Protein AF-A0A7W7AYS6-F1 (afdb_monomer)

Secondary structure (DSSP, 8-state):
--HHHHHHHHHHHHHHHHHHT--SHHHHHHHHHHHHHHHHHHHHHHHTT-GGGHHHHHHHHHHHHHHHHTTS-GGGHHHHHHHHHHHHHHHHHHHHHS----PPPP-SSSEEEEEEEEEEEEEEES-TT--TT-EEEEEEEEEEEE-TT---PBPPSS-HHHHHHHHHHHHHHHTS-THHHHGGGG----PEETPPBPPS--EEEEEEE--TT--TTTTHHHHHHHHHTT-EEEEEP-TTTSS-EE-TTS-EE--TTSSSTT----HHHHHHHHHHHHHHHS-SSHHHHHHHHHHHHHHHHHSHHHHHHHHHHHHHHHHHHHHHHS--GGGHHHHHTEEEEEEEEEEETHHHHHHHHHHHH-TTEEEEEEES-----GGGBT---SS-EEEEEESS-SSTTS-S-TT--GGGGBSS-GGGTT--TTEEEEEETTB-GGGGSGGGGS--HHHHHHHTBSS-HHHHHHHHHHHHHHHHHHHTT---THHHHHHHHH-TTEEE---HHHHHHHHTSSSPPPPPP-TTS--

pLDDT: mean 90.35, std 9.71, range [31.53, 98.94]

Structure (mmCIF, N/CA/C/O backbone):
data_AF-A0A7W7AYS6-F1
#
_entry.id   AF-A0A7W7AYS6-F1
#
loop_
_atom_site.group_PDB
_atom_site.id
_atom_site.type_symbol
_atom_site.label_atom_id
_atom_site.label_alt_id
_atom_site.label_comp_id
_atom_site.label_asym_id
_atom_site.label_entity_id
_atom_site.label_seq_id
_atom_site.pdbx_PDB_ins_code
_atom_site.Cartn_x
_atom_site.Cartn_y
_atom_site.Cartn_z
_atom_site.occupancy
_atom_site.B_iso_or_equiv
_atom_site.auth_seq_id
_atom_site.auth_comp_id
_atom_site.auth_asym_id
_atom_site.auth_atom_id
_atom_site.pdbx_PDB_model_num
ATOM 1 N N . MET A 1 1 ? -17.156 17.570 6.223 1.00 79.50 1 MET A N 1
ATOM 2 C CA . MET A 1 1 ? -16.490 18.488 7.178 1.00 79.50 1 MET A CA 1
ATOM 3 C C . MET A 1 1 ? -16.936 18.099 8.584 1.00 79.50 1 MET A C 1
ATOM 5 O O . MET A 1 1 ? -18.131 17.883 8.749 1.00 79.50 1 MET A O 1
ATOM 9 N N . PRO A 1 2 ? -16.029 17.981 9.568 1.00 82.62 2 PRO A N 1
ATOM 10 C CA . PRO A 1 2 ? -16.382 17.649 10.952 1.00 82.62 2 PRO A CA 1
ATOM 11 C C . PRO A 1 2 ? -17.319 18.676 11.610 1.00 82.62 2 PRO A C 1
ATOM 13 O O . PRO A 1 2 ? -17.242 19.866 11.311 1.00 82.62 2 PRO A O 1
ATOM 16 N N . LEU A 1 3 ? -18.159 18.235 12.556 1.00 83.88 3 LEU A N 1
ATOM 17 C CA . LEU A 1 3 ? -19.163 19.087 13.218 1.00 83.88 3 LEU A CA 1
ATOM 18 C C . LEU A 1 3 ? -18.566 20.323 13.903 1.00 83.88 3 LEU A C 1
ATOM 20 O O . LEU A 1 3 ? -19.070 21.426 13.717 1.00 83.88 3 LEU A O 1
ATOM 24 N N . LEU A 1 4 ? -17.475 20.151 14.656 1.00 80.88 4 LEU A N 1
ATOM 25 C CA . LEU A 1 4 ? -16.790 21.267 15.320 1.00 80.88 4 LEU A CA 1
ATOM 26 C C . LEU A 1 4 ? -16.319 22.329 14.319 1.00 80.88 4 LEU A C 1
ATOM 28 O O . LEU A 1 4 ? -16.434 23.517 14.596 1.00 80.88 4 LEU A O 1
ATOM 32 N N . ASP A 1 5 ? -15.857 21.911 13.141 1.00 85.31 5 ASP A N 1
ATOM 33 C CA . ASP A 1 5 ? -15.391 22.829 12.102 1.00 85.31 5 ASP A CA 1
ATOM 34 C C . ASP A 1 5 ? -16.578 23.575 11.474 1.00 85.31 5 ASP A C 1
ATOM 36 O O . ASP A 1 5 ? -16.515 24.790 11.293 1.00 85.31 5 ASP A O 1
ATOM 40 N N . MET A 1 6 ? -17.702 22.885 11.233 1.00 86.12 6 MET A N 1
ATOM 41 C CA . MET A 1 6 ? -18.943 23.515 10.755 1.00 86.12 6 MET A CA 1
ATOM 42 C C . MET A 1 6 ? -19.453 24.591 11.724 1.00 86.12 6 MET A C 1
ATOM 44 O O . MET A 1 6 ? -19.894 25.653 11.284 1.00 86.12 6 MET A O 1
ATOM 48 N N . ILE A 1 7 ? -19.345 24.351 13.036 1.00 86.62 7 ILE A N 1
ATOM 49 C CA . ILE A 1 7 ? -19.711 25.331 14.068 1.00 86.62 7 ILE A CA 1
ATOM 50 C C . ILE A 1 7 ? -18.835 26.588 13.966 1.00 86.62 7 ILE A C 1
ATOM 52 O O . ILE A 1 7 ? -19.369 27.692 14.052 1.00 86.62 7 ILE A O 1
ATOM 56 N N . VAL A 1 8 ? -17.523 26.459 13.725 1.00 83.31 8 VAL A N 1
ATOM 57 C CA . VAL A 1 8 ? -16.629 27.621 13.534 1.00 83.31 8 VAL A CA 1
ATOM 58 C C . VAL A 1 8 ? -17.103 28.488 12.371 1.00 83.31 8 VAL A C 1
ATOM 60 O O . VAL A 1 8 ? -17.254 29.699 12.531 1.00 83.31 8 VAL A O 1
ATOM 63 N N . PHE A 1 9 ? -17.382 27.888 11.212 1.00 85.75 9 PHE A N 1
ATOM 64 C CA . PHE A 1 9 ? -17.842 28.638 10.039 1.00 85.75 9 PHE A CA 1
ATOM 65 C C . PHE A 1 9 ? -19.216 29.279 10.256 1.00 85.75 9 PHE A C 1
ATOM 67 O O . PHE A 1 9 ? -19.417 30.430 9.865 1.00 85.75 9 PHE A O 1
ATOM 74 N N . ALA A 1 10 ? -20.141 28.583 10.924 1.00 88.06 10 ALA A N 1
ATOM 75 C CA . ALA A 1 10 ? -21.447 29.137 11.275 1.00 88.06 10 ALA A CA 1
ATOM 76 C C . ALA A 1 10 ? -21.319 30.347 12.216 1.00 88.06 10 ALA A C 1
ATOM 78 O O . ALA A 1 10 ? -21.963 31.372 11.990 1.00 88.06 10 ALA A O 1
ATOM 79 N N . LEU A 1 11 ? -20.449 30.261 13.228 1.00 87.00 11 LEU A N 1
ATOM 80 C CA . LEU A 1 11 ? -20.168 31.370 14.142 1.00 87.00 11 LEU A CA 1
ATOM 81 C C . LEU A 1 11 ? -19.501 32.546 13.420 1.00 87.00 11 LEU A C 1
ATOM 83 O O . LEU A 1 11 ? -19.895 33.685 13.646 1.00 87.00 11 LEU A O 1
ATOM 87 N N . LEU A 1 12 ? -18.548 32.295 12.518 1.00 84.00 12 LEU A N 1
ATOM 88 C CA . LEU A 1 12 ? -17.917 33.341 11.704 1.00 84.00 12 LEU A CA 1
ATOM 89 C C . LEU A 1 12 ? -18.920 34.059 10.797 1.00 84.00 12 LEU A C 1
ATOM 91 O O . LEU A 1 12 ? -18.917 35.290 10.720 1.00 84.00 12 LEU A O 1
ATOM 95 N N . PHE A 1 13 ? -19.805 33.305 10.144 1.00 85.75 13 PHE A N 1
ATOM 96 C CA . PHE A 1 13 ? -20.849 33.872 9.298 1.00 85.75 13 PHE A CA 1
ATOM 97 C C . PHE A 1 13 ? -21.850 34.694 10.117 1.00 85.75 13 PHE A C 1
ATOM 99 O O . PHE A 1 13 ? -22.138 35.840 9.770 1.00 85.75 13 PHE A O 1
ATOM 106 N N . LEU A 1 14 ? -22.322 34.156 11.247 1.00 86.62 14 LEU A N 1
ATOM 107 C CA . LEU A 1 14 ? -23.216 34.872 12.158 1.00 86.62 14 LEU A CA 1
ATOM 108 C C . LEU A 1 14 ? -22.562 36.155 12.686 1.00 86.62 14 LEU A C 1
ATOM 110 O O . LEU A 1 14 ? -23.199 37.207 12.704 1.00 86.62 14 LEU A O 1
ATOM 114 N N . SER A 1 15 ? -21.282 36.095 13.052 1.00 81.69 15 SER A N 1
ATOM 115 C CA . SER A 1 15 ? -20.493 37.260 13.446 1.00 81.69 15 SER A CA 1
ATOM 116 C C . SER A 1 15 ? -20.450 38.311 12.332 1.00 81.69 15 SER A C 1
ATOM 118 O O . SER A 1 15 ? -20.744 39.476 12.593 1.00 81.69 15 SER A O 1
ATOM 120 N N . ALA A 1 16 ? -20.186 37.933 11.078 1.00 82.19 16 ALA A N 1
ATOM 121 C CA . ALA A 1 16 ? -20.210 38.872 9.951 1.00 82.19 16 ALA A CA 1
ATOM 122 C C . ALA A 1 16 ? -21.589 39.541 9.761 1.00 82.19 16 ALA A C 1
ATOM 124 O O . ALA A 1 16 ? -21.667 40.749 9.523 1.00 82.19 16 ALA A O 1
ATOM 125 N N . VAL A 1 17 ? -22.681 38.785 9.927 1.00 83.75 17 VAL A N 1
ATOM 126 C CA . VAL A 1 17 ? -24.056 39.309 9.854 1.00 83.75 17 VAL A CA 1
ATOM 127 C C . VAL A 1 17 ? -24.335 40.286 10.997 1.00 83.75 17 VAL A C 1
ATOM 129 O O . VAL A 1 17 ? -24.772 41.410 10.745 1.00 83.75 17 VAL A O 1
ATOM 132 N N . LEU A 1 18 ? -24.023 39.924 12.244 1.00 80.94 18 LEU A N 1
ATOM 133 C CA . LEU A 1 18 ? -24.205 40.802 13.408 1.00 80.94 18 LEU A CA 1
ATOM 134 C C . LEU A 1 18 ? -23.403 42.107 13.273 1.00 80.94 18 LEU A C 1
ATOM 136 O O . LEU A 1 18 ? -23.882 43.171 13.673 1.00 80.94 18 LEU A O 1
ATOM 140 N N . LEU A 1 19 ? -22.230 42.040 12.636 1.00 75.75 19 LEU A N 1
ATOM 141 C CA . LEU A 1 19 ? -21.400 43.197 12.302 1.00 75.75 19 LEU A CA 1
ATOM 142 C C . LEU A 1 19 ? -22.055 44.142 11.289 1.00 75.75 19 LEU A C 1
ATOM 144 O O . LEU A 1 19 ? -21.867 45.358 11.343 1.00 75.75 19 LEU A O 1
ATOM 148 N N . SER A 1 20 ? -22.835 43.604 10.354 1.00 75.75 20 SER A N 1
ATOM 149 C CA . SER A 1 20 ? -23.583 44.415 9.390 1.00 75.75 20 SER A CA 1
ATOM 150 C C . SER A 1 20 ? -24.768 45.149 10.043 1.00 75.75 20 SER A C 1
ATOM 152 O O . SER A 1 20 ? -25.121 46.250 9.616 1.00 75.75 20 SER A O 1
ATOM 154 N N . CYS A 1 21 ? -25.300 44.605 11.146 1.00 74.94 21 CYS A N 1
ATOM 155 C CA . CYS A 1 21 ? -26.422 45.129 11.939 1.00 74.94 21 CYS A CA 1
ATOM 156 C C . CYS A 1 21 ? -25.983 45.978 13.157 1.00 74.94 21 CYS A C 1
ATOM 158 O O . CYS A 1 21 ? -26.681 46.060 14.171 1.00 74.94 21 CYS A O 1
ATOM 160 N N . TRP A 1 22 ? -24.807 46.605 13.088 1.00 71.12 22 TRP A N 1
ATOM 161 C CA . TRP A 1 22 ? -24.128 47.335 14.172 1.00 71.12 22 TRP A CA 1
ATOM 162 C C . TRP A 1 22 ? -24.827 48.647 14.580 1.00 71.12 22 TRP A C 1
ATOM 164 O O . TRP A 1 22 ? -24.289 49.733 14.356 1.00 71.12 22 TRP A O 1
ATOM 174 N N . HIS A 1 23 ? -26.030 48.584 15.153 1.00 69.38 23 HIS A N 1
ATOM 175 C CA . HIS A 1 23 ? -26.796 49.764 15.583 1.00 69.38 23 HIS A CA 1
ATOM 176 C C . HIS A 1 23 ? -27.005 49.882 17.107 1.00 69.38 23 HIS A C 1
ATOM 178 O O . HIS A 1 23 ? -27.249 50.990 17.572 1.00 69.38 23 HIS A O 1
ATOM 184 N N . ASP A 1 24 ? -26.821 48.814 17.898 1.00 70.88 24 ASP A N 1
ATOM 185 C CA . ASP A 1 24 ? -27.053 48.794 19.360 1.00 70.88 24 ASP A CA 1
ATOM 186 C C . ASP A 1 24 ? -25.838 48.183 20.112 1.00 70.88 24 ASP A C 1
ATOM 188 O O . ASP A 1 24 ? -25.267 47.193 19.649 1.00 70.88 24 ASP A O 1
ATOM 192 N N . PRO A 1 25 ? -25.412 48.720 21.277 1.00 70.19 25 PRO A N 1
ATOM 193 C CA . PRO A 1 25 ? -24.487 48.067 22.218 1.00 70.19 25 PRO A CA 1
ATOM 194 C C . PRO A 1 25 ? -24.654 46.547 22.410 1.00 70.19 25 PRO A C 1
ATOM 196 O O . PRO A 1 25 ? -23.657 45.844 22.607 1.00 70.19 25 PRO A O 1
ATOM 199 N N . ARG A 1 26 ? -25.881 46.019 22.343 1.00 75.25 26 ARG A N 1
ATOM 200 C CA . ARG A 1 26 ? -26.157 44.574 22.423 1.00 75.25 26 ARG A CA 1
ATOM 201 C C . ARG A 1 26 ? -25.558 43.794 21.253 1.00 75.25 26 ARG A C 1
ATOM 203 O O . ARG A 1 26 ? -24.951 42.750 21.486 1.00 75.25 26 ARG A O 1
ATOM 210 N N . SER A 1 27 ? -25.649 44.308 20.023 1.00 71.06 27 SER A N 1
ATOM 211 C CA . SER A 1 27 ? -25.066 43.638 18.853 1.00 71.06 27 SER A CA 1
ATOM 212 C C . SER A 1 27 ? -23.535 43.667 18.878 1.00 71.06 27 SER A C 1
ATOM 214 O O . SER A 1 27 ? -22.904 42.704 18.449 1.00 71.06 27 SER A O 1
ATOM 216 N N . LYS A 1 28 ? -22.930 44.695 19.499 1.00 71.25 28 LYS A N 1
ATOM 217 C CA . LYS A 1 28 ? -21.473 44.762 19.737 1.00 71.25 28 LYS A CA 1
ATOM 218 C C . LYS A 1 28 ? -20.984 43.633 20.645 1.00 71.25 28 LYS A C 1
ATOM 220 O O . LYS A 1 28 ? -20.021 42.944 20.316 1.00 71.25 28 LYS A O 1
ATOM 225 N N . ARG A 1 29 ? -21.653 43.436 21.789 1.00 77.38 29 ARG A N 1
ATOM 226 C CA . ARG A 1 29 ? -21.315 42.355 22.730 1.00 77.38 29 ARG A CA 1
ATOM 227 C C . ARG A 1 29 ? -21.534 40.989 22.086 1.00 77.38 29 ARG A C 1
ATOM 229 O O . ARG A 1 29 ? -20.656 40.143 22.176 1.00 77.38 29 ARG A O 1
ATOM 236 N N . ALA A 1 30 ? -22.651 40.812 21.379 1.00 78.62 30 ALA A N 1
ATOM 237 C CA . ALA A 1 30 ? -22.952 39.571 20.672 1.00 78.62 30 ALA A CA 1
ATOM 238 C C . ALA A 1 30 ? -21.898 39.230 19.604 1.00 78.62 30 ALA A C 1
ATOM 240 O O . ALA A 1 30 ? -21.473 38.081 19.528 1.00 78.62 30 ALA A O 1
ATOM 241 N N . PHE A 1 31 ? -21.419 40.213 18.832 1.00 79.12 31 PHE A N 1
ATOM 242 C CA . PHE A 1 31 ? -20.353 40.004 17.850 1.00 79.12 31 PHE A CA 1
ATOM 243 C C . PHE A 1 31 ? -19.018 39.596 18.488 1.00 79.12 31 PHE A C 1
ATOM 245 O O . PHE A 1 31 ? -18.390 38.635 18.039 1.00 79.12 31 PHE A O 1
ATOM 252 N N . LEU A 1 32 ? -18.572 40.325 19.519 1.00 78.81 32 LEU A N 1
ATOM 253 C CA . LEU A 1 32 ? -17.313 40.022 20.207 1.00 78.81 32 LEU A CA 1
ATOM 254 C C . LEU A 1 32 ? -17.371 38.640 20.860 1.00 78.81 32 LEU A C 1
ATOM 256 O O . LEU A 1 32 ? -16.428 37.867 20.713 1.00 78.81 32 LEU A O 1
ATOM 260 N N . CYS A 1 33 ? -18.492 38.301 21.504 1.00 82.88 33 CYS A N 1
ATOM 261 C CA . CYS A 1 33 ? -18.722 36.962 22.036 1.00 82.88 33 CYS A CA 1
ATOM 262 C C . CYS A 1 33 ? -18.706 35.911 20.921 1.00 82.88 33 CYS A C 1
ATOM 264 O O . CYS A 1 33 ? -17.961 34.950 21.034 1.00 82.88 33 CYS A O 1
ATOM 266 N N . GLY A 1 34 ? -19.447 36.107 19.825 1.00 80.00 34 GLY A N 1
ATOM 267 C CA . GLY A 1 34 ? -19.509 35.152 18.714 1.00 80.00 34 GLY A CA 1
ATOM 268 C C . GLY A 1 34 ? -18.154 34.903 18.047 1.00 80.00 34 GLY A C 1
ATOM 269 O O . GLY A 1 34 ? -17.781 33.755 17.817 1.00 80.00 34 GLY A O 1
ATOM 270 N N . SER A 1 35 ? -17.378 35.960 17.792 1.00 77.00 35 SER A N 1
ATOM 271 C CA . SER A 1 35 ? -16.041 35.857 17.185 1.00 77.00 35 SER A CA 1
ATOM 272 C C . SER A 1 35 ? -15.016 35.242 18.139 1.00 77.00 35 SER A C 1
ATOM 274 O O . SER A 1 35 ? -14.212 34.412 17.720 1.00 77.00 35 SER A O 1
ATOM 276 N N . PHE A 1 36 ? -15.081 35.577 19.431 1.00 83.31 36 PHE A N 1
ATOM 277 C CA . PHE A 1 36 ? -14.241 34.947 20.447 1.00 83.31 36 PHE A CA 1
ATOM 278 C C . PHE A 1 36 ? -14.593 33.465 20.634 1.00 83.31 36 PHE A C 1
ATOM 280 O O . PHE A 1 36 ? -13.700 32.625 20.702 1.00 83.31 36 PHE A O 1
ATOM 287 N N . THR A 1 37 ? -15.880 33.109 20.643 1.00 84.38 37 THR A N 1
ATOM 288 C CA . THR A 1 37 ? -16.312 31.707 20.656 1.00 84.38 37 THR A CA 1
ATOM 289 C C . THR A 1 37 ? -15.821 30.982 19.405 1.00 84.38 37 THR A C 1
ATOM 291 O O . THR A 1 37 ? -15.277 29.890 19.534 1.00 84.38 37 THR A O 1
ATOM 294 N N . ALA A 1 38 ? -15.918 31.590 18.216 1.00 81.25 38 ALA A N 1
ATOM 295 C CA . ALA A 1 38 ? -15.361 31.018 16.989 1.00 81.25 38 ALA A CA 1
ATOM 296 C C . ALA A 1 38 ? -13.848 30.774 17.110 1.00 81.25 38 ALA A C 1
ATOM 298 O O . ALA A 1 38 ? -13.382 29.693 16.763 1.00 81.25 38 ALA A O 1
ATOM 299 N N . LEU A 1 39 ? -13.097 31.729 17.671 1.00 85.31 39 LEU A N 1
ATOM 300 C CA . LEU A 1 39 ? -11.660 31.602 17.928 1.00 85.31 39 LEU A CA 1
ATOM 301 C C . LEU A 1 39 ? -11.344 30.435 18.876 1.00 85.31 39 LEU A C 1
ATOM 303 O O . LEU A 1 39 ? -10.461 29.633 18.580 1.00 85.31 39 LEU A O 1
ATOM 307 N N . VAL A 1 40 ? -12.075 30.308 19.987 1.00 85.62 40 VAL A N 1
ATOM 308 C CA . VAL A 1 40 ? -11.893 29.212 20.955 1.00 85.62 40 VAL A CA 1
ATOM 309 C C . VAL A 1 40 ? -12.213 27.859 20.318 1.00 85.62 40 VAL A C 1
ATOM 311 O O . VAL A 1 40 ? -11.415 26.929 20.426 1.00 85.62 40 VAL A O 1
ATOM 314 N N . VAL A 1 41 ? -13.339 27.740 19.606 1.00 83.25 41 VAL A N 1
ATOM 315 C CA . VAL A 1 41 ? -13.721 26.490 18.927 1.00 83.25 41 VAL A CA 1
ATOM 316 C C . VAL A 1 41 ? -12.717 26.147 17.822 1.00 83.25 41 VAL A C 1
ATOM 318 O O . VAL A 1 41 ? -12.323 24.989 17.704 1.00 83.25 41 VAL A O 1
ATOM 321 N N . ALA A 1 42 ? -12.229 27.134 17.067 1.00 80.12 42 ALA A N 1
ATOM 322 C CA . ALA A 1 42 ? -11.195 26.936 16.056 1.00 80.12 42 ALA A CA 1
ATOM 323 C C . ALA A 1 42 ? -9.860 26.491 16.671 1.00 80.12 42 ALA A C 1
ATOM 325 O O . ALA A 1 42 ? -9.168 25.665 16.081 1.00 80.12 42 ALA A O 1
ATOM 326 N N . ALA A 1 43 ? -9.501 26.980 17.862 1.00 83.38 43 ALA A N 1
ATOM 327 C CA . ALA A 1 43 ? -8.298 26.545 18.570 1.00 83.38 43 ALA A CA 1
ATOM 328 C C . ALA A 1 43 ? -8.420 25.087 19.050 1.00 83.38 43 ALA A C 1
ATOM 330 O O . ALA A 1 43 ? -7.492 24.297 18.870 1.00 83.38 43 ALA A O 1
ATOM 331 N N . ILE A 1 44 ? -9.590 24.702 19.576 1.00 81.62 44 ILE A N 1
ATOM 332 C CA . ILE A 1 44 ? -9.904 23.308 19.938 1.00 81.62 44 ILE A CA 1
ATOM 333 C C . ILE A 1 44 ? -9.870 22.408 18.694 1.00 81.62 44 ILE A C 1
ATOM 335 O O . ILE A 1 44 ? -9.306 21.314 18.718 1.00 81.62 44 ILE A O 1
ATOM 339 N N . ALA A 1 45 ? -10.431 22.871 17.579 1.00 79.06 45 ALA A N 1
ATOM 340 C CA . ALA A 1 45 ? -10.383 22.153 16.315 1.00 79.06 45 ALA A CA 1
ATOM 341 C C . ALA A 1 45 ? -8.948 22.030 15.776 1.00 79.06 45 ALA A C 1
ATOM 343 O O . ALA A 1 45 ? -8.564 20.957 15.318 1.00 79.06 45 ALA A O 1
ATOM 344 N N . ALA A 1 46 ? -8.109 23.060 15.887 1.00 77.12 46 ALA A N 1
ATOM 345 C CA . ALA A 1 46 ? -6.701 22.984 15.489 1.00 77.12 46 ALA A CA 1
ATOM 346 C C . ALA A 1 46 ? -5.917 21.954 16.327 1.00 77.12 46 ALA A C 1
ATOM 348 O O . ALA A 1 46 ? -5.040 21.262 15.811 1.00 77.12 46 ALA A O 1
ATOM 349 N N . TRP A 1 47 ? -6.290 21.768 17.597 1.00 81.44 47 TRP A N 1
ATOM 350 C CA . TRP A 1 47 ? -5.752 20.712 18.467 1.00 81.44 47 TRP A CA 1
ATOM 351 C C . TRP A 1 47 ? -6.056 19.285 17.994 1.00 81.44 47 TRP A C 1
ATOM 353 O O . TRP A 1 47 ? -5.334 18.341 18.343 1.00 81.44 47 TRP A O 1
ATOM 363 N N . SER A 1 48 ? -7.075 19.127 17.148 1.00 78.44 48 SER A N 1
ATOM 364 C CA . SER A 1 48 ? -7.378 17.874 16.459 1.00 78.44 48 SER A CA 1
ATOM 365 C C . SER A 1 48 ? -6.518 17.650 15.211 1.00 78.44 48 SER A C 1
ATOM 367 O O . SER A 1 48 ? -6.886 16.853 14.366 1.00 78.44 48 SER A O 1
ATOM 369 N N . LEU A 1 49 ? -5.377 18.334 15.061 1.00 84.56 49 LEU A N 1
ATOM 370 C CA . LEU A 1 49 ? -4.398 18.109 13.985 1.00 84.56 49 LEU A CA 1
ATOM 371 C C . LEU A 1 49 ? -4.953 18.263 12.548 1.00 84.56 49 LEU A C 1
ATOM 373 O O . LEU A 1 49 ? -4.328 17.835 11.578 1.00 84.56 49 LEU A O 1
ATOM 377 N N . ARG A 1 50 ? -6.122 18.897 12.395 1.00 88.56 50 ARG A N 1
ATOM 378 C CA . ARG A 1 50 ? -6.746 19.212 11.105 1.00 88.56 50 ARG A CA 1
ATOM 379 C C . ARG A 1 50 ? -6.221 20.544 10.605 1.00 88.56 50 ARG A C 1
ATOM 381 O O . ARG A 1 50 ? -6.658 21.599 11.054 1.00 88.56 50 ARG A O 1
ATOM 388 N N . TRP A 1 51 ? -5.296 20.523 9.661 1.00 89.12 51 TRP A N 1
ATOM 389 C CA . TRP A 1 51 ? -4.720 21.758 9.130 1.00 89.12 51 TRP A CA 1
ATOM 390 C C . TRP A 1 51 ? -5.743 22.613 8.359 1.00 89.12 51 TRP A C 1
ATOM 392 O O . TRP A 1 51 ? -5.589 23.831 8.278 1.00 89.12 51 TRP A O 1
ATOM 402 N N . GLN A 1 52 ? -6.810 22.001 7.831 1.00 91.19 52 GLN A N 1
ATOM 403 C CA . GLN A 1 52 ? -7.847 22.683 7.056 1.00 91.19 52 GLN A CA 1
ATOM 404 C C . GLN A 1 52 ? -8.562 23.787 7.860 1.00 91.19 52 GLN A C 1
ATOM 406 O O . GLN A 1 52 ? -9.052 24.742 7.260 1.00 91.19 52 GLN A O 1
ATOM 411 N N . ILE A 1 53 ? -8.584 23.706 9.200 1.00 91.06 53 ILE A N 1
ATOM 412 C CA . ILE A 1 53 ? -9.213 24.718 10.068 1.00 91.06 53 ILE A CA 1
ATOM 413 C C . ILE A 1 53 ? -8.320 25.942 10.322 1.00 91.06 53 ILE A C 1
ATOM 415 O O . ILE A 1 53 ? -8.803 26.974 10.789 1.00 91.06 53 ILE A O 1
ATOM 419 N N . VAL A 1 54 ? -7.021 25.867 10.010 1.00 90.75 54 VAL A N 1
ATOM 420 C CA . VAL A 1 54 ? -6.051 26.927 10.334 1.00 90.75 54 VAL A CA 1
ATOM 421 C C . VAL A 1 54 ? -6.426 28.274 9.697 1.00 90.75 54 VAL A C 1
ATOM 423 O O . VAL A 1 54 ? -6.402 29.277 10.412 1.00 90.75 54 VAL A O 1
ATOM 426 N N . PRO A 1 55 ? -6.858 28.361 8.422 1.00 91.38 55 PRO A N 1
ATOM 427 C CA . PRO A 1 55 ? -7.330 29.630 7.868 1.00 91.38 55 PRO A CA 1
ATOM 428 C C . PRO A 1 55 ? -8.539 30.203 8.615 1.00 91.38 55 PRO A C 1
ATOM 430 O O . PRO A 1 55 ? -8.580 31.405 8.863 1.00 91.38 55 PRO A O 1
ATOM 433 N N . ALA A 1 56 ? -9.488 29.367 9.049 1.00 89.62 56 ALA A N 1
ATOM 434 C CA . ALA A 1 56 ? -10.640 29.820 9.832 1.00 89.62 56 ALA A CA 1
ATOM 435 C C . ALA A 1 56 ? -10.227 30.331 11.224 1.00 89.62 56 ALA A C 1
ATOM 437 O O . ALA A 1 56 ? -10.782 31.320 11.705 1.00 89.62 56 ALA A O 1
ATOM 438 N N . LEU A 1 57 ? -9.214 29.717 11.846 1.00 89.19 57 LEU A N 1
ATOM 439 C CA . LEU A 1 57 ? -8.612 30.206 13.090 1.00 89.19 57 LEU A CA 1
ATOM 440 C C . LEU A 1 57 ? -8.017 31.611 12.904 1.00 89.19 57 LEU A C 1
ATOM 442 O O . LEU A 1 57 ? -8.293 32.507 13.703 1.00 89.19 57 LEU A O 1
ATOM 446 N N . VAL A 1 58 ? -7.260 31.828 11.823 1.00 90.62 58 VAL A N 1
ATOM 447 C CA . VAL A 1 58 ? -6.677 33.140 11.489 1.00 90.62 58 VAL A CA 1
ATOM 448 C C . VAL A 1 58 ? -7.773 34.177 11.239 1.00 90.62 58 VAL A C 1
ATOM 450 O O . VAL A 1 58 ? -7.724 35.268 11.808 1.00 90.62 58 VAL A O 1
ATOM 453 N N . VAL A 1 59 ? -8.799 33.836 10.454 1.00 89.31 59 VAL A N 1
ATOM 454 C CA . VAL A 1 59 ? -9.941 34.729 10.193 1.00 89.31 59 VAL A CA 1
ATOM 455 C C . VAL A 1 59 ? -10.685 35.069 11.486 1.00 89.31 59 VAL A C 1
ATOM 457 O O . VAL A 1 59 ? -11.048 36.231 11.681 1.00 89.31 59 VAL A O 1
ATOM 460 N N . SER A 1 60 ? -10.854 34.106 12.396 1.00 86.88 60 SER A N 1
ATOM 461 C CA . SER A 1 60 ? -11.471 34.324 13.713 1.00 86.88 60 SER A CA 1
ATOM 462 C C . SER A 1 60 ? -10.651 35.284 14.576 1.00 86.88 60 SER A C 1
ATOM 464 O O . SER A 1 60 ? -11.210 36.216 15.157 1.00 86.88 60 SER A O 1
ATOM 466 N N . ALA A 1 61 ? -9.325 35.115 14.618 1.00 88.62 61 ALA A N 1
ATOM 467 C CA . ALA A 1 61 ? -8.42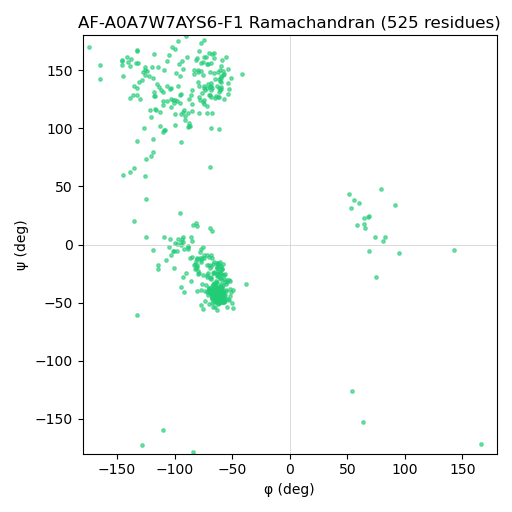5 35.979 15.381 1.00 88.62 61 ALA A CA 1
ATOM 468 C C . ALA A 1 61 ? -8.433 37.419 14.843 1.00 88.62 61 ALA A C 1
ATOM 470 O O . ALA A 1 61 ? -8.635 38.369 15.603 1.00 88.62 61 ALA A O 1
ATOM 471 N N . VAL A 1 62 ? -8.296 37.580 13.522 1.00 87.88 62 VAL A N 1
ATOM 472 C CA . VAL A 1 62 ? -8.311 38.892 12.856 1.00 87.88 62 VAL A CA 1
ATOM 473 C C . VAL A 1 62 ? -9.665 39.578 13.034 1.00 87.88 62 VAL A C 1
ATOM 475 O O . VAL A 1 62 ? -9.711 40.749 13.404 1.00 87.88 62 VAL A O 1
ATOM 478 N N . SER A 1 63 ? -10.772 38.856 12.838 1.00 83.06 63 SER A N 1
ATOM 479 C CA . SER A 1 63 ? -12.122 39.417 12.991 1.00 83.06 63 SER A CA 1
ATOM 480 C C . SER A 1 63 ? -12.410 39.841 14.432 1.00 83.06 63 SER A C 1
ATOM 482 O O . SER A 1 63 ? -13.021 40.885 14.649 1.00 83.06 63 SER A O 1
ATOM 484 N N . THR A 1 64 ? -11.912 39.092 15.422 1.00 82.38 64 THR A N 1
ATOM 485 C CA . THR A 1 64 ? -12.019 39.462 16.844 1.00 82.38 64 THR A CA 1
ATOM 486 C C . THR A 1 64 ? -11.235 40.744 17.146 1.00 82.38 64 THR A C 1
ATOM 488 O O . THR A 1 64 ? -11.777 41.665 17.761 1.00 82.38 64 THR A O 1
ATOM 491 N N . GLY A 1 65 ? -9.992 40.848 16.660 1.00 84.56 65 GLY A N 1
ATOM 492 C CA . GLY A 1 65 ? -9.151 42.038 16.839 1.00 84.56 65 GLY A CA 1
ATOM 493 C C . GLY A 1 65 ? -9.714 43.285 16.149 1.00 84.56 65 GLY A C 1
ATOM 494 O O . GLY A 1 65 ? -9.823 44.343 16.770 1.00 84.56 65 GLY A O 1
ATOM 495 N N . LEU A 1 66 ? -10.155 43.155 14.892 1.00 82.19 66 LEU A N 1
ATOM 496 C CA . LEU A 1 66 ? -10.838 44.232 14.165 1.00 82.19 66 LEU A CA 1
ATOM 497 C C . LEU A 1 66 ? -12.142 44.633 14.862 1.00 82.19 66 LEU A C 1
ATOM 499 O O . LEU A 1 66 ? -12.454 45.817 14.944 1.00 82.19 66 LEU A O 1
ATOM 503 N N . GLY A 1 67 ? -12.874 43.660 15.405 1.00 77.25 67 GLY A N 1
ATOM 504 C CA . GLY A 1 67 ? -14.028 43.850 16.278 1.00 77.25 67 GLY A CA 1
ATOM 505 C C . GLY A 1 67 ? -13.796 44.818 17.418 1.00 77.25 67 GLY A C 1
ATOM 506 O O . GLY A 1 67 ? -14.539 45.785 17.588 1.00 77.25 67 GLY A O 1
ATOM 507 N N . ALA A 1 68 ? -12.749 44.538 18.190 1.00 78.69 68 ALA A N 1
ATOM 508 C CA . ALA A 1 68 ? -12.338 45.369 19.308 1.00 78.69 68 ALA A CA 1
ATOM 509 C C . ALA A 1 68 ? -11.919 46.766 18.829 1.00 78.69 68 ALA A C 1
ATOM 511 O O . ALA A 1 68 ? -12.359 47.759 19.398 1.00 78.69 68 ALA A O 1
ATOM 512 N N . TRP A 1 69 ? -11.154 46.866 17.738 1.00 81.56 69 TRP A N 1
ATOM 513 C CA . TRP A 1 69 ? -10.731 48.150 17.164 1.00 81.56 69 TRP A CA 1
ATOM 514 C C . TRP A 1 69 ? -11.905 49.018 16.666 1.00 81.56 69 TRP A C 1
ATOM 516 O O . TRP A 1 69 ? -11.939 50.232 16.891 1.00 81.56 69 TRP A O 1
ATOM 526 N N . MET A 1 70 ? -12.910 48.401 16.042 1.00 75.69 70 MET A N 1
ATOM 527 C CA . MET A 1 70 ? -14.112 49.074 15.534 1.00 75.69 70 MET A CA 1
ATOM 528 C C . MET A 1 70 ? -15.034 49.610 16.638 1.00 75.69 70 MET A C 1
ATOM 530 O O . MET A 1 70 ? -15.937 50.393 16.337 1.00 75.69 70 MET A O 1
ATOM 534 N N . VAL A 1 71 ? -14.800 49.275 17.916 1.00 69.94 71 VAL A N 1
ATOM 535 C CA . VAL A 1 71 ? -15.437 49.978 19.047 1.00 69.94 71 VAL A CA 1
ATOM 536 C C . VAL A 1 71 ? -15.187 51.487 18.961 1.00 69.94 71 VAL A C 1
ATOM 538 O O . VAL A 1 71 ? -16.076 52.260 19.323 1.00 69.94 71 VAL A O 1
ATOM 541 N N . TRP A 1 72 ? -14.035 51.890 18.417 1.00 68.69 72 TRP A N 1
ATOM 542 C CA . TRP A 1 72 ? -13.623 53.285 18.262 1.00 68.69 72 TRP A CA 1
ATOM 543 C C . TRP A 1 72 ? -13.769 53.841 16.829 1.00 68.69 72 TRP A C 1
ATOM 545 O O . TRP A 1 72 ? -13.646 55.047 16.655 1.00 68.69 72 TRP A O 1
ATOM 555 N N . HIS A 1 73 ? -14.063 53.002 15.823 1.00 76.12 73 HIS A N 1
ATOM 556 C CA . HIS A 1 73 ? -14.056 53.361 14.387 1.00 76.12 73 HIS A CA 1
ATOM 557 C C . HIS A 1 73 ? -15.251 52.744 13.631 1.00 76.12 73 HIS A C 1
ATOM 559 O O . HIS A 1 73 ? -15.112 51.876 12.761 1.00 76.12 73 HIS A O 1
ATOM 565 N N . ALA A 1 74 ? -16.467 53.133 14.019 1.00 73.62 74 ALA A N 1
ATOM 566 C CA . ALA A 1 74 ? -17.708 52.491 13.573 1.00 73.62 74 ALA A CA 1
ATOM 567 C C . ALA A 1 74 ? -18.054 52.730 12.086 1.00 73.62 74 ALA A C 1
ATOM 569 O O . ALA A 1 74 ? -18.861 51.996 11.505 1.00 73.62 74 ALA A O 1
ATOM 570 N N . GLU A 1 75 ? -17.455 53.731 11.447 1.00 80.12 75 GLU A N 1
ATOM 571 C CA . GLU A 1 75 ? -17.725 54.130 10.064 1.00 80.12 75 GLU A CA 1
ATOM 572 C C . GLU A 1 75 ? -17.303 53.073 9.030 1.00 80.12 75 GLU A C 1
ATOM 574 O O . GLU A 1 75 ? -17.897 52.989 7.954 1.00 80.12 75 GLU A O 1
ATOM 579 N N . ARG A 1 76 ? -16.347 52.194 9.366 1.00 80.25 76 ARG A N 1
ATOM 580 C CA . ARG A 1 76 ? -15.823 51.156 8.453 1.00 80.25 76 ARG A CA 1
ATOM 581 C C . ARG A 1 76 ? -16.518 49.793 8.558 1.00 80.25 76 ARG A C 1
ATOM 583 O O . ARG A 1 76 ? -16.136 48.854 7.859 1.00 80.25 76 ARG A O 1
ATOM 590 N N . ARG A 1 77 ? -17.571 49.668 9.373 1.00 77.94 77 ARG A N 1
ATOM 591 C CA . ARG A 1 77 ? -18.244 48.390 9.699 1.00 77.94 77 ARG A CA 1
ATOM 592 C C . ARG A 1 77 ? -18.655 47.532 8.498 1.00 77.94 77 ARG A C 1
ATOM 594 O O . ARG A 1 77 ? -18.487 46.320 8.531 1.00 77.94 77 ARG A O 1
ATOM 601 N N . ARG A 1 78 ? -19.180 48.141 7.425 1.00 82.38 78 ARG A N 1
ATOM 602 C CA . ARG A 1 78 ? -19.663 47.402 6.242 1.00 82.38 78 ARG A CA 1
ATOM 603 C C . ARG A 1 78 ? -18.510 46.775 5.469 1.00 82.38 78 ARG A C 1
ATOM 605 O O . ARG A 1 78 ? -18.631 45.642 5.023 1.00 82.38 78 ARG A O 1
ATOM 612 N N . LEU A 1 79 ? -17.396 47.501 5.359 1.00 83.00 79 LEU A N 1
ATOM 613 C CA . LEU A 1 79 ? -16.181 46.997 4.731 1.00 83.00 79 LEU A CA 1
ATOM 614 C C . LEU A 1 79 ? -15.617 45.825 5.535 1.00 83.00 79 LEU A C 1
ATOM 616 O O . LEU A 1 79 ? -15.315 44.792 4.957 1.00 83.00 79 LEU A O 1
ATOM 620 N N . VAL A 1 80 ? -15.532 45.950 6.862 1.00 81.12 80 VAL A N 1
ATOM 621 C CA . VAL A 1 80 ? -15.020 44.860 7.704 1.00 81.12 80 VAL A CA 1
ATOM 622 C C . VAL A 1 80 ? -15.952 43.647 7.689 1.00 81.12 80 VAL A C 1
ATOM 624 O O . VAL A 1 80 ? -15.465 42.530 7.571 1.00 81.12 80 VAL A O 1
ATOM 627 N N . ALA A 1 81 ? -17.274 43.841 7.707 1.00 83.06 81 ALA A N 1
ATOM 628 C CA . ALA A 1 81 ? -18.243 42.749 7.575 1.00 83.06 81 ALA A CA 1
ATOM 629 C C . ALA A 1 81 ? -18.103 42.013 6.239 1.00 83.06 81 ALA A C 1
ATOM 631 O O . ALA A 1 81 ? -18.045 40.784 6.220 1.00 83.06 81 ALA A O 1
ATOM 632 N N . ALA A 1 82 ? -17.984 42.758 5.136 1.00 86.19 82 ALA A N 1
ATOM 633 C CA . ALA A 1 82 ? -17.751 42.184 3.816 1.00 86.19 82 ALA A CA 1
ATOM 634 C C . ALA A 1 82 ? -16.408 41.438 3.749 1.00 86.19 82 ALA A C 1
ATOM 636 O O . ALA A 1 82 ? -16.360 40.324 3.232 1.00 86.19 82 ALA A O 1
ATOM 637 N N . SER A 1 83 ? -15.341 41.999 4.328 1.00 85.75 83 SER A N 1
ATOM 638 C CA . SER A 1 83 ? -14.025 41.355 4.394 1.00 85.75 83 SER A CA 1
ATOM 639 C C . SER A 1 83 ? -14.049 40.080 5.237 1.00 85.75 83 SER A C 1
ATOM 641 O O . SER A 1 83 ? -13.539 39.060 4.789 1.00 85.75 83 SER A O 1
ATOM 643 N N . THR A 1 84 ? -14.669 40.085 6.420 1.00 85.38 84 THR A N 1
ATOM 644 C CA . THR A 1 84 ? -14.808 38.885 7.262 1.00 85.38 84 THR A CA 1
ATOM 645 C C . THR A 1 84 ? -15.631 37.810 6.558 1.00 85.38 84 THR A C 1
ATOM 647 O O . THR A 1 84 ? -15.225 36.650 6.556 1.00 85.38 84 THR A O 1
ATOM 650 N N . ALA A 1 85 ? -16.744 38.168 5.910 1.00 87.56 85 ALA A N 1
ATOM 651 C CA . ALA A 1 85 ? -17.537 37.222 5.125 1.00 87.56 85 ALA A CA 1
ATOM 652 C C . ALA A 1 85 ? -16.729 36.644 3.948 1.00 87.56 85 ALA A C 1
ATOM 654 O O . ALA A 1 85 ? -16.663 35.426 3.789 1.00 87.56 85 ALA A O 1
ATOM 655 N N . GLY A 1 86 ? -16.048 37.496 3.174 1.00 89.00 86 GLY A N 1
ATOM 656 C CA . GLY A 1 86 ? -15.205 37.076 2.053 1.00 89.00 86 GLY A CA 1
ATOM 657 C C . GLY A 1 86 ? -14.047 36.173 2.485 1.00 89.00 86 GLY A C 1
ATOM 658 O O . GLY A 1 86 ? -13.832 35.117 1.896 1.00 89.00 86 GLY A O 1
ATOM 659 N N . LEU A 1 87 ? -13.344 36.530 3.561 1.00 90.06 87 LEU A N 1
ATOM 660 C CA . LEU A 1 87 ? -12.264 35.719 4.125 1.00 90.06 87 LEU A CA 1
ATOM 661 C C . LEU A 1 87 ? -12.775 34.396 4.707 1.00 90.06 87 LEU A C 1
ATOM 663 O O . LEU A 1 87 ? -12.085 33.387 4.600 1.00 90.06 87 LEU A O 1
ATOM 667 N N . THR A 1 88 ? -13.984 34.372 5.274 1.00 89.06 88 THR A N 1
ATOM 668 C CA . THR A 1 88 ? -14.624 33.135 5.753 1.00 89.06 88 THR A CA 1
ATOM 669 C C . THR A 1 88 ? -14.914 32.193 4.587 1.00 89.06 88 THR A C 1
ATOM 671 O O . THR A 1 88 ? -14.621 31.005 4.684 1.00 89.06 88 THR A O 1
ATOM 674 N N . LEU A 1 89 ? -15.406 32.714 3.457 1.00 90.75 89 LEU A N 1
ATOM 675 C CA . LEU A 1 89 ? -15.599 31.923 2.235 1.00 90.75 89 LEU A CA 1
ATOM 676 C C . LEU A 1 89 ? -14.267 31.374 1.704 1.00 90.75 89 LEU A C 1
ATOM 678 O O . LEU A 1 89 ? -14.181 30.196 1.362 1.00 90.75 89 LEU A O 1
ATOM 682 N N . VAL A 1 90 ? -13.207 32.188 1.698 1.00 91.62 90 VAL A N 1
ATOM 683 C CA . VAL A 1 90 ? -11.856 31.733 1.319 1.00 91.62 90 VAL A CA 1
ATOM 684 C C . VAL A 1 90 ? -11.331 30.668 2.290 1.00 91.62 90 VAL A C 1
ATOM 686 O O . VAL A 1 90 ? -10.713 29.698 1.859 1.00 91.62 90 VAL A O 1
ATOM 689 N N . ALA A 1 91 ? -11.619 30.780 3.587 1.00 92.56 91 ALA A N 1
ATOM 690 C CA . ALA A 1 91 ? -11.193 29.811 4.596 1.00 92.56 91 ALA A CA 1
ATOM 691 C C . ALA A 1 91 ? -11.839 28.418 4.436 1.00 92.56 91 ALA A C 1
ATOM 693 O O . ALA A 1 91 ? -11.329 27.455 5.005 1.00 92.56 91 ALA A O 1
ATOM 694 N N . VAL A 1 92 ? -12.908 28.279 3.641 1.00 92.00 92 VAL A N 1
ATOM 695 C CA . VAL A 1 92 ? -13.521 26.978 3.299 1.00 92.00 92 VAL A CA 1
ATOM 696 C C . VAL A 1 92 ? -12.737 26.242 2.199 1.00 92.00 92 VAL A C 1
ATOM 698 O O . VAL A 1 92 ? -12.797 25.014 2.117 1.00 92.00 92 VAL A O 1
ATOM 701 N N . VAL A 1 93 ? -11.953 26.955 1.381 1.00 92.88 93 VAL A N 1
ATOM 702 C CA . VAL A 1 93 ? -11.228 26.408 0.216 1.00 92.88 93 VAL A CA 1
ATOM 703 C C . VAL A 1 93 ? -10.378 25.164 0.544 1.00 92.88 93 VAL A C 1
ATOM 705 O O . VAL A 1 93 ? -10.482 24.189 -0.206 1.00 92.88 93 VAL A O 1
ATOM 708 N N . PRO A 1 94 ? -9.604 25.095 1.650 1.00 92.31 94 PRO A N 1
ATOM 709 C CA . PRO A 1 94 ? -8.875 23.879 2.016 1.00 92.31 94 PRO A CA 1
ATOM 710 C C . PRO A 1 94 ? -9.761 22.638 2.150 1.00 92.31 94 PRO A C 1
ATOM 712 O O . PRO A 1 94 ? -9.365 21.578 1.684 1.00 92.31 94 PRO A O 1
ATOM 715 N N . TYR A 1 95 ? -10.969 22.749 2.711 1.00 90.94 95 TYR A N 1
ATOM 716 C CA . TYR A 1 95 ? -11.897 21.615 2.832 1.00 90.94 95 TYR A CA 1
ATOM 717 C C . TYR A 1 95 ? -12.509 21.200 1.493 1.00 90.94 95 TYR A C 1
ATOM 719 O O . TYR A 1 95 ? -12.874 20.038 1.323 1.00 90.94 95 TYR A O 1
ATOM 727 N N . VAL A 1 96 ? -12.633 22.135 0.548 1.00 91.19 96 VAL A N 1
ATOM 728 C CA . VAL A 1 96 ? -13.138 21.841 -0.799 1.00 91.19 96 VAL A CA 1
ATOM 729 C C . VAL A 1 96 ? -12.113 21.035 -1.588 1.00 91.19 96 VAL A C 1
ATOM 731 O O . VAL A 1 96 ? -12.483 20.064 -2.241 1.00 91.19 96 VAL A O 1
ATOM 734 N N . PHE A 1 97 ? -10.833 21.408 -1.522 1.00 92.25 97 PHE A N 1
ATOM 735 C CA . PHE A 1 97 ? -9.774 20.739 -2.285 1.00 92.25 97 PHE A CA 1
ATOM 736 C C . PHE A 1 97 ? -9.118 19.568 -1.549 1.00 92.25 97 PHE A C 1
ATOM 738 O O . PHE A 1 97 ? -8.597 18.673 -2.208 1.00 92.25 97 PHE A O 1
ATOM 745 N N . PHE A 1 98 ? -9.152 19.554 -0.217 1.00 92.44 98 PHE A N 1
ATOM 746 C CA . PHE A 1 98 ? -8.514 18.551 0.642 1.00 92.44 98 PHE A CA 1
ATOM 747 C C . PHE A 1 98 ? -9.477 18.109 1.749 1.00 92.44 98 PHE A C 1
ATOM 749 O O . PHE A 1 98 ? -9.267 18.419 2.931 1.00 92.44 98 PHE A O 1
ATOM 756 N N . PRO A 1 99 ? -10.580 17.441 1.368 1.00 91.62 99 PRO A N 1
ATOM 757 C CA . PRO A 1 99 ? -11.569 16.989 2.329 1.00 91.62 99 PRO A CA 1
ATOM 758 C C . PRO A 1 99 ? -10.950 15.982 3.300 1.00 91.62 99 PRO A C 1
ATOM 760 O O . PRO A 1 99 ? -10.071 15.202 2.944 1.00 91.62 99 PRO A O 1
ATOM 763 N N . ILE A 1 100 ? -11.463 15.980 4.528 1.00 90.31 100 ILE A N 1
ATOM 764 C CA . ILE A 1 100 ? -11.348 14.802 5.387 1.00 90.31 100 ILE A CA 1
ATOM 765 C C . ILE A 1 100 ? -12.339 13.798 4.821 1.00 90.31 100 ILE A C 1
ATOM 767 O O . ILE A 1 100 ? -13.521 14.127 4.680 1.00 90.31 100 ILE A O 1
ATOM 771 N N . PHE A 1 101 ? -11.822 12.646 4.426 1.00 91.25 101 PHE A N 1
ATOM 772 C CA . PHE A 1 101 ? -12.581 11.566 3.825 1.00 91.25 101 PHE A CA 1
ATOM 773 C C . PHE A 1 101 ? -12.784 10.450 4.846 1.00 91.25 101 PHE A C 1
ATOM 775 O O . PHE A 1 101 ? -12.083 10.395 5.854 1.00 91.25 101 PHE A O 1
ATOM 782 N N . ASP A 1 102 ? -13.738 9.580 4.552 1.00 94.25 102 ASP A N 1
ATOM 783 C CA . ASP A 1 102 ? -13.894 8.287 5.202 1.00 94.25 102 ASP A CA 1
ATOM 784 C C . ASP A 1 102 ? -13.636 7.212 4.146 1.00 94.25 102 ASP A C 1
ATOM 786 O O . ASP A 1 102 ? -13.832 7.452 2.948 1.00 94.25 102 ASP A O 1
ATOM 790 N N . LEU A 1 103 ? -13.178 6.036 4.570 1.00 96.88 103 LEU A N 1
ATOM 791 C CA . LEU A 1 103 ? -13.083 4.902 3.657 1.00 96.88 103 LEU A CA 1
ATOM 792 C C . LEU A 1 103 ? -14.490 4.468 3.213 1.00 96.88 103 LEU A C 1
ATOM 794 O O . LEU A 1 103 ? -15.439 4.575 4.000 1.00 96.88 103 LEU A O 1
ATOM 798 N N . PRO A 1 104 ? -14.660 3.968 1.976 1.00 96.38 104 PRO A N 1
ATOM 799 C CA . PRO A 1 104 ? -15.934 3.400 1.554 1.00 96.38 104 PRO A CA 1
ATOM 800 C C . PRO A 1 104 ? -16.305 2.221 2.455 1.00 96.38 104 PRO A C 1
ATOM 802 O O . PRO A 1 104 ? -15.438 1.451 2.869 1.00 96.38 104 PRO A O 1
ATOM 805 N N . ALA A 1 105 ? -17.597 2.076 2.750 1.00 95.88 105 ALA A N 1
ATOM 806 C CA . ALA A 1 105 ? -18.070 0.934 3.519 1.00 95.88 105 ALA A CA 1
ATOM 807 C C . ALA A 1 105 ? -17.763 -0.370 2.761 1.00 95.88 105 ALA A C 1
ATOM 809 O O . ALA A 1 105 ? -18.074 -0.454 1.568 1.00 95.88 105 ALA A O 1
ATOM 810 N N . PRO A 1 106 ? -17.171 -1.384 3.417 1.00 95.75 106 PRO A N 1
ATOM 811 C CA . PRO A 1 106 ? -17.040 -2.696 2.810 1.00 95.75 106 PRO A CA 1
ATOM 812 C C . PRO A 1 106 ? -18.430 -3.273 2.505 1.00 95.75 106 PRO A C 1
ATOM 814 O O . PRO A 1 106 ? -19.374 -3.100 3.273 1.00 95.75 106 PRO A O 1
ATOM 817 N N . ASP A 1 107 ? -18.549 -3.967 1.377 1.00 96.12 107 ASP A N 1
ATOM 818 C CA . ASP A 1 107 ? -19.807 -4.497 0.829 1.00 96.12 107 ASP A CA 1
ATOM 819 C C . ASP A 1 107 ? -19.908 -6.031 0.917 1.00 96.12 107 ASP A C 1
ATOM 821 O O . ASP A 1 107 ? -20.840 -6.632 0.380 1.00 96.12 107 ASP A O 1
ATOM 825 N N . GLY A 1 108 ? -18.941 -6.678 1.571 1.00 96.94 108 GLY A N 1
ATOM 826 C CA . GLY A 1 108 ? -18.953 -8.114 1.806 1.00 96.94 108 GLY A CA 1
ATOM 827 C C . GLY A 1 108 ? -19.877 -8.531 2.963 1.00 96.94 108 GLY A C 1
ATOM 828 O O . GLY A 1 108 ? -20.319 -7.699 3.755 1.00 96.94 108 GLY A O 1
ATOM 829 N N . PRO A 1 109 ? -20.185 -9.835 3.086 1.00 96.44 109 PRO A N 1
ATOM 830 C CA . PRO A 1 109 ? -21.112 -10.343 4.100 1.00 96.44 109 PRO A CA 1
ATOM 831 C C . PRO A 1 109 ? -20.560 -10.313 5.533 1.00 96.44 109 PRO A C 1
ATOM 833 O O . PRO A 1 109 ? -21.338 -10.435 6.481 1.00 96.44 109 PRO A O 1
ATOM 836 N N . PHE A 1 110 ? -19.242 -10.199 5.712 1.00 98.38 110 PHE A N 1
ATOM 837 C CA . PHE A 1 110 ? -18.618 -10.174 7.031 1.00 98.38 110 PHE A CA 1
ATOM 838 C C . PHE A 1 110 ? -18.391 -8.744 7.507 1.00 98.38 110 PHE A C 1
ATOM 840 O O . PHE A 1 110 ? -18.008 -7.862 6.737 1.00 98.38 110 PHE A O 1
ATOM 847 N N . ARG A 1 111 ? -18.540 -8.535 8.818 1.00 98.19 111 ARG A N 1
ATOM 848 C CA . ARG A 1 111 ? -17.960 -7.350 9.455 1.00 98.19 111 ARG A CA 1
ATOM 849 C C . ARG A 1 111 ? -16.440 -7.471 9.427 1.00 98.19 111 ARG A C 1
ATOM 851 O O . ARG A 1 111 ? -15.901 -8.554 9.216 1.00 98.19 111 ARG A O 1
ATOM 858 N N . VAL A 1 112 ? -15.745 -6.365 9.654 1.00 98.75 112 VAL A N 1
ATOM 859 C CA . VAL A 1 112 ? -14.282 -6.342 9.615 1.00 98.75 112 VAL A CA 1
ATOM 860 C C . VAL A 1 112 ? -13.738 -6.157 11.023 1.00 98.75 112 VAL A C 1
ATOM 862 O O . VAL A 1 112 ? -14.089 -5.192 11.700 1.00 98.75 112 VAL A O 1
ATOM 865 N N . GLY A 1 113 ? -12.891 -7.082 11.463 1.00 98.69 113 GLY A N 1
ATOM 866 C CA . GLY A 1 113 ? -12.058 -6.930 12.652 1.00 98.69 113 GLY A CA 1
ATOM 867 C C . GLY A 1 113 ? -10.658 -6.450 12.278 1.00 98.69 113 GLY A C 1
ATOM 868 O O . GLY A 1 113 ? -10.216 -6.664 11.147 1.00 98.69 113 GLY A O 1
ATOM 869 N N . ILE A 1 114 ? -9.964 -5.802 13.215 1.00 98.56 114 ILE A N 1
ATOM 870 C CA . ILE A 1 114 ? -8.566 -5.380 13.060 1.00 98.56 114 ILE A CA 1
ATOM 871 C C . ILE A 1 114 ? -7.743 -5.691 14.313 1.00 98.56 114 ILE A C 1
ATOM 873 O O . ILE A 1 114 ? -8.184 -5.432 15.431 1.00 98.56 114 ILE A O 1
ATOM 877 N N . GLN A 1 115 ? -6.529 -6.210 14.107 1.00 97.56 115 GLN A N 1
ATOM 878 C CA . GLN A 1 115 ? -5.534 -6.459 15.152 1.00 97.56 115 GLN A CA 1
ATOM 879 C C . GLN A 1 115 ? -4.161 -5.925 14.730 1.00 97.56 115 GLN A C 1
ATOM 881 O O . GLN A 1 115 ? -3.709 -6.200 13.619 1.00 97.56 115 GLN A O 1
ATOM 886 N N . ASN A 1 116 ? -3.462 -5.232 15.632 1.00 96.81 116 ASN A N 1
ATOM 887 C CA . ASN A 1 116 ? -2.045 -4.899 15.466 1.00 96.81 116 ASN A CA 1
ATOM 888 C C . ASN A 1 116 ? -1.187 -5.803 16.360 1.00 96.81 116 ASN A C 1
ATOM 890 O O . ASN A 1 116 ? -1.490 -5.963 17.542 1.00 96.81 116 ASN A O 1
ATOM 894 N N . ILE A 1 117 ? -0.112 -6.368 15.812 1.00 97.56 117 ILE A N 1
ATOM 895 C CA . ILE A 1 117 ? 0.876 -7.165 16.556 1.00 97.56 117 ILE A CA 1
ATOM 896 C C . ILE A 1 117 ? 2.285 -6.867 16.048 1.00 97.56 117 ILE A C 1
ATOM 898 O O . ILE A 1 117 ? 2.445 -6.412 14.919 1.00 97.56 117 ILE A O 1
ATOM 902 N N . ASP A 1 118 ? 3.304 -7.205 16.836 1.00 97.75 118 ASP A N 1
ATOM 903 C CA . ASP A 1 118 ? 4.694 -7.179 16.384 1.00 97.75 118 ASP A CA 1
ATOM 904 C C . ASP A 1 118 ? 5.290 -8.580 16.451 1.00 97.75 118 ASP A C 1
ATOM 906 O O . ASP A 1 118 ? 5.187 -9.273 17.468 1.00 97.75 118 ASP A O 1
ATOM 910 N N . LEU A 1 119 ? 5.925 -8.998 15.360 1.00 98.12 119 LEU A N 1
ATOM 911 C CA . LEU A 1 119 ? 6.745 -10.199 15.334 1.00 98.12 119 LEU A CA 1
ATOM 912 C C . LEU A 1 119 ? 8.216 -9.820 15.472 1.00 98.12 119 LEU A C 1
ATOM 914 O O . LEU A 1 119 ? 8.647 -8.782 14.978 1.00 98.12 119 LEU A O 1
ATOM 918 N N . ARG A 1 120 ? 9.001 -10.691 16.104 1.00 96.50 120 ARG A N 1
ATOM 919 C CA . ARG A 1 120 ? 10.449 -10.520 16.236 1.00 96.50 120 ARG A CA 1
ATOM 920 C C . ARG A 1 120 ? 11.172 -11.705 15.624 1.00 96.50 120 ARG A C 1
ATOM 922 O O . ARG A 1 120 ? 11.063 -12.829 16.115 1.00 96.50 120 ARG A O 1
ATOM 929 N N . ASP A 1 121 ? 11.923 -11.443 14.565 1.00 96.62 121 ASP A N 1
ATOM 930 C CA . ASP A 1 121 ? 12.783 -12.425 13.925 1.00 96.62 121 ASP A CA 1
ATOM 931 C C . ASP A 1 121 ? 14.154 -12.438 14.605 1.00 96.62 121 ASP A C 1
ATOM 933 O O . ASP A 1 121 ? 14.987 -11.546 14.437 1.00 96.62 121 ASP A O 1
ATOM 937 N N . THR A 1 122 ? 14.371 -13.478 15.406 1.00 94.31 122 THR A N 1
ATOM 938 C CA . THR A 1 122 ? 15.613 -13.687 16.155 1.00 94.31 122 THR A CA 1
ATOM 939 C C . THR A 1 122 ? 16.730 -14.302 15.306 1.00 94.31 122 THR A C 1
ATOM 941 O O . THR A 1 122 ? 17.883 -14.321 15.750 1.00 94.31 122 THR A O 1
ATOM 944 N N . SER A 1 123 ? 16.404 -14.798 14.106 1.00 94.25 123 SER A N 1
ATOM 945 C CA . SER A 1 123 ? 17.338 -15.471 13.196 1.00 94.25 123 SER A CA 1
ATOM 946 C C . SER A 1 123 ? 18.105 -14.493 12.306 1.00 94.25 123 SER A C 1
ATOM 948 O O . SER A 1 123 ? 19.268 -14.739 11.990 1.00 94.25 123 SER A O 1
ATOM 950 N N . ARG A 1 124 ? 17.491 -13.358 11.952 1.00 94.00 124 ARG A N 1
ATOM 951 C CA . ARG A 1 124 ? 18.121 -12.279 11.180 1.00 94.00 124 ARG A CA 1
ATOM 952 C C . ARG A 1 124 ? 18.533 -11.138 12.108 1.00 94.00 124 ARG A C 1
ATOM 954 O O . ARG A 1 124 ? 17.709 -10.580 12.829 1.00 94.00 124 ARG A O 1
ATOM 961 N N . ARG A 1 125 ? 19.818 -10.776 12.077 1.00 92.81 125 ARG A N 1
ATOM 962 C CA . ARG A 1 125 ? 20.389 -9.663 12.853 1.00 92.81 125 ARG A CA 1
ATOM 963 C C . ARG A 1 125 ? 21.127 -8.685 11.947 1.00 92.81 125 ARG A C 1
ATOM 965 O O . ARG A 1 125 ? 21.632 -9.089 10.902 1.00 92.81 125 ARG A O 1
ATOM 972 N N . GLY A 1 126 ? 21.169 -7.409 12.327 1.00 86.31 126 GLY A N 1
ATOM 973 C CA . GLY A 1 126 ? 21.909 -6.370 11.595 1.00 86.31 126 GLY A CA 1
ATOM 974 C C . GLY A 1 126 ? 21.400 -6.072 10.181 1.00 86.31 126 GLY A C 1
ATOM 975 O O . GLY A 1 126 ? 22.115 -5.483 9.372 1.00 86.31 126 GLY A O 1
ATOM 976 N N . VAL A 1 127 ? 20.171 -6.480 9.855 1.00 89.50 127 VAL A N 1
ATOM 977 C CA . VAL A 1 127 ? 19.543 -6.195 8.556 1.00 89.50 127 VAL A CA 1
ATOM 978 C C . VAL A 1 127 ? 18.952 -4.783 8.529 1.00 89.50 127 VAL A C 1
ATOM 980 O O . VAL A 1 127 ? 18.696 -4.188 9.573 1.00 89.50 127 VAL A O 1
ATOM 983 N N . SER A 1 128 ? 18.742 -4.224 7.333 1.00 85.06 128 SER A N 1
ATOM 984 C CA . SER A 1 128 ? 18.197 -2.866 7.141 1.00 85.06 128 SER A CA 1
ATOM 985 C C . SER A 1 128 ? 18.928 -1.781 7.942 1.00 85.06 128 SER A C 1
ATOM 987 O O . SER A 1 128 ? 18.305 -0.882 8.509 1.00 85.06 128 SER A O 1
ATOM 989 N N . TYR A 1 129 ? 20.265 -1.844 7.948 1.00 81.62 129 TYR A N 1
ATOM 990 C CA . TYR A 1 129 ? 21.139 -0.840 8.572 1.00 81.62 129 TYR A CA 1
ATOM 991 C C . TYR A 1 129 ? 21.000 -0.740 10.096 1.00 81.62 129 TYR A C 1
ATOM 993 O O . TYR A 1 129 ? 21.312 0.293 10.690 1.00 81.62 129 TYR A O 1
ATOM 1001 N N . LEU A 1 130 ? 20.511 -1.804 10.727 1.00 83.50 130 LEU A N 1
ATOM 1002 C CA . LEU A 1 130 ? 20.529 -1.956 12.174 1.00 83.50 130 LEU A CA 1
ATOM 1003 C C . LEU A 1 130 ? 21.912 -2.439 12.641 1.00 83.50 130 LEU A C 1
ATOM 1005 O O . LEU A 1 130 ? 22.693 -2.985 11.862 1.00 83.50 130 LEU A O 1
ATOM 1009 N N . GLY A 1 131 ? 22.218 -2.243 13.926 1.00 84.81 131 GLY A N 1
ATOM 1010 C CA . GLY A 1 131 ? 23.455 -2.757 14.523 1.00 84.81 131 GLY A CA 1
ATOM 1011 C C . GLY A 1 131 ? 23.553 -4.289 14.420 1.00 84.81 131 GLY A C 1
ATOM 1012 O O . GLY A 1 131 ? 22.519 -4.957 14.395 1.00 84.81 131 GLY A O 1
ATOM 1013 N N . PRO A 1 132 ? 24.768 -4.868 14.398 1.00 87.44 132 PRO A N 1
ATOM 1014 C CA . PRO A 1 132 ? 24.994 -6.283 14.071 1.00 87.44 132 PRO A CA 1
ATOM 1015 C C . PRO A 1 132 ? 24.260 -7.274 14.989 1.00 87.44 132 PRO A C 1
ATOM 1017 O O . PRO A 1 132 ? 23.924 -8.370 14.553 1.00 87.44 132 PRO A O 1
ATOM 1020 N N . ASP A 1 133 ? 23.968 -6.881 16.230 1.00 90.62 133 ASP A N 1
ATOM 1021 C CA . ASP A 1 133 ? 23.264 -7.712 17.215 1.00 90.62 133 ASP A CA 1
ATOM 1022 C C . ASP A 1 133 ? 21.761 -7.417 17.323 1.00 90.62 133 ASP A C 1
ATOM 1024 O O . ASP A 1 133 ? 21.038 -8.116 18.037 1.00 90.62 133 ASP A O 1
ATOM 1028 N N . VAL A 1 134 ? 21.275 -6.394 16.617 1.00 91.00 134 VAL A N 1
ATOM 1029 C CA . VAL A 1 134 ? 19.873 -5.974 16.663 1.00 91.00 134 VAL A CA 1
ATOM 1030 C C . VAL A 1 134 ? 19.036 -6.927 15.814 1.00 91.00 134 VAL A C 1
ATOM 1032 O O . VAL A 1 134 ? 19.314 -7.135 14.632 1.00 91.00 134 VAL A O 1
ATOM 1035 N N . GLN A 1 135 ? 18.016 -7.513 16.440 1.00 93.62 135 GLN A N 1
ATOM 1036 C CA . GLN A 1 135 ? 17.052 -8.413 15.804 1.00 93.62 135 GLN A CA 1
ATOM 1037 C C . GLN A 1 135 ? 16.063 -7.638 14.927 1.00 93.62 135 GLN A C 1
ATOM 1039 O O . GLN A 1 135 ? 15.894 -6.427 15.077 1.00 93.62 135 GLN A O 1
ATOM 1044 N N . ARG A 1 136 ? 15.398 -8.337 14.005 1.00 95.31 136 ARG A N 1
ATOM 1045 C CA . ARG A 1 136 ? 14.453 -7.720 13.070 1.00 95.31 136 ARG A CA 1
ATOM 1046 C C . ARG A 1 136 ? 13.032 -7.740 13.641 1.00 95.31 136 ARG A C 1
ATOM 1048 O O . ARG A 1 136 ? 12.393 -8.787 13.681 1.00 95.31 136 ARG A O 1
ATOM 1055 N N . ASP A 1 137 ? 12.540 -6.577 14.062 1.00 96.06 137 ASP A N 1
ATOM 1056 C CA . ASP A 1 137 ? 11.124 -6.368 14.392 1.00 96.06 137 ASP A CA 1
ATOM 1057 C C . ASP A 1 137 ? 10.288 -6.187 13.115 1.00 96.06 137 ASP A C 1
ATOM 1059 O O . ASP A 1 137 ? 10.694 -5.480 12.189 1.00 96.06 137 ASP A O 1
ATOM 1063 N N . ILE A 1 138 ? 9.122 -6.833 13.066 1.00 97.56 138 ILE A N 1
ATOM 1064 C CA . ILE A 1 138 ? 8.210 -6.888 11.916 1.00 97.56 138 ILE A CA 1
ATOM 1065 C C . ILE A 1 138 ? 6.784 -6.597 12.417 1.00 97.56 138 ILE A C 1
ATOM 1067 O O . ILE A 1 138 ? 6.060 -7.517 12.815 1.00 97.56 138 ILE A O 1
ATOM 1071 N N . PRO A 1 139 ? 6.379 -5.316 12.447 1.00 97.94 139 PRO A N 1
ATOM 1072 C CA . PRO A 1 139 ? 5.035 -4.903 12.846 1.00 97.94 139 PRO A CA 1
ATOM 1073 C C . PRO A 1 139 ? 3.996 -5.281 11.792 1.00 97.94 139 PRO A C 1
ATOM 1075 O O . PRO A 1 139 ? 4.211 -5.053 10.600 1.00 97.94 139 PRO A O 1
ATOM 1078 N N . LEU A 1 140 ? 2.842 -5.780 12.227 1.00 98.38 140 LEU A N 1
ATOM 1079 C CA . LEU A 1 140 ? 1.748 -6.224 11.366 1.00 98.38 140 LEU A CA 1
ATOM 1080 C C . LEU A 1 140 ? 0.432 -5.529 11.726 1.00 98.38 140 LEU A C 1
ATOM 1082 O O . LEU A 1 140 ? 0.132 -5.316 12.903 1.00 98.38 140 LEU A O 1
ATOM 1086 N N . THR A 1 141 ? -0.393 -5.275 10.712 1.00 98.50 141 THR A N 1
ATOM 1087 C CA . THR A 1 141 ? -1.829 -5.010 10.881 1.00 98.50 141 THR A CA 1
ATOM 1088 C C . THR A 1 141 ? -2.618 -6.093 10.159 1.00 98.50 141 THR A C 1
ATOM 1090 O O . THR A 1 141 ? -2.370 -6.368 8.986 1.00 98.50 141 THR A O 1
ATOM 1093 N N . ILE A 1 142 ? -3.555 -6.721 10.861 1.00 98.81 142 ILE A N 1
ATOM 1094 C CA . ILE A 1 142 ? -4.347 -7.844 10.363 1.00 98.81 142 ILE A CA 1
ATOM 1095 C C . ILE A 1 142 ? -5.808 -7.422 10.323 1.00 98.81 142 ILE A C 1
ATOM 1097 O O . ILE A 1 142 ? -6.394 -7.174 11.374 1.00 98.81 142 ILE A O 1
ATOM 1101 N N . TRP A 1 143 ? -6.396 -7.389 9.130 1.00 98.88 143 TRP A N 1
ATOM 1102 C CA . TRP A 1 143 ? -7.839 -7.286 8.936 1.00 98.88 143 TRP A CA 1
ATOM 1103 C C . TRP A 1 143 ? -8.411 -8.677 8.698 1.00 98.88 143 TRP A C 1
ATOM 1105 O O . TRP A 1 143 ? -7.837 -9.473 7.952 1.00 98.88 143 TRP A O 1
ATOM 1115 N N . TYR A 1 144 ? -9.537 -8.989 9.326 1.00 98.88 144 TYR A N 1
ATOM 1116 C CA . TYR A 1 144 ? -10.117 -10.327 9.257 1.00 98.88 144 TYR A CA 1
ATOM 1117 C C . TYR A 1 144 ? -11.648 -10.298 9.267 1.00 98.88 144 TYR A C 1
ATOM 1119 O O . TYR A 1 144 ? -12.244 -9.314 9.720 1.00 98.88 144 TYR A O 1
ATOM 1127 N N . PRO A 1 145 ? -12.302 -11.371 8.786 1.00 98.75 145 PRO A N 1
ATOM 1128 C CA . PRO A 1 145 ? -13.752 -11.487 8.825 1.00 98.75 145 PRO A CA 1
ATOM 1129 C C . PRO A 1 145 ? -14.201 -11.622 10.283 1.00 98.75 145 PRO A C 1
ATOM 1131 O O . PRO A 1 145 ? -13.893 -12.611 10.948 1.00 98.75 145 PRO A O 1
ATOM 1134 N N . ALA A 1 146 ? -14.907 -10.623 10.796 1.00 98.44 146 ALA A N 1
ATOM 1135 C CA . ALA A 1 146 ? -15.479 -10.618 12.135 1.00 98.44 146 ALA A CA 1
ATOM 1136 C C . ALA A 1 146 ? -16.925 -11.126 12.122 1.00 98.44 146 ALA A C 1
ATOM 1138 O O . ALA A 1 146 ? -17.619 -11.088 11.097 1.00 98.44 146 ALA A O 1
ATOM 1139 N N . SER A 1 147 ? -17.388 -11.590 13.281 1.00 95.38 147 SER A N 1
ATOM 1140 C CA . SER A 1 147 ? -18.765 -12.049 13.475 1.00 95.38 147 SER A CA 1
ATOM 1141 C C . SER A 1 147 ? -19.786 -10.959 13.123 1.00 95.38 147 SER A C 1
ATOM 1143 O O . SER A 1 147 ? -19.555 -9.764 13.320 1.00 95.38 147 SER A O 1
ATOM 1145 N N . ALA A 1 148 ? -20.946 -11.359 12.595 1.00 92.75 148 ALA A N 1
ATOM 1146 C CA . ALA A 1 148 ? -21.982 -10.422 12.146 1.00 92.75 148 ALA A CA 1
ATOM 1147 C C . ALA A 1 148 ? -22.513 -9.520 13.280 1.00 92.75 148 ALA A C 1
ATOM 1149 O O . ALA A 1 148 ? -22.908 -8.375 13.052 1.00 92.75 148 ALA A O 1
ATOM 1150 N N . ASP A 1 149 ? -22.486 -10.016 14.513 1.00 92.94 149 ASP A N 1
ATOM 1151 C CA . ASP A 1 149 ? -22.895 -9.327 15.732 1.00 92.94 149 ASP A CA 1
ATOM 1152 C C . ASP A 1 149 ? -21.746 -8.604 16.451 1.00 92.94 149 ASP A C 1
ATOM 1154 O O . ASP A 1 149 ? -21.994 -7.979 17.485 1.00 92.94 149 ASP A O 1
ATOM 1158 N N . ALA A 1 150 ? -20.525 -8.621 15.896 1.00 93.19 150 ALA A N 1
ATOM 1159 C CA . ALA A 1 150 ? -19.359 -7.975 16.489 1.00 93.19 150 ALA A CA 1
ATOM 1160 C C . ALA A 1 150 ? -19.643 -6.499 16.794 1.00 93.19 150 ALA A C 1
ATOM 1162 O O . ALA A 1 150 ? -20.120 -5.736 15.952 1.00 93.19 150 ALA A O 1
ATOM 1163 N N . LYS A 1 151 ? -19.356 -6.069 18.017 1.00 92.06 151 LYS A N 1
ATOM 1164 C CA . LYS A 1 151 ? -19.501 -4.679 18.463 1.00 92.06 151 LYS A CA 1
ATOM 1165 C C . LYS A 1 151 ? -18.187 -4.251 19.080 1.00 92.06 151 LYS A C 1
ATOM 1167 O O . LYS A 1 151 ? -17.497 -5.060 19.682 1.00 92.06 151 LYS A O 1
ATOM 1172 N N . GLY A 1 152 ? -17.868 -2.974 18.966 1.00 94.31 152 GLY A N 1
ATOM 1173 C CA . GLY A 1 152 ? -16.639 -2.459 19.538 1.00 94.31 152 GLY A CA 1
ATOM 1174 C C . GLY A 1 152 ? -16.314 -1.080 19.016 1.00 94.31 152 GLY A C 1
ATOM 1175 O O . GLY A 1 152 ? -17.117 -0.434 18.333 1.00 94.31 152 GLY A O 1
ATOM 1176 N N . LYS A 1 153 ? -15.115 -0.634 19.366 1.00 96.50 153 LYS A N 1
ATOM 1177 C CA . LYS A 1 153 ? -14.574 0.628 18.897 1.00 96.50 153 LYS A CA 1
ATOM 1178 C C . LYS A 1 153 ? -14.134 0.467 17.446 1.00 96.50 153 LYS A C 1
ATOM 1180 O O . LYS A 1 153 ? -13.309 -0.384 17.131 1.00 96.50 153 LYS A O 1
ATOM 1185 N N . ILE A 1 154 ? -14.690 1.302 16.573 1.00 97.12 154 ILE A N 1
ATOM 1186 C CA . ILE A 1 154 ? -14.173 1.454 15.216 1.00 97.12 154 ILE A CA 1
ATOM 1187 C C . ILE A 1 154 ? -12.810 2.126 15.310 1.00 97.12 154 ILE A C 1
ATOM 1189 O O . ILE A 1 154 ? -12.663 3.174 15.955 1.00 97.12 154 ILE A O 1
ATOM 1193 N N . ARG A 1 155 ? -11.812 1.506 14.691 1.00 95.56 155 ARG A N 1
ATOM 1194 C CA . ARG A 1 155 ? -10.463 2.050 14.641 1.00 95.56 155 ARG A CA 1
ATOM 1195 C C . ARG A 1 155 ? -10.440 3.234 13.662 1.00 95.56 155 ARG A C 1
ATOM 1197 O O . ARG A 1 155 ? -10.951 3.102 12.557 1.00 95.56 155 ARG A O 1
ATOM 1204 N N . PRO A 1 156 ? -9.857 4.394 14.007 1.00 95.00 156 PRO A N 1
ATOM 1205 C CA . PRO A 1 156 ? -9.563 5.411 12.997 1.00 95.00 156 PRO A CA 1
ATOM 1206 C C . PRO A 1 156 ? -8.495 4.897 12.020 1.00 95.00 156 PRO A C 1
ATOM 1208 O O . PRO A 1 156 ? -7.778 3.945 12.331 1.00 95.00 156 PRO A O 1
ATOM 1211 N N . TYR A 1 157 ? -8.330 5.554 10.871 1.00 94.38 157 TYR A N 1
ATOM 1212 C CA . TYR A 1 157 ? -7.335 5.155 9.866 1.00 94.38 157 TYR A CA 1
ATOM 1213 C C . TYR A 1 157 ? -5.913 5.111 10.450 1.00 94.38 157 TYR A C 1
ATOM 1215 O O . TYR A 1 157 ? -5.227 4.092 10.390 1.00 94.38 157 TYR A O 1
ATOM 1223 N N . LEU A 1 158 ? -5.520 6.182 11.143 1.00 92.88 158 LEU A N 1
ATOM 1224 C CA . LEU A 1 158 ? -4.390 6.193 12.072 1.00 92.88 158 LEU A CA 1
ATOM 1225 C C . LEU A 1 158 ? -4.886 6.618 13.452 1.00 92.88 158 LEU A C 1
ATOM 1227 O O . LEU A 1 158 ? -5.746 7.485 13.582 1.00 92.88 158 LEU A O 1
ATOM 1231 N N . THR A 1 159 ? -4.325 6.070 14.520 1.00 92.31 159 THR A N 1
ATOM 1232 C CA . THR A 1 159 ? -4.497 6.679 15.842 1.00 92.31 159 THR A CA 1
ATOM 1233 C C . THR A 1 159 ? -3.807 8.045 15.873 1.00 92.31 159 THR A C 1
ATOM 1235 O O . THR A 1 159 ? -2.896 8.323 15.095 1.00 92.31 159 THR A O 1
ATOM 1238 N N . ARG A 1 160 ? -4.180 8.920 16.817 1.00 90.56 160 ARG A N 1
ATOM 1239 C CA . ARG A 1 160 ? -3.516 10.230 16.963 1.00 90.56 160 ARG A CA 1
ATOM 1240 C C . ARG A 1 160 ? -1.999 10.106 17.154 1.00 90.56 160 ARG A C 1
ATOM 1242 O O . ARG A 1 160 ? -1.265 10.987 16.722 1.00 90.56 160 ARG A O 1
ATOM 1249 N N . ARG A 1 161 ? -1.536 9.047 17.829 1.00 89.75 161 ARG A N 1
ATOM 1250 C CA . ARG A 1 161 ? -0.106 8.800 18.056 1.00 89.75 161 ARG A CA 1
ATOM 1251 C C . ARG A 1 161 ? 0.581 8.322 16.778 1.00 89.75 161 ARG A C 1
ATOM 1253 O O . ARG A 1 161 ? 1.571 8.929 16.402 1.00 89.75 161 ARG A O 1
ATOM 1260 N N . GLU A 1 162 ? 0.008 7.342 16.082 1.00 91.31 162 GLU A N 1
ATOM 1261 C CA . GLU A 1 162 ? 0.526 6.895 14.778 1.00 91.31 162 GLU A CA 1
ATOM 1262 C C . GLU A 1 162 ? 0.564 8.044 13.771 1.00 91.31 162 GLU A C 1
ATOM 1264 O O . GLU A 1 162 ? 1.561 8.217 13.092 1.00 91.31 162 GLU A O 1
ATOM 1269 N N . ALA A 1 163 ? -0.454 8.908 13.733 1.00 90.62 163 ALA A N 1
ATOM 1270 C CA . ALA A 1 163 ? -0.424 10.085 12.872 1.00 90.62 163 ALA A CA 1
ATOM 1271 C C . ALA A 1 163 ? 0.744 11.026 13.207 1.00 90.62 163 ALA A C 1
ATOM 1273 O O . ALA A 1 163 ? 1.318 11.603 12.299 1.00 90.62 163 ALA A O 1
ATOM 1274 N N . LEU A 1 164 ? 1.128 11.191 14.476 1.00 88.75 164 LEU A N 1
ATOM 1275 C CA . LEU A 1 164 ? 2.278 12.030 14.839 1.00 88.75 164 LEU A CA 1
ATOM 1276 C C . LEU A 1 164 ? 3.621 11.386 14.475 1.00 88.75 164 LEU A C 1
ATOM 1278 O O . LEU A 1 164 ? 4.536 12.111 14.090 1.00 88.75 164 LEU A O 1
ATOM 1282 N N . ASP A 1 165 ? 3.723 10.061 14.583 1.00 88.62 165 ASP A N 1
ATOM 1283 C CA . ASP A 1 165 ? 4.938 9.310 14.260 1.00 88.62 165 ASP A CA 1
ATOM 1284 C C . ASP A 1 165 ? 5.106 9.159 12.731 1.00 88.62 165 ASP A C 1
ATOM 1286 O O . ASP A 1 165 ? 6.122 9.547 12.159 1.00 88.62 165 ASP A O 1
ATOM 1290 N N . GLU A 1 166 ? 4.073 8.675 12.039 1.00 87.75 166 GLU A N 1
ATOM 1291 C CA . GLU A 1 166 ? 4.118 8.304 10.621 1.00 87.75 166 GLU A CA 1
ATOM 1292 C C . GLU A 1 166 ? 3.995 9.516 9.682 1.00 87.75 166 GLU A C 1
ATOM 1294 O O . GLU A 1 166 ? 4.705 9.586 8.678 1.00 87.75 166 GLU A O 1
ATOM 1299 N N . ALA A 1 167 ? 3.136 10.504 9.982 1.00 80.25 167 ALA A N 1
ATOM 1300 C CA . ALA A 1 167 ? 2.827 11.591 9.040 1.00 80.25 167 ALA A CA 1
ATOM 1301 C C . ALA A 1 167 ? 4.044 12.440 8.673 1.00 80.25 167 ALA A C 1
ATOM 1303 O O . ALA A 1 167 ? 4.166 12.875 7.529 1.00 80.25 167 ALA A O 1
ATOM 1304 N N . VAL A 1 168 ? 4.922 12.712 9.641 1.00 73.19 168 VAL A N 1
ATOM 1305 C CA . VAL A 1 168 ? 6.121 13.527 9.408 1.00 73.19 168 VAL A CA 1
ATOM 1306 C C . VAL A 1 168 ? 7.086 12.785 8.487 1.00 73.19 168 VAL A C 1
ATOM 1308 O O . VAL A 1 168 ? 7.579 13.379 7.526 1.00 73.19 168 VAL A O 1
ATOM 1311 N N . SER A 1 169 ? 7.290 11.490 8.734 1.00 76.31 169 SER A N 1
ATOM 1312 C CA . SER A 1 169 ? 8.157 10.625 7.931 1.00 76.31 169 SER A CA 1
ATOM 1313 C C . SER A 1 169 ? 7.603 10.463 6.511 1.00 76.31 169 SER A C 1
ATOM 1315 O O . SER A 1 169 ? 8.265 10.855 5.553 1.00 76.31 169 SER A O 1
ATOM 1317 N N . VAL A 1 170 ? 6.336 10.050 6.355 1.00 79.12 170 VAL A N 1
ATOM 1318 C CA . VAL A 1 170 ? 5.670 9.907 5.040 1.00 79.12 170 VAL A CA 1
ATOM 1319 C C . VAL A 1 170 ? 5.753 11.197 4.229 1.00 79.12 170 VAL A C 1
ATOM 1321 O O . VAL A 1 170 ? 6.115 11.185 3.055 1.00 79.12 170 VAL A O 1
ATOM 1324 N N . ALA A 1 171 ? 5.446 12.333 4.849 1.00 76.44 171 ALA A N 1
ATOM 1325 C CA . ALA A 1 171 ? 5.433 13.602 4.143 1.00 76.44 171 ALA A CA 1
ATOM 1326 C C . ALA A 1 171 ? 6.825 14.052 3.702 1.00 76.44 171 ALA A C 1
ATOM 1328 O O . ALA A 1 171 ? 6.986 14.503 2.567 1.00 76.44 171 ALA A O 1
ATOM 1329 N N . THR A 1 172 ? 7.824 13.890 4.575 1.00 69.25 172 THR A N 1
ATOM 1330 C CA . THR A 1 172 ? 9.222 14.193 4.250 1.00 69.25 172 THR A CA 1
ATOM 1331 C C . THR A 1 172 ? 9.692 13.343 3.078 1.00 69.25 172 THR A C 1
ATOM 1333 O O . THR A 1 172 ? 10.297 13.868 2.145 1.00 69.25 172 THR A O 1
ATOM 1336 N N . LEU A 1 173 ? 9.348 12.056 3.081 1.00 71.38 173 LEU A N 1
ATOM 1337 C CA . LEU A 1 173 ? 9.746 11.125 2.033 1.00 71.38 173 LEU A CA 1
ATOM 1338 C C . LEU A 1 173 ? 9.034 11.398 0.704 1.00 71.38 173 LEU A C 1
ATOM 1340 O O . LEU A 1 173 ? 9.637 11.291 -0.358 1.00 71.38 173 LEU A O 1
ATOM 1344 N N . TRP A 1 174 ? 7.762 11.789 0.739 1.00 73.69 174 TRP A N 1
ATOM 1345 C CA . TRP A 1 174 ? 6.972 12.022 -0.475 1.00 73.69 174 TRP A CA 1
ATOM 1346 C C . TRP A 1 174 ? 7.092 13.454 -1.016 1.00 73.69 174 TRP A C 1
ATOM 1348 O O . TRP A 1 174 ? 6.480 13.784 -2.031 1.00 73.69 174 TRP A O 1
ATOM 1358 N N . GLY A 1 175 ? 7.843 14.329 -0.340 1.00 75.38 175 GLY A N 1
ATOM 1359 C CA . GLY A 1 175 ? 7.980 15.738 -0.723 1.00 75.38 175 GLY A CA 1
ATOM 1360 C C . GLY A 1 175 ? 6.697 16.553 -0.522 1.00 75.38 175 GLY A C 1
ATOM 1361 O O . GLY A 1 175 ? 6.486 17.571 -1.185 1.00 75.38 175 GLY A O 1
ATOM 1362 N N . PHE A 1 176 ? 5.824 16.114 0.384 1.00 78.62 176 PHE A N 1
ATOM 1363 C CA . PHE A 1 176 ? 4.587 16.805 0.734 1.00 78.62 176 PHE A CA 1
ATOM 1364 C C . PHE A 1 176 ? 4.695 17.461 2.119 1.00 78.62 176 PHE A C 1
ATOM 1366 O O . PHE A 1 176 ? 5.495 17.050 2.953 1.00 78.62 176 PHE A O 1
ATOM 1373 N N . PRO A 1 177 ? 3.873 18.477 2.430 1.00 81.88 177 PRO A N 1
ATOM 1374 C CA . PRO A 1 177 ? 3.871 19.051 3.772 1.00 81.88 177 PRO A CA 1
ATOM 1375 C C . PRO A 1 177 ? 3.300 18.091 4.832 1.00 81.88 177 PRO A C 1
ATOM 1377 O O . PRO A 1 177 ? 2.165 17.625 4.698 1.00 81.88 177 PRO A O 1
ATOM 1380 N N . ALA A 1 178 ? 4.041 17.872 5.927 1.00 80.38 178 ALA A N 1
ATOM 1381 C CA . ALA A 1 178 ? 3.682 16.958 7.027 1.00 80.38 178 ALA A CA 1
ATOM 1382 C C . ALA A 1 178 ? 2.282 17.170 7.605 1.00 80.38 178 ALA A C 1
ATOM 1384 O O . ALA A 1 178 ? 1.557 16.211 7.872 1.00 80.38 178 ALA A O 1
ATOM 1385 N N . TYR A 1 179 ? 1.853 18.427 7.715 1.00 82.44 179 TYR A N 1
ATOM 1386 C CA . TYR A 1 179 ? 0.544 18.769 8.264 1.00 82.44 179 TYR A CA 1
ATOM 1387 C C . TYR A 1 179 ? -0.632 18.137 7.501 1.00 82.44 179 TYR A C 1
ATOM 1389 O O . TYR A 1 179 ? -1.721 18.016 8.061 1.00 82.44 179 TYR A O 1
ATOM 1397 N N . ARG A 1 180 ? -0.445 17.725 6.238 1.00 81.56 180 ARG A N 1
ATOM 1398 C CA . ARG A 1 180 ? -1.509 17.109 5.434 1.00 81.56 180 ARG A CA 1
ATOM 1399 C C . ARG A 1 180 ? -1.877 15.715 5.926 1.00 81.56 180 ARG A C 1
ATOM 1401 O O . ARG A 1 180 ? -3.062 15.398 6.009 1.00 81.56 180 ARG A O 1
ATOM 1408 N N . PHE A 1 181 ? -0.879 14.915 6.285 1.00 83.06 181 PHE A N 1
ATOM 1409 C CA . PHE A 1 181 ? -1.068 13.525 6.703 1.00 83.06 181 PHE A CA 1
ATOM 1410 C C . PHE A 1 181 ? -1.488 13.415 8.167 1.00 83.06 181 PHE A C 1
ATOM 1412 O O . PHE A 1 181 ? -2.129 12.443 8.545 1.00 83.06 181 PHE A O 1
ATOM 1419 N N . LEU A 1 182 ? -1.240 14.452 8.976 1.00 87.62 182 LEU A N 1
ATOM 1420 C CA . LEU A 1 182 ? -1.737 14.496 10.350 1.00 87.62 182 LEU A CA 1
ATOM 1421 C C . LEU A 1 182 ? -3.262 14.339 10.425 1.00 87.62 182 LEU A C 1
ATOM 1423 O O . LEU A 1 182 ? -3.758 13.733 11.366 1.00 87.62 182 LEU A O 1
ATOM 1427 N N . SER A 1 183 ? -4.004 14.829 9.424 1.00 86.75 183 SER A N 1
ATOM 1428 C CA . SER A 1 183 ? -5.471 14.741 9.389 1.00 86.75 183 SER A CA 1
ATOM 1429 C C . SER A 1 183 ? -6.022 13.317 9.223 1.00 86.75 183 SER A C 1
ATOM 1431 O O . SER A 1 183 ? -7.208 13.104 9.476 1.00 86.75 183 SER A O 1
ATOM 1433 N N . LEU A 1 184 ? -5.175 12.333 8.894 1.00 89.31 184 LEU A N 1
ATOM 1434 C CA . LEU A 1 184 ? -5.572 10.929 8.754 1.00 89.31 184 LEU A CA 1
ATOM 1435 C C . LEU A 1 184 ? -6.093 10.319 10.056 1.00 89.31 184 LEU A C 1
ATOM 1437 O O . LEU A 1 184 ? -6.891 9.391 10.009 1.00 89.31 184 LEU A O 1
ATOM 1441 N N . HIS A 1 185 ? -5.739 10.864 11.227 1.00 90.38 185 HIS A N 1
ATOM 1442 C CA . HIS A 1 185 ? -6.352 10.385 12.476 1.00 90.38 185 HIS A CA 1
ATOM 1443 C C . HIS A 1 185 ? -7.852 10.700 12.584 1.00 90.38 185 HIS A C 1
ATOM 1445 O O . HIS A 1 185 ? -8.559 10.114 13.397 1.00 90.38 185 HIS A O 1
ATOM 1451 N N . SER A 1 186 ? -8.338 11.634 11.760 1.00 90.44 186 SER A N 1
ATOM 1452 C CA . SER A 1 186 ? -9.755 11.989 11.639 1.00 90.44 186 SER A CA 1
ATOM 1453 C C . SER A 1 186 ? -10.456 11.293 10.467 1.00 90.44 186 SER A C 1
ATOM 1455 O O . SER A 1 186 ? -11.602 11.630 10.193 1.00 90.44 186 SER A O 1
ATOM 1457 N N . THR A 1 187 ? -9.777 10.387 9.757 1.00 91.69 187 THR A N 1
ATOM 1458 C CA . THR A 1 187 ? -10.358 9.568 8.680 1.00 91.69 187 THR A CA 1
ATOM 1459 C C . THR A 1 187 ? -11.022 8.340 9.295 1.00 91.69 187 THR A C 1
ATOM 1461 O O . THR A 1 187 ? -10.365 7.575 10.012 1.00 91.69 187 THR A O 1
ATOM 1464 N N . GLY A 1 188 ? -12.322 8.173 9.057 1.00 93.25 188 GLY A N 1
ATOM 1465 C CA . GLY A 1 188 ? -13.083 7.017 9.513 1.00 93.25 188 GLY A CA 1
ATOM 1466 C C . GLY A 1 188 ? -12.799 5.772 8.674 1.00 93.25 188 GLY A C 1
ATOM 1467 O O . GLY A 1 188 ? -12.586 5.858 7.462 1.00 93.25 188 GLY A O 1
ATOM 1468 N N . THR A 1 189 ? -12.821 4.612 9.326 1.00 97.06 189 THR A N 1
ATOM 1469 C CA . THR A 1 189 ? -12.796 3.294 8.676 1.00 97.06 189 THR A CA 1
ATOM 1470 C C . THR A 1 189 ? -13.949 2.436 9.203 1.00 97.06 189 THR A C 1
ATOM 1472 O O . THR A 1 189 ? -14.815 2.954 9.914 1.00 97.06 189 THR A O 1
ATOM 1475 N N . HIS A 1 190 ? -14.006 1.151 8.848 1.00 97.81 190 HIS A N 1
ATOM 1476 C CA . HIS A 1 190 ? -15.093 0.247 9.251 1.00 97.81 190 HIS A CA 1
ATOM 1477 C C . HIS A 1 190 ? -14.621 -0.937 10.097 1.00 97.81 190 HIS A C 1
ATOM 1479 O O . HIS A 1 190 ? -15.448 -1.708 10.590 1.00 97.81 190 HIS A O 1
ATOM 1485 N N . ALA A 1 191 ? -13.309 -1.078 10.293 1.00 98.19 191 ALA A N 1
ATOM 1486 C CA . ALA A 1 191 ? -12.731 -2.135 11.104 1.00 98.19 191 ALA A CA 1
ATOM 1487 C C . ALA A 1 191 ? -12.916 -1.909 12.614 1.00 98.19 191 ALA A C 1
ATOM 1489 O O . ALA A 1 191 ? -12.685 -0.823 13.153 1.00 98.19 191 ALA A O 1
ATOM 1490 N N . ILE A 1 192 ? -13.311 -2.974 13.304 1.00 98.44 192 ILE A N 1
ATOM 1491 C CA . ILE A 1 192 ? -13.585 -3.007 14.741 1.00 98.44 192 ILE A CA 1
ATOM 1492 C C . ILE A 1 192 ? -12.348 -3.554 15.460 1.00 98.44 192 ILE A C 1
ATOM 1494 O O . ILE A 1 192 ? -11.886 -4.651 15.141 1.00 98.44 192 ILE A O 1
ATOM 1498 N N . GLU A 1 193 ? -11.807 -2.793 16.411 1.00 97.12 193 GLU A N 1
ATOM 1499 C CA . GLU A 1 193 ? -10.665 -3.224 17.230 1.00 97.12 193 GLU A CA 1
ATOM 1500 C C . GLU A 1 193 ? -11.022 -4.486 18.031 1.00 97.12 193 GLU A C 1
ATOM 1502 O O . GLU A 1 193 ? -12.091 -4.536 18.644 1.00 97.12 193 GLU A O 1
ATOM 1507 N N . ASP A 1 194 ? -10.125 -5.480 18.015 1.00 94.81 194 ASP A N 1
ATOM 1508 C CA . ASP A 1 194 ? -10.186 -6.698 18.842 1.00 94.81 194 ASP A CA 1
ATOM 1509 C C . ASP A 1 194 ? -11.519 -7.477 18.734 1.00 94.81 194 ASP A C 1
ATOM 1511 O O . ASP A 1 194 ? -11.988 -8.087 19.696 1.00 94.81 194 ASP A O 1
ATOM 1515 N N . ALA A 1 195 ? -12.171 -7.430 17.568 1.00 97.38 195 ALA A N 1
ATOM 1516 C CA . ALA A 1 195 ? -13.446 -8.101 17.337 1.00 97.38 195 ALA A CA 1
ATOM 1517 C C . ALA A 1 195 ? -13.325 -9.634 17.315 1.00 97.38 195 ALA A C 1
ATOM 1519 O O . ALA A 1 195 ? -12.358 -10.201 16.814 1.00 97.38 195 ALA A O 1
ATOM 1520 N N . ASP A 1 196 ? -14.374 -10.332 17.751 1.00 95.94 196 ASP A N 1
ATOM 1521 C CA . ASP A 1 196 ? -14.428 -11.785 17.598 1.00 95.94 196 ASP A CA 1
ATOM 1522 C C . ASP A 1 196 ? -14.425 -12.180 16.112 1.00 95.94 196 ASP A C 1
ATOM 1524 O O . ASP A 1 196 ? -15.248 -11.715 15.312 1.00 95.94 196 ASP A O 1
ATOM 1528 N N . VAL A 1 197 ? -13.495 -13.064 15.740 1.00 97.62 197 VAL A N 1
ATOM 1529 C CA . VAL A 1 197 ? -13.383 -13.600 14.378 1.00 97.62 197 VAL A CA 1
ATOM 1530 C C . VAL A 1 197 ? -14.568 -14.512 14.049 1.00 97.62 197 VAL A C 1
ATOM 1532 O O . VAL A 1 197 ? -14.991 -15.333 14.871 1.00 97.62 197 VAL A O 1
ATOM 1535 N N . ALA A 1 198 ? -15.079 -14.400 12.823 1.00 98.00 198 ALA A N 1
ATOM 1536 C CA . ALA A 1 198 ? -16.168 -15.228 12.327 1.00 98.00 198 ALA A CA 1
ATOM 1537 C C . ALA A 1 198 ? -15.794 -16.722 12.362 1.00 98.00 198 ALA A C 1
ATOM 1539 O O . ALA A 1 198 ? -14.715 -17.127 11.927 1.00 98.00 198 ALA A O 1
ATOM 1540 N N . GLN A 1 199 ? -16.711 -17.548 12.865 1.00 95.12 199 GLN A N 1
ATOM 1541 C CA . GLN A 1 199 ? -16.526 -18.994 13.016 1.00 95.12 199 GLN A CA 1
ATOM 1542 C C . GLN A 1 199 ? -17.197 -19.784 11.883 1.00 95.12 199 GLN A C 1
ATOM 1544 O O . GLN A 1 199 ? -17.998 -19.252 11.120 1.00 95.12 199 GLN A O 1
ATOM 1549 N N . GLY A 1 200 ? -16.884 -21.081 11.783 1.00 91.94 200 GLY A N 1
ATOM 1550 C CA . GLY A 1 200 ? -17.534 -22.005 10.838 1.00 91.94 200 GLY A CA 1
ATOM 1551 C C . GLY A 1 200 ? -17.002 -21.955 9.400 1.00 91.94 200 GLY A C 1
ATOM 1552 O O . GLY A 1 200 ? -17.491 -22.685 8.540 1.00 91.94 200 GLY A O 1
ATOM 1553 N N . HIS A 1 201 ? -15.977 -21.144 9.140 1.00 93.25 201 HIS A N 1
ATOM 1554 C CA . HIS A 1 201 ? -15.344 -21.001 7.832 1.00 93.25 201 HIS A CA 1
ATOM 1555 C C . HIS A 1 201 ? -13.820 -21.097 7.948 1.00 93.25 201 HIS A C 1
ATOM 1557 O O . HIS A 1 201 ? -13.242 -20.841 9.002 1.00 93.25 201 HIS A O 1
ATOM 1563 N N . LYS A 1 202 ? -13.172 -21.468 6.840 1.00 97.31 202 LYS A N 1
ATOM 1564 C CA . LYS A 1 202 ? -11.721 -21.380 6.668 1.00 97.31 202 LYS A CA 1
ATOM 1565 C C . LYS A 1 202 ? -11.404 -20.292 5.652 1.00 97.31 202 LYS A C 1
ATOM 1567 O O . LYS A 1 202 ? -11.866 -20.372 4.507 1.00 97.31 202 LYS A O 1
ATOM 1572 N N . PHE A 1 203 ? -10.646 -19.287 6.075 1.00 98.56 203 PHE A N 1
ATOM 1573 C CA . PHE A 1 203 ? -10.402 -18.080 5.293 1.00 98.56 203 PHE A CA 1
ATOM 1574 C C . PHE A 1 203 ? -9.003 -18.092 4.660 1.00 98.56 203 PHE A C 1
ATOM 1576 O O . PHE A 1 203 ? -8.023 -18.255 5.391 1.00 98.56 203 PHE A O 1
ATOM 1583 N N . PRO A 1 204 ? -8.884 -17.919 3.329 1.00 98.56 204 PRO A N 1
ATOM 1584 C CA . PRO A 1 204 ? -7.591 -17.713 2.679 1.00 98.56 204 PRO A CA 1
ATOM 1585 C C . PRO A 1 204 ? -6.876 -16.473 3.222 1.00 98.56 204 PRO A C 1
ATOM 1587 O O . PRO A 1 204 ? -7.509 -15.554 3.754 1.00 98.56 204 PRO A O 1
ATOM 1590 N N . ILE A 1 205 ? -5.558 -16.439 3.047 1.00 98.62 205 ILE A N 1
ATOM 1591 C CA . ILE A 1 205 ? -4.703 -15.374 3.576 1.00 98.62 205 ILE A CA 1
ATOM 1592 C C . ILE A 1 205 ? -4.115 -14.569 2.426 1.00 98.62 205 ILE A C 1
ATOM 1594 O O . ILE A 1 205 ? -3.612 -15.136 1.458 1.00 98.62 205 ILE A O 1
ATOM 1598 N N . VAL A 1 206 ? -4.135 -13.248 2.563 1.00 98.94 206 VAL A N 1
ATOM 1599 C CA . VAL A 1 206 ? -3.411 -12.326 1.687 1.00 98.94 206 VAL A CA 1
ATOM 1600 C C . VAL A 1 206 ? -2.377 -11.595 2.528 1.00 98.94 206 VAL A C 1
ATOM 1602 O O . VAL A 1 206 ? -2.737 -10.854 3.440 1.00 98.94 206 VAL A O 1
ATOM 1605 N N . VAL A 1 207 ? -1.097 -11.799 2.237 1.00 98.94 207 VAL A N 1
ATOM 1606 C CA . VAL A 1 207 ? -0.010 -11.040 2.866 1.00 98.94 207 VAL A CA 1
ATOM 1607 C C . VAL A 1 207 ? 0.291 -9.834 1.991 1.00 98.94 207 VAL A C 1
ATOM 1609 O O . VAL A 1 207 ? 0.692 -9.990 0.840 1.00 98.94 207 VAL A O 1
ATOM 1612 N N . PHE A 1 208 ? 0.063 -8.639 2.524 1.00 98.88 208 PHE A N 1
ATOM 1613 C CA . PHE A 1 208 ? 0.211 -7.376 1.820 1.00 98.88 208 PHE A CA 1
ATOM 1614 C C . PHE A 1 208 ? 1.509 -6.658 2.215 1.00 98.88 208 PHE A C 1
ATOM 1616 O O . PHE A 1 208 ? 1.818 -6.542 3.402 1.00 98.88 208 PHE A O 1
ATOM 1623 N N . SER A 1 209 ? 2.248 -6.136 1.237 1.00 98.69 209 SER A N 1
ATOM 1624 C CA . SER A 1 209 ? 3.422 -5.279 1.448 1.00 98.69 209 SER A CA 1
ATOM 1625 C C . SER A 1 209 ? 3.177 -3.885 0.855 1.00 98.69 209 SER A C 1
ATOM 1627 O O . SER A 1 209 ? 2.764 -3.742 -0.298 1.00 98.69 209 SER A O 1
ATOM 1629 N N . HIS A 1 210 ? 3.386 -2.844 1.663 1.00 97.69 210 HIS A N 1
ATOM 1630 C CA . HIS A 1 210 ? 3.150 -1.445 1.280 1.00 97.69 210 HIS A CA 1
ATOM 1631 C C . HIS A 1 210 ? 4.232 -0.904 0.325 1.00 97.69 210 HIS A C 1
ATOM 1633 O O . HIS A 1 210 ? 5.224 -1.567 0.057 1.00 97.69 210 HIS A O 1
ATOM 1639 N N . GLY A 1 211 ? 4.095 0.328 -0.172 1.00 95.00 211 GLY A N 1
ATOM 1640 C CA . GLY A 1 211 ? 5.129 0.952 -1.009 1.00 95.00 211 GLY A CA 1
ATOM 1641 C C . GLY A 1 211 ? 6.394 1.340 -0.239 1.00 95.00 211 GLY A C 1
ATOM 1642 O O . GLY A 1 211 ? 6.344 1.605 0.966 1.00 95.00 211 GLY A O 1
ATOM 1643 N N . TYR A 1 212 ? 7.536 1.433 -0.930 1.00 91.25 212 TYR A N 1
ATOM 1644 C CA . TYR A 1 212 ? 8.748 2.026 -0.346 1.00 91.25 212 TYR A CA 1
ATOM 1645 C C . TYR A 1 212 ? 8.407 3.422 0.183 1.00 91.25 212 TYR A C 1
ATOM 1647 O O . TYR A 1 212 ? 7.629 4.142 -0.443 1.00 91.25 212 TYR A O 1
ATOM 1655 N N . TRP A 1 213 ? 8.934 3.791 1.351 1.00 87.12 213 TRP A N 1
ATOM 1656 C CA . TRP A 1 213 ? 8.647 5.084 1.992 1.00 87.12 213 TRP A CA 1
ATOM 1657 C C . TRP A 1 213 ? 7.190 5.280 2.431 1.00 87.12 213 TRP A C 1
ATOM 1659 O O . TRP A 1 213 ? 6.770 6.402 2.715 1.00 87.12 213 TRP A O 1
ATOM 1669 N N . SER A 1 214 ? 6.401 4.211 2.467 1.00 91.06 214 SER A N 1
ATOM 1670 C CA . SER A 1 214 ? 5.025 4.242 2.952 1.00 91.06 214 SER A CA 1
ATOM 1671 C C . SER A 1 214 ? 4.879 3.508 4.286 1.00 91.06 214 SER A C 1
ATOM 1673 O O . SER A 1 214 ? 5.846 3.367 5.032 1.00 91.06 214 SER A O 1
ATOM 1675 N N . PHE A 1 215 ? 3.663 3.099 4.626 1.00 92.94 215 PHE A N 1
ATOM 1676 C CA . PHE A 1 215 ? 3.282 2.552 5.922 1.00 92.94 215 PHE A CA 1
ATOM 1677 C C . PHE A 1 215 ? 2.209 1.472 5.747 1.00 92.94 215 PHE A C 1
ATOM 1679 O O . PHE A 1 215 ? 1.477 1.441 4.758 1.00 92.94 215 PHE A O 1
ATOM 1686 N N . ARG A 1 216 ? 2.087 0.581 6.735 1.00 93.81 216 ARG A N 1
ATOM 1687 C CA . ARG A 1 216 ? 1.232 -0.621 6.665 1.00 93.81 216 ARG A CA 1
ATOM 1688 C C . ARG A 1 216 ? -0.268 -0.353 6.469 1.00 93.81 216 ARG A C 1
ATOM 1690 O O . ARG A 1 216 ? -0.980 -1.258 6.051 1.00 93.81 216 ARG A O 1
ATOM 1697 N N . ALA A 1 217 ? -0.757 0.859 6.741 1.00 94.38 217 ALA A N 1
ATOM 1698 C CA . ALA A 1 217 ? -2.169 1.219 6.571 1.00 94.38 217 ALA A CA 1
ATOM 1699 C C . ALA A 1 217 ? -2.496 1.879 5.212 1.00 94.38 217 ALA A C 1
ATOM 1701 O O . ALA A 1 217 ? -3.650 2.225 4.989 1.00 94.38 217 ALA A O 1
ATOM 1702 N N . GLN A 1 218 ? -1.529 2.030 4.294 1.00 94.31 218 GLN A N 1
ATOM 1703 C CA . GLN A 1 218 ? -1.656 2.754 3.010 1.00 94.31 218 GLN A CA 1
ATOM 1704 C C . GLN A 1 218 ? -2.839 2.331 2.107 1.00 94.31 218 GLN A C 1
ATOM 1706 O O . GLN A 1 218 ? -3.347 3.152 1.339 1.00 94.31 218 GLN A O 1
ATOM 1711 N N . ASN A 1 219 ? -3.249 1.063 2.177 1.00 97.88 219 ASN A N 1
ATOM 1712 C CA . ASN A 1 219 ? -4.294 0.452 1.347 1.00 97.88 219 ASN A CA 1
ATOM 1713 C C . ASN A 1 219 ? -5.392 -0.194 2.213 1.00 97.88 219 ASN A C 1
ATOM 1715 O O . ASN A 1 219 ? -5.873 -1.290 1.918 1.00 97.88 219 ASN A O 1
ATOM 1719 N N . SER A 1 220 ? -5.767 0.456 3.315 1.00 98.31 220 SER A N 1
ATOM 1720 C CA . SER A 1 220 ? -6.762 -0.050 4.266 1.00 98.31 220 SER A CA 1
ATOM 1721 C C . SER A 1 220 ? -8.122 -0.312 3.616 1.00 98.31 220 SER A C 1
ATOM 1723 O O . SER A 1 220 ? -8.762 -1.298 3.972 1.00 98.31 220 SER A O 1
ATOM 1725 N N . ALA A 1 221 ? -8.554 0.479 2.627 1.00 98.44 221 ALA A N 1
ATOM 1726 C CA . ALA A 1 221 ? -9.821 0.222 1.930 1.00 98.44 221 ALA A CA 1
ATOM 1727 C C . ALA A 1 221 ? -9.820 -1.134 1.203 1.00 98.44 221 ALA A C 1
ATOM 1729 O O . ALA A 1 221 ? -10.820 -1.854 1.226 1.00 98.44 221 ALA A O 1
ATOM 1730 N N . LEU A 1 222 ? -8.690 -1.507 0.591 1.00 98.81 222 LEU A N 1
ATOM 1731 C CA . LEU A 1 222 ? -8.518 -2.831 -0.007 1.00 98.81 222 LEU A CA 1
ATOM 1732 C C . LEU A 1 222 ? -8.535 -3.914 1.076 1.00 98.81 222 LEU A C 1
ATOM 1734 O O . LEU A 1 222 ? -9.214 -4.924 0.910 1.00 98.81 222 LEU A O 1
ATOM 1738 N N . MET A 1 223 ? -7.826 -3.708 2.191 1.00 98.88 223 MET A N 1
ATOM 1739 C CA . MET A 1 223 ? -7.753 -4.696 3.276 1.00 98.88 223 MET A CA 1
ATOM 1740 C C . MET A 1 223 ? -9.123 -4.939 3.927 1.00 98.88 223 MET A C 1
ATOM 1742 O O . MET A 1 223 ? -9.513 -6.092 4.111 1.00 98.88 223 MET A O 1
ATOM 1746 N N . GLU A 1 224 ? -9.890 -3.880 4.214 1.00 98.81 224 GLU A N 1
ATOM 1747 C CA . GLU A 1 224 ? -11.250 -3.986 4.758 1.00 98.81 224 GLU A CA 1
ATOM 1748 C C . GLU A 1 224 ? -12.195 -4.672 3.767 1.00 98.81 224 GLU A C 1
ATOM 1750 O O . GLU A 1 224 ? -12.987 -5.536 4.158 1.00 98.81 224 GLU A O 1
ATOM 1755 N N . ARG A 1 225 ? -12.076 -4.366 2.469 1.00 98.75 225 ARG A N 1
ATOM 1756 C CA . ARG A 1 225 ? -12.852 -5.054 1.434 1.00 98.75 225 ARG A CA 1
ATOM 1757 C C . ARG A 1 225 ? -12.512 -6.542 1.390 1.00 98.75 225 ARG A C 1
ATOM 1759 O O . ARG A 1 225 ? -13.424 -7.358 1.486 1.00 98.75 225 ARG A O 1
ATOM 1766 N N . LEU A 1 226 ? -11.235 -6.917 1.316 1.00 98.88 226 LEU A N 1
ATOM 1767 C CA . LEU A 1 226 ? -10.811 -8.322 1.335 1.00 98.88 226 LEU A CA 1
ATOM 1768 C C . LEU A 1 226 ? -11.335 -9.047 2.586 1.00 98.88 226 LEU A C 1
ATOM 1770 O O . LEU A 1 226 ? -11.932 -10.119 2.466 1.00 98.88 226 LEU A O 1
ATOM 1774 N N . ALA A 1 227 ? -11.205 -8.435 3.765 1.00 98.88 227 ALA A N 1
ATOM 1775 C CA . ALA A 1 227 ? -11.713 -8.988 5.017 1.00 98.88 227 ALA A CA 1
ATOM 1776 C C . ALA A 1 227 ? -13.228 -9.213 5.001 1.00 98.88 227 ALA A C 1
ATOM 1778 O O . ALA A 1 227 ? -13.696 -10.312 5.304 1.00 98.88 227 ALA A O 1
ATOM 1779 N N . SER A 1 228 ? -13.999 -8.224 4.549 1.00 98.81 228 SER A N 1
ATOM 1780 C CA . SER A 1 228 ? -15.457 -8.357 4.440 1.00 98.81 228 SER A CA 1
ATOM 1781 C C . SER A 1 228 ? -15.898 -9.448 3.459 1.00 98.81 228 SER A C 1
ATOM 1783 O O . SER A 1 228 ? -16.978 -10.015 3.615 1.00 98.81 228 SER A O 1
ATOM 1785 N N . HIS A 1 229 ? -15.054 -9.791 2.478 1.00 98.50 229 HIS A N 1
ATOM 1786 C CA . HIS A 1 229 ? -15.288 -10.849 1.488 1.00 98.50 229 HIS A CA 1
ATOM 1787 C C . HIS A 1 229 ? -14.725 -12.219 1.896 1.00 98.50 229 HIS A C 1
ATOM 1789 O O . HIS A 1 229 ? -14.811 -13.177 1.119 1.00 98.50 229 HIS A O 1
ATOM 1795 N N . GLY A 1 230 ? -14.212 -12.350 3.121 1.00 98.44 230 GLY A N 1
ATOM 1796 C CA . GLY A 1 230 ? -13.764 -13.626 3.675 1.00 98.44 230 GLY A CA 1
ATOM 1797 C C . GLY A 1 230 ? -12.287 -13.937 3.430 1.00 98.44 230 GLY A C 1
ATOM 1798 O O . GLY A 1 230 ? -11.947 -15.102 3.238 1.00 98.44 230 GLY A O 1
ATOM 1799 N N . TYR A 1 231 ? -11.417 -12.928 3.414 1.00 98.88 231 TYR A N 1
ATOM 1800 C CA . TYR A 1 231 ? -9.963 -13.109 3.472 1.00 98.88 231 TYR A CA 1
ATOM 1801 C C . TYR A 1 231 ? -9.420 -12.653 4.825 1.00 98.88 231 TYR A C 1
ATOM 1803 O O . TYR A 1 231 ? -9.938 -11.719 5.425 1.00 98.88 231 TYR A O 1
ATOM 1811 N N . ILE A 1 232 ? -8.337 -13.261 5.292 1.00 98.94 232 ILE A N 1
ATOM 1812 C CA . ILE A 1 232 ? -7.504 -12.658 6.334 1.00 98.94 232 ILE A CA 1
ATOM 1813 C C . ILE A 1 232 ? -6.404 -11.875 5.620 1.00 98.94 232 ILE A C 1
ATOM 1815 O O . ILE A 1 232 ? -5.575 -12.463 4.926 1.00 98.94 232 ILE A O 1
ATOM 1819 N N . ALA A 1 233 ? -6.409 -10.554 5.756 1.00 98.88 233 ALA A N 1
ATOM 1820 C CA . ALA A 1 233 ? -5.447 -9.669 5.114 1.00 98.88 233 ALA A CA 1
ATOM 1821 C C . ALA A 1 233 ? -4.400 -9.204 6.136 1.00 98.88 233 ALA A C 1
ATOM 1823 O O . ALA A 1 233 ? -4.735 -8.555 7.125 1.00 98.88 233 ALA A O 1
ATOM 1824 N N . VAL A 1 234 ? -3.133 -9.546 5.908 1.00 98.88 234 VAL A N 1
ATOM 1825 C CA . VAL A 1 234 ? -2.003 -9.266 6.806 1.00 98.88 234 VAL A CA 1
ATOM 1826 C C . VAL A 1 234 ? -1.084 -8.255 6.136 1.00 98.88 234 VAL A C 1
ATOM 1828 O O . VAL A 1 234 ? -0.306 -8.625 5.264 1.00 98.88 234 VAL A O 1
ATOM 1831 N N . SER A 1 235 ? -1.145 -6.989 6.539 1.00 98.75 235 SER A N 1
ATOM 1832 C CA . SER A 1 235 ? -0.224 -5.961 6.050 1.00 98.75 235 SER A CA 1
ATOM 1833 C C . SER A 1 235 ? 1.046 -5.919 6.892 1.00 98.75 235 SER A C 1
ATOM 1835 O O . SER A 1 235 ? 0.987 -5.765 8.117 1.00 98.75 235 SER A O 1
ATOM 1837 N N . VAL A 1 236 ? 2.191 -6.054 6.229 1.00 98.69 236 VAL A N 1
ATOM 1838 C CA . VAL A 1 236 ? 3.520 -6.112 6.841 1.00 98.69 236 VAL A CA 1
ATOM 1839 C C . VAL A 1 236 ? 4.187 -4.744 6.735 1.00 98.69 236 VAL A C 1
ATOM 1841 O O . VAL A 1 236 ? 4.317 -4.195 5.642 1.00 98.69 236 VAL A O 1
ATOM 1844 N N . ALA A 1 237 ? 4.617 -4.181 7.867 1.00 96.88 237 ALA A N 1
ATOM 1845 C CA . ALA A 1 237 ? 5.511 -3.028 7.868 1.00 96.88 237 ALA A CA 1
ATOM 1846 C C . ALA A 1 237 ? 6.965 -3.476 7.707 1.00 96.88 237 ALA A C 1
ATOM 1848 O O . ALA A 1 237 ? 7.377 -4.494 8.266 1.00 96.88 237 ALA A O 1
ATOM 1849 N N . HIS A 1 238 ? 7.763 -2.652 7.030 1.00 96.31 238 HIS A N 1
ATOM 1850 C CA . HIS A 1 238 ? 9.192 -2.892 6.835 1.00 96.31 238 HIS A CA 1
ATOM 1851 C C . HIS A 1 238 ? 10.039 -1.764 7.452 1.00 96.31 238 HIS A C 1
ATOM 1853 O O . HIS A 1 238 ? 10.512 -0.879 6.728 1.00 96.31 238 HIS A O 1
ATOM 1859 N N . PRO A 1 239 ? 10.264 -1.777 8.785 1.00 93.50 239 PRO A N 1
ATOM 1860 C CA . PRO A 1 239 ? 10.947 -0.691 9.485 1.00 93.50 239 PRO A CA 1
ATOM 1861 C C . PRO A 1 239 ? 12.311 -0.351 8.873 1.00 93.50 239 PRO A C 1
ATOM 1863 O O . PRO A 1 239 ? 12.993 -1.230 8.335 1.00 93.50 239 PRO A O 1
ATOM 1866 N N . ARG A 1 240 ? 12.728 0.915 9.013 1.00 89.81 240 ARG A N 1
ATOM 1867 C CA . ARG A 1 240 ? 13.909 1.559 8.387 1.00 89.81 240 ARG A CA 1
ATOM 1868 C C . ARG A 1 240 ? 13.757 1.898 6.897 1.00 89.81 240 ARG A C 1
ATOM 1870 O O . ARG A 1 240 ? 14.369 2.875 6.467 1.00 89.81 240 ARG A O 1
ATOM 1877 N N . ASP A 1 241 ? 12.941 1.157 6.147 1.00 90.88 241 ASP A N 1
ATOM 1878 C CA . ASP A 1 241 ? 12.602 1.444 4.740 1.00 90.88 241 ASP A CA 1
ATOM 1879 C C . ASP A 1 241 ? 11.152 1.956 4.556 1.00 90.88 241 ASP A C 1
ATOM 1881 O O . ASP A 1 241 ? 10.789 2.478 3.498 1.00 90.88 241 ASP A O 1
ATOM 1885 N N . SER A 1 242 ? 10.324 1.824 5.593 1.00 91.06 242 SER A N 1
ATOM 1886 C CA . SER A 1 242 ? 9.004 2.442 5.727 1.00 91.06 242 SER A CA 1
ATOM 1887 C C . SER A 1 242 ? 9.087 3.816 6.404 1.00 91.06 242 SER A C 1
ATOM 1889 O O . SER A 1 242 ? 10.159 4.269 6.825 1.00 91.06 242 SER A O 1
ATOM 1891 N N . ALA A 1 243 ? 7.930 4.454 6.564 1.00 90.44 243 ALA A N 1
ATOM 1892 C CA . ALA A 1 243 ? 7.734 5.502 7.552 1.00 90.44 243 ALA A CA 1
ATOM 1893 C C . ALA A 1 243 ? 8.099 5.012 8.963 1.00 90.44 243 ALA A C 1
ATOM 1895 O O . ALA A 1 243 ? 8.166 3.804 9.227 1.00 90.44 243 ALA A O 1
ATOM 1896 N N . ASP A 1 244 ? 8.326 5.968 9.858 1.00 91.62 244 ASP A N 1
ATOM 1897 C CA . ASP A 1 244 ? 8.548 5.721 11.279 1.00 91.62 244 ASP A CA 1
ATOM 1898 C C . ASP A 1 244 ? 7.416 4.866 11.844 1.00 91.62 244 ASP A C 1
ATOM 1900 O O . ASP A 1 244 ? 6.246 5.129 11.588 1.00 91.62 244 ASP A O 1
ATOM 1904 N N . VAL A 1 245 ? 7.756 3.837 12.612 1.00 92.12 245 VAL A N 1
ATOM 1905 C CA . VAL A 1 245 ? 6.772 2.872 13.097 1.00 92.12 245 VAL A CA 1
ATOM 1906 C C . VAL A 1 245 ? 6.962 2.618 14.576 1.00 92.12 245 VAL A C 1
ATOM 1908 O O . VAL A 1 245 ? 8.062 2.317 15.044 1.00 92.12 245 VAL A O 1
ATOM 1911 N N . ARG A 1 246 ? 5.869 2.746 15.326 1.00 92.94 246 ARG A N 1
ATOM 1912 C CA . ARG A 1 246 ? 5.846 2.431 16.749 1.00 92.94 246 ARG A CA 1
ATOM 1913 C C . ARG A 1 246 ? 5.343 1.011 16.971 1.00 92.94 246 ARG A C 1
ATOM 1915 O O . ARG A 1 246 ? 4.283 0.643 16.461 1.00 92.94 246 ARG A O 1
ATOM 1922 N N . LEU A 1 247 ? 6.110 0.249 17.740 1.00 94.81 247 LEU A N 1
ATOM 1923 C CA . LEU A 1 247 ? 5.749 -1.079 18.222 1.00 94.81 247 LEU A CA 1
ATOM 1924 C C . LEU A 1 247 ? 4.680 -0.982 19.324 1.00 94.81 247 LEU A C 1
ATOM 1926 O O . LEU A 1 247 ? 4.511 0.059 19.967 1.00 94.81 247 LEU A O 1
ATOM 1930 N N . GLN A 1 248 ? 3.981 -2.082 19.581 1.00 93.25 248 GLN A N 1
ATOM 1931 C CA . GLN A 1 248 ? 2.984 -2.236 20.642 1.00 93.25 248 GLN A CA 1
ATOM 1932 C C . GLN A 1 248 ? 3.578 -2.015 22.042 1.00 93.25 248 GLN A C 1
ATOM 1934 O O . GLN A 1 248 ? 2.876 -1.539 22.932 1.00 93.25 248 GLN A O 1
ATOM 1939 N N . ASP A 1 249 ? 4.873 -2.288 22.238 1.00 93.50 249 ASP A N 1
ATOM 1940 C CA . ASP A 1 249 ? 5.592 -2.001 23.491 1.00 93.50 249 ASP A CA 1
ATOM 1941 C C . ASP A 1 249 ? 5.961 -0.513 23.672 1.00 93.50 249 ASP A C 1
ATOM 1943 O O . ASP A 1 249 ? 6.470 -0.107 24.718 1.00 93.50 249 ASP A O 1
ATOM 1947 N N . GLY A 1 250 ? 5.672 0.318 22.667 1.00 93.06 250 GLY A N 1
ATOM 1948 C CA . GLY A 1 250 ? 5.935 1.750 22.662 1.00 93.06 250 GLY A CA 1
ATOM 1949 C C . GLY A 1 250 ? 7.254 2.161 22.007 1.00 93.06 250 GLY A C 1
ATOM 1950 O O . GLY A 1 250 ? 7.450 3.365 21.807 1.00 93.06 250 GLY A O 1
ATOM 1951 N N . THR A 1 251 ? 8.124 1.223 21.628 1.00 93.44 251 THR A N 1
ATOM 1952 C CA . THR A 1 251 ? 9.398 1.502 20.945 1.00 93.44 251 THR A CA 1
ATOM 1953 C C . THR A 1 251 ? 9.147 2.136 19.576 1.00 93.44 251 THR A C 1
ATOM 1955 O O . THR A 1 251 ? 8.374 1.608 18.783 1.00 93.44 251 THR A O 1
ATOM 1958 N N . LEU A 1 252 ? 9.785 3.276 19.282 1.00 92.31 252 LEU A N 1
ATOM 1959 C CA . LEU A 1 252 ? 9.724 3.918 17.962 1.00 92.31 252 LEU A CA 1
ATOM 1960 C C . LEU A 1 252 ? 10.934 3.498 17.128 1.00 92.31 252 LEU A C 1
ATOM 1962 O O . LEU A 1 252 ? 12.067 3.766 17.523 1.00 92.31 252 LEU A O 1
ATOM 1966 N N . ILE A 1 253 ? 10.692 2.900 15.965 1.00 91.12 253 ILE A N 1
ATOM 1967 C CA . ILE A 1 253 ? 11.726 2.630 14.967 1.00 91.12 253 ILE A CA 1
ATOM 1968 C C . ILE A 1 253 ? 11.643 3.717 13.898 1.00 91.12 253 ILE A C 1
ATOM 1970 O O . ILE A 1 253 ? 10.669 3.795 13.148 1.00 91.12 253 ILE A O 1
ATOM 1974 N N . THR A 1 254 ? 12.670 4.559 13.836 1.00 89.06 254 THR A N 1
ATOM 1975 C CA . THR A 1 254 ? 12.759 5.676 12.891 1.00 89.06 254 THR A CA 1
ATOM 1976 C C . THR A 1 254 ? 13.187 5.208 11.508 1.00 89.06 254 THR A C 1
ATOM 1978 O O . THR A 1 254 ? 13.968 4.262 11.357 1.00 89.06 254 THR A O 1
ATOM 1981 N N . SER A 1 255 ? 12.705 5.891 10.477 1.00 86.81 255 SER A N 1
ATOM 1982 C CA . SER A 1 255 ? 13.093 5.627 9.098 1.00 86.81 255 SER A CA 1
ATOM 1983 C C . SER A 1 255 ? 14.559 5.998 8.828 1.00 86.81 255 SER A C 1
ATOM 1985 O O . SER A 1 255 ? 15.000 7.102 9.159 1.00 86.81 255 SER A O 1
ATOM 1987 N N . ALA A 1 256 ? 15.304 5.120 8.144 1.00 82.44 256 ALA A N 1
ATOM 1988 C CA . ALA A 1 256 ? 16.702 5.348 7.742 1.00 82.44 256 ALA A CA 1
ATOM 1989 C C . ALA A 1 256 ? 16.824 6.142 6.426 1.00 82.44 256 ALA A C 1
ATOM 1991 O O . ALA A 1 256 ? 17.831 6.074 5.717 1.00 82.44 256 ALA A O 1
ATOM 1992 N N . LEU A 1 257 ? 15.745 6.806 6.021 1.00 69.06 257 LEU A N 1
ATOM 1993 C CA . LEU A 1 257 ? 15.583 7.429 4.709 1.00 69.06 257 LEU A CA 1
ATOM 1994 C C . LEU A 1 257 ? 15.706 8.958 4.738 1.00 69.06 257 LEU A C 1
ATOM 1996 O O . LEU A 1 257 ? 15.642 9.603 3.698 1.00 69.06 257 LEU A O 1
ATOM 2000 N N . HIS A 1 258 ? 15.905 9.543 5.919 1.00 60.25 258 HIS A N 1
ATOM 2001 C CA . HIS A 1 258 ? 16.020 10.987 6.096 1.00 60.25 258 HIS A CA 1
ATOM 2002 C C . HIS A 1 258 ? 17.412 11.511 5.719 1.00 60.25 258 HIS A C 1
ATOM 2004 O O . HIS A 1 258 ? 18.412 10.859 5.982 1.00 60.25 258 HIS A O 1
ATOM 2010 N N . THR A 1 259 ? 17.506 12.757 5.243 1.00 49.84 259 THR A N 1
ATOM 2011 C CA . THR A 1 259 ? 18.772 13.505 5.058 1.00 49.84 259 THR A CA 1
ATOM 2012 C C . THR A 1 259 ? 19.453 13.913 6.381 1.00 49.84 259 THR A C 1
ATOM 2014 O O . THR A 1 259 ? 20.311 14.794 6.397 1.00 49.84 259 THR A O 1
ATOM 2017 N N . GLY A 1 260 ? 19.028 13.334 7.507 1.00 48.62 260 GLY A N 1
ATOM 2018 C CA . GLY A 1 260 ? 19.644 13.511 8.820 1.00 48.62 260 GLY A CA 1
ATOM 2019 C C . GLY A 1 260 ? 20.839 12.569 9.028 1.00 48.62 260 GLY A C 1
ATOM 2020 O O . GLY A 1 260 ? 21.162 11.777 8.147 1.00 48.62 260 GLY A O 1
ATOM 2021 N N . PRO A 1 261 ? 21.485 12.602 10.206 1.00 45.41 261 PRO A N 1
ATOM 2022 C CA . PRO A 1 261 ? 22.678 11.796 10.493 1.00 45.41 261 PRO A CA 1
ATOM 2023 C C . PRO A 1 261 ? 22.457 10.271 10.439 1.00 45.41 261 PRO A C 1
ATOM 2025 O O . PRO A 1 261 ? 23.430 9.532 10.351 1.00 45.41 261 PRO A O 1
ATOM 2028 N N . GLU A 1 262 ? 21.204 9.795 10.461 1.00 52.06 262 GLU A N 1
ATOM 2029 C CA . GLU A 1 262 ? 20.847 8.373 10.300 1.00 52.06 262 GLU A CA 1
ATOM 2030 C C . GLU A 1 262 ? 20.494 7.957 8.857 1.00 52.06 262 GLU A C 1
ATOM 2032 O O . GLU A 1 262 ? 20.161 6.794 8.614 1.00 52.06 262 GLU A O 1
ATOM 2037 N N . GLY A 1 263 ? 20.534 8.886 7.898 1.00 61.34 263 GLY A N 1
ATOM 2038 C CA . GLY A 1 263 ? 20.298 8.597 6.487 1.00 61.34 263 GLY A CA 1
ATOM 2039 C C . GLY A 1 263 ? 21.363 7.677 5.909 1.00 61.34 263 GLY A C 1
ATOM 2040 O O . GLY A 1 263 ? 22.552 7.980 5.971 1.00 61.34 263 GLY A O 1
ATOM 2041 N N . VAL A 1 264 ? 20.943 6.567 5.305 1.00 64.88 264 VAL A N 1
ATOM 2042 C CA . VAL A 1 264 ? 21.860 5.604 4.677 1.00 64.88 264 VAL A CA 1
ATOM 2043 C C . VAL A 1 264 ? 21.719 5.643 3.157 1.00 64.88 264 VAL A C 1
ATOM 2045 O O . VAL A 1 264 ? 20.817 5.028 2.577 1.00 64.88 264 VAL A O 1
ATOM 2048 N N . GLY A 1 265 ? 22.622 6.398 2.527 1.00 70.06 265 GLY A N 1
ATOM 2049 C CA . GLY A 1 265 ? 22.820 6.482 1.079 1.00 70.06 265 GLY A CA 1
ATOM 2050 C C . GLY A 1 265 ? 24.273 6.185 0.708 1.00 70.06 265 GLY A C 1
ATOM 2051 O O . GLY A 1 265 ? 25.182 6.398 1.511 1.00 70.06 265 GLY A O 1
ATOM 2052 N N . ASP A 1 266 ? 24.492 5.678 -0.501 1.00 84.62 266 ASP A N 1
ATOM 2053 C CA . ASP A 1 266 ? 25.824 5.464 -1.066 1.00 84.62 266 ASP A CA 1
ATOM 2054 C C . ASP A 1 266 ? 25.870 6.168 -2.426 1.00 84.62 266 ASP A C 1
ATOM 2056 O O . ASP A 1 266 ? 25.418 5.599 -3.421 1.00 84.62 266 ASP A O 1
ATOM 2060 N N . PRO A 1 267 ? 26.457 7.378 -2.508 1.00 87.56 267 PRO A N 1
ATOM 2061 C CA . PRO A 1 267 ? 26.475 8.148 -3.746 1.00 87.56 267 PRO A CA 1
ATOM 2062 C C . PRO A 1 267 ? 27.113 7.410 -4.930 1.00 87.56 267 PRO A C 1
ATOM 2064 O O . PRO A 1 267 ? 26.834 7.733 -6.085 1.00 87.56 267 PRO A O 1
ATOM 2067 N N . ALA A 1 268 ? 28.021 6.458 -4.684 1.00 89.12 268 ALA A N 1
ATOM 2068 C CA . ALA A 1 268 ? 28.609 5.657 -5.750 1.00 89.12 268 ALA A CA 1
ATOM 2069 C C . ALA A 1 268 ? 27.640 4.576 -6.244 1.00 89.12 268 ALA A C 1
ATOM 2071 O O . ALA A 1 268 ? 27.579 4.335 -7.453 1.00 89.12 268 ALA A O 1
ATOM 2072 N N . ALA A 1 269 ? 26.884 3.950 -5.341 1.00 90.38 269 ALA A N 1
ATOM 2073 C CA . ALA A 1 269 ? 25.806 3.038 -5.709 1.00 90.38 269 ALA A CA 1
ATOM 2074 C C . ALA A 1 269 ? 24.673 3.776 -6.438 1.00 90.38 269 ALA A C 1
ATOM 2076 O O . ALA A 1 269 ? 24.222 3.285 -7.470 1.00 90.38 269 ALA A O 1
ATOM 2077 N N . ASP A 1 270 ? 24.294 4.970 -5.977 1.00 90.31 270 ASP A N 1
ATOM 2078 C CA . ASP A 1 270 ? 23.249 5.801 -6.590 1.00 90.31 270 ASP A CA 1
ATOM 2079 C C . ASP A 1 270 ? 23.615 6.156 -8.042 1.00 90.31 270 ASP A C 1
ATOM 2081 O O . ASP A 1 270 ? 22.836 5.932 -8.964 1.00 90.31 270 ASP A O 1
ATOM 2085 N N . ARG A 1 271 ? 24.864 6.580 -8.300 1.00 92.56 271 ARG A N 1
ATOM 2086 C CA . ARG A 1 271 ? 25.338 6.848 -9.674 1.00 92.56 271 ARG A CA 1
ATOM 2087 C C . ARG A 1 271 ? 25.303 5.614 -10.578 1.00 92.56 271 ARG A C 1
ATOM 2089 O O . ARG A 1 271 ? 25.000 5.732 -11.765 1.00 92.56 271 ARG A O 1
ATOM 2096 N N . LYS A 1 272 ? 25.653 4.434 -10.050 1.00 94.38 272 LYS A N 1
ATOM 2097 C CA . LYS A 1 272 ? 25.587 3.173 -10.813 1.00 94.38 272 LYS A CA 1
ATOM 2098 C C . LYS A 1 272 ? 24.141 2.802 -11.126 1.00 94.38 272 LYS A C 1
ATOM 2100 O O . LYS A 1 272 ? 23.860 2.384 -12.248 1.00 94.38 272 LYS A O 1
ATOM 2105 N N . TRP A 1 273 ? 23.251 2.968 -10.152 1.00 92.62 273 TRP A N 1
ATOM 2106 C CA . TRP A 1 273 ? 21.816 2.769 -10.307 1.00 92.62 273 TRP A CA 1
ATOM 2107 C C . TRP A 1 273 ? 21.233 3.687 -11.382 1.00 92.62 273 TRP A C 1
ATOM 2109 O O . TRP A 1 273 ? 20.597 3.191 -12.312 1.00 92.62 273 TRP A O 1
ATOM 2119 N N . ASP A 1 274 ? 21.531 4.985 -11.335 1.00 93.25 274 ASP A N 1
ATOM 2120 C CA . ASP A 1 274 ? 21.052 5.961 -12.319 1.00 93.25 274 ASP A CA 1
ATOM 2121 C C . ASP A 1 274 ? 21.530 5.631 -13.738 1.00 93.25 274 ASP A C 1
ATOM 2123 O O . ASP A 1 274 ? 20.744 5.651 -14.690 1.00 93.25 274 ASP A O 1
ATOM 2127 N N . ALA A 1 275 ? 22.813 5.288 -13.893 1.00 96.00 275 ALA A N 1
ATOM 2128 C CA . ALA A 1 275 ? 23.388 4.926 -15.187 1.00 96.00 275 ALA A CA 1
ATOM 2129 C C . ALA A 1 275 ? 22.756 3.646 -15.757 1.00 96.00 275 ALA A C 1
ATOM 2131 O O . ALA A 1 275 ? 22.390 3.603 -16.934 1.00 96.00 275 ALA A O 1
ATOM 2132 N N . ALA A 1 276 ? 22.592 2.612 -14.929 1.00 95.88 276 ALA A N 1
ATOM 2133 C CA . ALA A 1 276 ? 22.020 1.344 -15.363 1.00 95.88 276 ALA A CA 1
ATOM 2134 C C . ALA A 1 276 ? 20.516 1.456 -15.667 1.00 95.88 276 ALA A C 1
ATOM 2136 O O . ALA A 1 276 ? 20.054 0.925 -16.676 1.00 95.88 276 ALA A O 1
ATOM 2137 N N . THR A 1 277 ? 19.772 2.206 -14.850 1.00 94.38 277 THR A N 1
ATOM 2138 C CA . THR A 1 277 ? 18.354 2.530 -15.080 1.00 94.38 277 THR A CA 1
ATOM 2139 C C . THR A 1 277 ? 18.184 3.313 -16.378 1.00 94.38 277 THR A C 1
ATOM 2141 O O . THR A 1 277 ? 17.314 2.984 -17.180 1.00 94.38 277 THR A O 1
ATOM 2144 N N . SER A 1 278 ? 19.066 4.281 -16.647 1.00 95.19 278 SER A N 1
ATOM 2145 C CA . SER A 1 278 ? 19.065 5.035 -17.907 1.00 95.19 278 SER A CA 1
ATOM 2146 C C . SER A 1 278 ? 19.318 4.145 -19.121 1.00 95.19 278 SER A C 1
ATOM 2148 O O . SER A 1 278 ? 18.624 4.274 -20.125 1.00 95.19 278 SER A O 1
ATOM 2150 N N . ALA A 1 279 ? 20.273 3.217 -19.038 1.00 96.12 279 ALA A N 1
ATOM 2151 C CA . ALA A 1 279 ? 20.564 2.298 -20.136 1.00 96.12 279 ALA A CA 1
ATOM 2152 C C . ALA A 1 279 ? 19.404 1.323 -20.405 1.00 96.12 279 ALA A C 1
ATOM 2154 O O . ALA A 1 279 ? 19.031 1.105 -21.558 1.00 96.12 279 ALA A O 1
ATOM 2155 N N . PHE A 1 280 ? 18.814 0.758 -19.349 1.00 95.00 280 PHE A N 1
ATOM 2156 C CA . PHE A 1 280 ? 17.734 -0.219 -19.469 1.00 95.00 280 PHE A CA 1
ATOM 2157 C C . PHE A 1 280 ? 16.394 0.428 -19.835 1.00 95.00 280 PHE A C 1
ATOM 2159 O O . PHE A 1 280 ? 15.792 0.076 -20.846 1.00 95.00 280 PHE A O 1
ATOM 2166 N N . MET A 1 281 ? 15.925 1.400 -19.055 1.00 93.12 281 MET A N 1
ATOM 2167 C CA . MET A 1 281 ? 14.600 2.001 -19.246 1.00 93.12 281 MET A CA 1
ATOM 2168 C C . MET A 1 281 ? 14.584 3.044 -20.373 1.00 93.12 281 MET A C 1
ATOM 2170 O O . MET A 1 281 ? 13.542 3.261 -20.996 1.00 93.12 281 MET A O 1
ATOM 2174 N N . GLY A 1 282 ? 15.739 3.652 -20.664 1.00 92.75 282 GLY A N 1
ATOM 2175 C CA . GLY A 1 282 ? 15.933 4.607 -21.756 1.00 92.75 282 GLY A CA 1
ATOM 2176 C C . GLY A 1 282 ? 16.238 3.964 -23.115 1.00 92.75 282 GLY A C 1
ATOM 2177 O O . GLY A 1 282 ? 16.216 4.658 -24.133 1.00 92.75 282 GLY A O 1
ATOM 2178 N N . GLY A 1 283 ? 16.510 2.653 -23.159 1.00 93.25 283 GLY A N 1
ATOM 2179 C CA . GLY A 1 283 ? 16.871 1.935 -24.383 1.00 93.25 283 GLY A CA 1
ATOM 2180 C C . GLY A 1 283 ? 15.785 2.000 -25.465 1.00 93.25 283 GLY A C 1
ATOM 2181 O O . GLY A 1 283 ? 14.604 1.825 -25.188 1.00 93.25 283 GLY A O 1
ATOM 2182 N N . GLU A 1 284 ? 16.185 2.249 -26.713 1.00 91.62 284 GLU A N 1
ATOM 2183 C CA . GLU A 1 284 ? 15.265 2.493 -27.842 1.00 91.62 284 GLU A CA 1
ATOM 2184 C C . GLU A 1 284 ? 14.667 1.217 -28.457 1.00 91.62 284 GLU A C 1
ATOM 2186 O O . GLU A 1 284 ? 13.651 1.286 -29.140 1.00 91.62 284 GLU A O 1
ATOM 2191 N N . SER A 1 285 ? 15.281 0.054 -28.226 1.00 92.44 285 SER A N 1
ATOM 2192 C CA . SER A 1 285 ? 14.880 -1.237 -28.801 1.00 92.44 285 SER A CA 1
ATOM 2193 C C . SER A 1 285 ? 14.950 -2.353 -27.759 1.00 92.44 285 SER A C 1
ATOM 2195 O O . SER A 1 285 ? 15.654 -2.219 -26.757 1.00 92.44 285 SER A O 1
ATOM 2197 N N . HIS A 1 286 ? 14.248 -3.470 -27.987 1.00 93.06 286 HIS A N 1
ATOM 2198 C CA . HIS A 1 286 ? 14.351 -4.655 -27.123 1.00 93.06 286 HIS A CA 1
ATOM 2199 C C . HIS A 1 286 ? 15.803 -5.143 -26.987 1.00 93.06 286 HIS A C 1
ATOM 2201 O O . HIS A 1 286 ? 16.244 -5.416 -25.875 1.00 93.06 286 HIS A O 1
ATOM 2207 N N . GLU A 1 287 ? 16.573 -5.122 -28.079 1.00 94.75 287 GLU A N 1
ATOM 2208 C CA . GLU A 1 287 ? 18.009 -5.427 -28.088 1.00 94.75 287 GLU A CA 1
ATOM 2209 C C . GLU A 1 287 ? 18.804 -4.566 -27.098 1.00 94.75 287 GLU A C 1
ATOM 2211 O O . GLU A 1 287 ? 19.478 -5.102 -26.219 1.00 94.75 287 GLU A O 1
ATOM 2216 N N . LYS A 1 288 ? 18.681 -3.232 -27.179 1.00 95.25 288 LYS A N 1
ATOM 2217 C CA . LYS A 1 288 ? 19.402 -2.314 -26.279 1.00 95.25 288 LYS A CA 1
ATOM 2218 C C . LYS A 1 288 ? 19.010 -2.528 -24.816 1.00 95.25 288 LYS A C 1
ATOM 2220 O O . LYS A 1 288 ? 19.874 -2.483 -23.942 1.00 95.25 288 LYS A O 1
ATOM 2225 N N . ARG A 1 289 ? 17.724 -2.773 -24.540 1.00 94.19 289 ARG A N 1
ATOM 2226 C CA . ARG A 1 289 ? 17.234 -3.004 -23.171 1.00 94.19 289 ARG A CA 1
ATOM 2227 C C . ARG A 1 289 ? 17.764 -4.321 -22.607 1.00 94.19 289 ARG A C 1
ATOM 2229 O O . ARG A 1 289 ? 18.305 -4.332 -21.506 1.00 94.19 289 ARG A O 1
ATOM 2236 N N . ILE A 1 290 ? 17.686 -5.407 -23.374 1.00 94.31 290 ILE A N 1
ATOM 2237 C CA . ILE A 1 290 ? 18.193 -6.721 -22.958 1.00 94.31 290 ILE A CA 1
ATOM 2238 C C . ILE A 1 290 ? 19.714 -6.687 -22.766 1.00 94.31 290 ILE A C 1
ATOM 2240 O O . ILE A 1 290 ? 20.208 -7.191 -21.759 1.00 94.31 290 ILE A O 1
ATOM 2244 N N . ALA A 1 291 ? 20.457 -6.014 -23.650 1.00 95.94 291 ALA A N 1
ATOM 2245 C CA . ALA A 1 291 ? 21.901 -5.826 -23.500 1.00 95.94 291 ALA A CA 1
ATOM 2246 C C . ALA A 1 291 ? 22.282 -5.030 -22.234 1.00 95.94 291 ALA A C 1
ATOM 2248 O O . ALA A 1 291 ? 23.366 -5.227 -21.685 1.00 95.94 291 ALA A O 1
ATOM 2249 N N . ALA A 1 292 ? 21.398 -4.156 -21.739 1.00 97.06 292 ALA A N 1
ATOM 2250 C CA . ALA A 1 292 ? 21.606 -3.386 -20.511 1.00 97.06 292 ALA A CA 1
ATOM 2251 C C . ALA A 1 292 ? 21.265 -4.161 -19.221 1.00 97.06 292 ALA A C 1
ATOM 2253 O O . ALA A 1 292 ? 21.702 -3.758 -18.137 1.00 97.06 292 ALA A O 1
ATOM 2254 N N . LEU A 1 293 ? 20.523 -5.274 -19.307 1.00 95.69 293 LEU A N 1
ATOM 2255 C CA . LEU A 1 293 ? 20.071 -6.030 -18.134 1.00 95.69 293 LEU A CA 1
ATOM 2256 C C . LEU A 1 293 ? 21.205 -6.518 -17.220 1.00 95.69 293 LEU A C 1
ATOM 2258 O O . LEU A 1 293 ? 21.034 -6.402 -16.008 1.00 95.69 293 LEU A O 1
ATOM 2262 N N . PRO A 1 294 ? 22.359 -7.024 -17.704 1.00 96.62 294 PRO A N 1
ATOM 2263 C CA . PRO A 1 294 ? 23.456 -7.409 -16.814 1.00 96.62 294 PRO A CA 1
ATOM 2264 C C . PRO A 1 294 ? 23.927 -6.252 -15.919 1.00 96.62 294 PRO A C 1
ATOM 2266 O O . PRO A 1 294 ? 24.089 -6.428 -14.710 1.00 96.62 294 PRO A O 1
ATOM 2269 N N . SER A 1 295 ? 24.063 -5.051 -16.489 1.00 96.38 295 SER A N 1
ATOM 2270 C CA . SER A 1 295 ? 24.432 -3.837 -15.750 1.00 96.38 295 SER A CA 1
ATOM 2271 C C . SER A 1 295 ? 23.340 -3.414 -14.769 1.00 96.38 295 SER A C 1
ATOM 2273 O O . SER A 1 295 ? 23.650 -3.057 -13.634 1.00 96.38 295 SER A O 1
ATOM 2275 N N . TYR A 1 296 ? 22.068 -3.503 -15.168 1.00 95.75 296 TYR A N 1
ATOM 2276 C CA . TYR A 1 296 ? 20.926 -3.240 -14.287 1.00 95.75 296 TYR A CA 1
ATOM 2277 C C . TYR A 1 296 ? 20.890 -4.202 -13.092 1.00 95.75 296 TYR A C 1
ATOM 2279 O O . TYR A 1 296 ? 20.863 -3.755 -11.948 1.00 95.75 296 TYR A O 1
ATOM 2287 N N . LYS A 1 297 ? 21.002 -5.515 -13.328 1.00 95.25 297 LYS A N 1
ATOM 2288 C CA . LYS A 1 297 ? 21.028 -6.550 -12.277 1.00 95.25 297 LYS A CA 1
ATOM 2289 C C . LYS A 1 297 ? 22.183 -6.335 -11.292 1.00 95.25 297 LYS A C 1
ATOM 2291 O O . LYS A 1 297 ? 21.987 -6.434 -10.077 1.00 95.25 297 LYS A O 1
ATOM 2296 N N . ALA A 1 298 ? 23.370 -5.997 -11.800 1.00 94.75 298 ALA A N 1
ATOM 2297 C CA . ALA A 1 298 ? 24.534 -5.687 -10.972 1.00 94.75 298 ALA A CA 1
ATOM 2298 C C . ALA A 1 298 ? 24.326 -4.407 -10.144 1.00 94.75 298 ALA A C 1
ATOM 2300 O O . ALA A 1 298 ? 24.664 -4.377 -8.959 1.00 94.75 298 ALA A O 1
ATOM 2301 N N . ALA A 1 299 ? 23.738 -3.367 -10.744 1.00 93.75 299 ALA A N 1
ATOM 2302 C CA . ALA A 1 299 ? 23.436 -2.118 -10.056 1.00 93.75 299 ALA A CA 1
ATOM 2303 C C . ALA A 1 299 ? 22.405 -2.319 -8.937 1.00 93.75 299 ALA A C 1
ATOM 2305 O O . ALA A 1 299 ? 22.669 -1.895 -7.815 1.00 93.75 299 ALA A O 1
ATOM 2306 N N . VAL A 1 300 ? 21.295 -3.026 -9.193 1.00 91.81 300 VAL A N 1
ATOM 2307 C CA . VAL A 1 300 ? 20.286 -3.345 -8.164 1.00 91.81 300 VAL A CA 1
ATOM 2308 C C . VAL A 1 300 ? 20.919 -4.080 -6.986 1.00 91.81 300 VAL A C 1
ATOM 2310 O O . VAL A 1 300 ? 20.735 -3.670 -5.843 1.00 91.81 300 VAL A O 1
ATOM 2313 N N . SER A 1 301 ? 21.711 -5.121 -7.261 1.00 90.56 301 SER A N 1
ATOM 2314 C CA . SER A 1 301 ? 22.362 -5.946 -6.229 1.00 90.56 301 SER A CA 1
ATOM 2315 C C . SER A 1 301 ? 23.313 -5.141 -5.334 1.00 90.56 301 SER A C 1
ATOM 2317 O O . SER A 1 301 ? 23.413 -5.395 -4.134 1.00 90.56 301 SER A O 1
ATOM 2319 N N . GLY A 1 302 ? 24.013 -4.154 -5.904 1.00 88.31 302 GLY A N 1
ATOM 2320 C CA . GLY A 1 302 ? 24.897 -3.253 -5.159 1.00 88.31 302 GLY A CA 1
ATOM 2321 C C . GLY A 1 302 ? 24.171 -2.107 -4.443 1.00 88.31 302 GLY A C 1
ATOM 2322 O O . GLY A 1 302 ? 24.728 -1.493 -3.529 1.00 88.31 302 GLY A O 1
ATOM 2323 N N . HIS A 1 303 ? 22.934 -1.817 -4.835 1.00 90.19 303 HIS A N 1
ATOM 2324 C CA . HIS A 1 303 ? 22.155 -0.689 -4.348 1.00 90.19 303 HIS A CA 1
ATOM 2325 C C . HIS A 1 303 ? 21.336 -1.042 -3.097 1.00 90.19 303 HIS A C 1
ATOM 2327 O O . HIS A 1 303 ? 21.076 -2.208 -2.790 1.00 90.19 303 HIS A O 1
ATOM 2333 N N . ARG A 1 304 ? 20.900 -0.015 -2.355 1.00 88.62 304 ARG A N 1
ATOM 2334 C CA . ARG A 1 304 ? 20.018 -0.191 -1.190 1.00 88.62 304 ARG A CA 1
ATOM 2335 C C . ARG A 1 304 ? 18.740 -0.937 -1.559 1.00 88.62 304 ARG A C 1
ATOM 2337 O O . ARG A 1 304 ? 18.367 -1.851 -0.841 1.00 88.62 304 ARG A O 1
ATOM 2344 N N . LEU A 1 305 ? 18.132 -0.592 -2.693 1.00 89.75 305 LEU A N 1
ATOM 2345 C CA . LEU A 1 305 ? 16.880 -1.200 -3.152 1.00 89.75 305 LEU A CA 1
ATOM 2346 C C . LEU A 1 305 ? 16.992 -2.726 -3.309 1.00 89.75 305 LEU A C 1
ATOM 2348 O O . LEU A 1 305 ? 16.124 -3.435 -2.820 1.00 89.75 305 LEU A O 1
ATOM 2352 N N . GLY A 1 306 ? 18.070 -3.266 -3.889 1.00 92.06 306 GLY A N 1
ATOM 2353 C CA . GLY A 1 306 ? 18.221 -4.725 -4.000 1.00 92.06 306 GLY A CA 1
ATOM 2354 C C . GLY A 1 306 ? 18.369 -5.424 -2.644 1.00 92.06 306 GLY A C 1
ATOM 2355 O O . GLY A 1 306 ? 17.784 -6.486 -2.414 1.00 92.06 306 GLY A O 1
ATOM 2356 N N . ARG A 1 307 ? 19.094 -4.801 -1.703 1.00 91.19 307 ARG A N 1
ATOM 2357 C CA . ARG A 1 307 ? 19.192 -5.300 -0.320 1.00 91.19 307 ARG A CA 1
ATOM 2358 C C . ARG A 1 307 ? 17.840 -5.252 0.389 1.00 91.19 307 ARG A C 1
ATOM 2360 O O . ARG A 1 307 ? 17.447 -6.242 1.000 1.00 91.19 307 ARG A O 1
ATOM 2367 N N . SER A 1 308 ? 17.127 -4.133 0.279 1.00 93.75 308 SER A N 1
ATOM 2368 C CA . SER A 1 308 ? 15.796 -3.956 0.858 1.00 93.75 308 SER A CA 1
ATOM 2369 C C . SER A 1 308 ? 14.806 -4.973 0.306 1.00 93.75 308 SER A C 1
ATOM 2371 O O . SER A 1 308 ? 14.097 -5.576 1.098 1.00 93.75 308 SER A O 1
ATOM 2373 N N . LEU A 1 309 ? 14.815 -5.265 -0.998 1.00 95.88 309 LEU A N 1
ATOM 2374 C CA . LEU A 1 309 ? 13.912 -6.259 -1.590 1.00 95.88 309 LEU A CA 1
ATOM 2375 C C . LEU A 1 309 ? 14.101 -7.634 -0.946 1.00 95.88 309 LEU A C 1
ATOM 2377 O O . LEU A 1 309 ? 13.130 -8.288 -0.580 1.00 95.88 309 LEU A O 1
ATOM 2381 N N . THR A 1 310 ? 15.358 -8.047 -0.765 1.00 95.25 310 THR A N 1
ATOM 2382 C CA . THR A 1 310 ? 15.684 -9.315 -0.100 1.00 95.25 310 THR A CA 1
ATOM 2383 C C . THR A 1 310 ? 15.145 -9.327 1.330 1.00 95.25 310 THR A C 1
ATOM 2385 O O . THR A 1 310 ? 14.472 -10.275 1.724 1.00 95.25 310 THR A O 1
ATOM 2388 N N . VAL A 1 311 ? 15.375 -8.254 2.097 1.00 96.56 311 VAL A N 1
ATOM 2389 C CA . VAL A 1 311 ? 14.880 -8.154 3.479 1.00 96.56 311 VAL A CA 1
ATOM 2390 C C . VAL A 1 311 ? 13.354 -8.158 3.535 1.00 96.56 311 VAL A C 1
ATOM 2392 O O . VAL A 1 311 ? 12.790 -8.863 4.365 1.00 96.56 311 VAL A O 1
ATOM 2395 N N . TRP A 1 312 ? 12.684 -7.412 2.658 1.00 98.00 312 TRP A N 1
ATOM 2396 C CA . TRP A 1 312 ? 11.228 -7.299 2.626 1.00 98.00 312 TRP A CA 1
ATOM 2397 C C . TRP A 1 312 ? 10.569 -8.621 2.235 1.00 98.00 312 TRP A C 1
ATOM 2399 O O . TRP A 1 312 ? 9.611 -9.042 2.884 1.00 98.00 312 TRP A O 1
ATOM 2409 N N . ARG A 1 313 ? 11.120 -9.321 1.236 1.00 98.19 313 ARG A N 1
ATOM 2410 C CA . ARG A 1 313 ? 10.692 -10.676 0.868 1.00 98.19 313 ARG A CA 1
ATOM 2411 C C . ARG A 1 313 ? 10.813 -11.614 2.065 1.00 98.19 313 ARG A C 1
ATOM 2413 O O . ARG A 1 313 ? 9.875 -12.331 2.403 1.00 98.19 313 ARG A O 1
ATOM 2420 N N . ASP A 1 314 ? 11.958 -11.590 2.734 1.00 98.19 314 ASP A N 1
ATOM 2421 C CA . ASP A 1 314 ? 12.203 -12.460 3.877 1.00 98.19 314 ASP A CA 1
ATOM 2422 C C . ASP A 1 314 ? 11.322 -12.074 5.086 1.00 98.19 314 ASP A C 1
ATOM 2424 O O . ASP A 1 314 ? 10.915 -12.956 5.839 1.00 98.19 314 ASP A O 1
ATOM 2428 N N . ASP A 1 315 ? 10.948 -10.797 5.247 1.00 98.56 315 ASP A N 1
ATOM 2429 C CA . ASP A 1 315 ? 9.992 -10.339 6.267 1.00 98.56 315 ASP A CA 1
ATOM 2430 C C . ASP A 1 315 ? 8.588 -10.911 6.031 1.00 98.56 315 ASP A C 1
ATOM 2432 O O . ASP A 1 315 ? 7.989 -11.449 6.965 1.00 98.56 315 ASP A O 1
ATOM 2436 N N . VAL A 1 316 ? 8.059 -10.843 4.801 1.00 98.62 316 VAL A N 1
ATOM 2437 C CA . VAL A 1 316 ? 6.717 -11.381 4.501 1.00 98.62 316 VAL A CA 1
ATOM 2438 C C . VAL A 1 316 ? 6.684 -12.912 4.603 1.00 98.62 316 VAL A C 1
ATOM 2440 O O . VAL A 1 316 ? 5.708 -13.489 5.099 1.00 98.62 316 VAL A O 1
ATOM 2443 N N . LEU A 1 317 ? 7.769 -13.590 4.212 1.00 98.62 317 LEU A N 1
ATOM 2444 C CA . LEU A 1 317 ? 7.924 -15.039 4.374 1.00 98.62 317 LEU A CA 1
ATOM 2445 C C . LEU A 1 317 ? 8.038 -15.430 5.853 1.00 98.62 317 LEU A C 1
ATOM 2447 O O . LEU A 1 317 ? 7.404 -16.388 6.295 1.00 98.62 317 LEU A O 1
ATOM 2451 N N . PHE A 1 318 ? 8.806 -14.682 6.645 1.00 98.62 318 PHE A N 1
ATOM 2452 C CA . PHE A 1 318 ? 8.908 -14.914 8.082 1.00 98.62 318 PHE A CA 1
ATOM 2453 C C . PHE A 1 318 ? 7.563 -14.694 8.782 1.00 98.62 318 PHE A C 1
ATOM 2455 O O . PHE A 1 318 ? 7.157 -15.523 9.600 1.00 98.62 318 PHE A O 1
ATOM 2462 N N . ALA A 1 319 ? 6.855 -13.610 8.451 1.00 98.50 319 ALA A N 1
ATOM 2463 C CA . ALA A 1 319 ? 5.560 -13.290 9.040 1.00 98.50 319 ALA A CA 1
ATOM 2464 C C . ALA A 1 319 ? 4.525 -14.381 8.743 1.00 98.50 319 ALA A C 1
ATOM 2466 O O . ALA A 1 319 ? 3.904 -14.907 9.667 1.00 98.50 319 ALA A O 1
ATOM 2467 N N . SER A 1 320 ? 4.392 -14.783 7.476 1.00 98.25 320 SER A N 1
ATOM 2468 C CA . SER A 1 320 ? 3.461 -15.844 7.066 1.00 98.25 320 SER A CA 1
ATOM 2469 C C . SER A 1 320 ? 3.755 -17.189 7.737 1.00 98.25 320 SER A C 1
ATOM 2471 O O . SER A 1 320 ? 2.835 -17.810 8.269 1.00 98.25 320 SER A O 1
ATOM 2473 N N . ARG A 1 321 ? 5.022 -17.619 7.797 1.00 98.06 321 ARG A N 1
ATOM 2474 C CA . ARG A 1 321 ? 5.418 -18.862 8.488 1.00 98.06 321 ARG A CA 1
ATOM 2475 C C . ARG A 1 321 ? 5.192 -18.786 9.995 1.00 98.06 321 ARG A C 1
ATOM 2477 O O . ARG A 1 321 ? 4.671 -19.719 10.592 1.00 98.06 321 ARG A O 1
ATOM 2484 N N . THR A 1 322 ? 5.521 -17.658 10.621 1.00 98.44 322 THR A N 1
ATOM 2485 C CA . THR A 1 322 ? 5.322 -17.479 12.067 1.00 98.44 322 THR A CA 1
ATOM 2486 C C . THR A 1 322 ? 3.842 -17.507 12.432 1.00 98.44 322 THR A C 1
ATOM 2488 O O . THR A 1 322 ? 3.468 -18.181 13.387 1.00 98.44 322 THR A O 1
ATOM 2491 N N . LEU A 1 323 ? 2.988 -16.838 11.655 1.00 98.50 323 LEU A N 1
ATOM 2492 C CA . LEU A 1 323 ? 1.538 -16.872 11.845 1.00 98.50 323 LEU A CA 1
ATOM 2493 C C . LEU A 1 323 ? 0.944 -18.274 11.635 1.00 98.50 323 LEU A C 1
ATOM 2495 O O . LEU A 1 323 ? -0.010 -18.631 12.322 1.00 98.50 323 LEU A O 1
ATOM 2499 N N . ARG A 1 324 ? 1.518 -19.067 10.721 1.00 98.00 324 ARG A N 1
ATOM 2500 C CA . ARG A 1 324 ? 1.121 -20.458 10.457 1.00 98.00 324 ARG A CA 1
ATOM 2501 C C . ARG A 1 324 ? 1.492 -21.390 11.603 1.00 98.00 324 ARG A C 1
ATOM 2503 O O . ARG A 1 324 ? 0.649 -22.135 12.094 1.00 98.00 324 ARG A O 1
ATOM 2510 N N . ASP A 1 325 ? 2.753 -21.338 12.017 1.00 97.50 325 ASP A N 1
ATOM 2511 C CA . ASP A 1 325 ? 3.342 -22.380 12.855 1.00 97.50 325 ASP A CA 1
ATOM 2512 C C . ASP A 1 325 ? 3.265 -22.034 14.345 1.00 97.50 325 ASP A C 1
ATOM 2514 O O . ASP A 1 325 ? 3.120 -22.915 15.194 1.00 97.50 325 ASP A O 1
ATOM 2518 N N . ARG A 1 326 ? 3.425 -20.749 14.686 1.00 97.31 326 ARG A N 1
ATOM 2519 C CA . ARG A 1 326 ? 3.560 -20.255 16.066 1.00 97.31 326 ARG A CA 1
ATOM 2520 C C . ARG A 1 326 ? 2.900 -18.878 16.243 1.00 97.31 326 ARG A C 1
ATOM 2522 O O . ARG A 1 326 ? 3.584 -17.916 16.607 1.00 97.31 326 ARG A O 1
ATOM 2529 N N . PRO A 1 327 ? 1.583 -18.755 15.999 1.00 97.69 327 PRO A N 1
ATOM 2530 C CA . PRO A 1 327 ? 0.894 -17.478 16.112 1.00 97.69 327 PRO A CA 1
ATOM 2531 C C . PRO A 1 327 ? 0.952 -16.913 17.544 1.00 97.69 327 PRO A C 1
ATOM 2533 O O . PRO A 1 327 ? 0.690 -17.649 18.508 1.00 97.69 327 PRO A O 1
ATOM 2536 N N . PRO A 1 328 ? 1.247 -15.607 17.712 1.00 97.00 328 PRO A N 1
ATOM 2537 C CA . PRO A 1 328 ? 1.182 -14.948 19.013 1.00 97.00 328 PRO A CA 1
ATOM 2538 C C . PRO A 1 328 ? -0.213 -15.058 19.646 1.00 97.00 328 PRO A C 1
ATOM 2540 O O . PRO A 1 328 ? -1.202 -15.029 18.910 1.00 97.00 328 PRO A O 1
ATOM 2543 N N . PRO A 1 329 ? -0.331 -15.097 20.990 1.00 96.56 329 PRO A N 1
ATOM 2544 C CA . PRO A 1 329 ? -1.615 -15.256 21.682 1.00 96.56 329 PRO A CA 1
ATOM 2545 C C . PRO A 1 329 ? -2.718 -14.305 21.206 1.00 96.56 329 PRO A C 1
ATOM 2547 O O . PRO A 1 329 ? -3.851 -14.735 21.016 1.00 96.56 329 PRO A O 1
ATOM 2550 N N . ALA A 1 330 ? -2.367 -13.047 20.923 1.00 96.00 330 ALA A N 1
ATOM 2551 C CA . ALA A 1 330 ? -3.300 -12.016 20.464 1.00 96.00 330 ALA A CA 1
ATOM 2552 C C . ALA A 1 330 ? -4.019 -12.351 19.142 1.00 96.00 330 ALA A C 1
ATOM 2554 O O . ALA A 1 330 ? -5.067 -11.786 18.862 1.00 96.00 330 ALA A O 1
ATOM 2555 N N . VAL A 1 331 ? -3.474 -13.254 18.319 1.00 97.88 331 VAL A N 1
ATOM 2556 C CA . VAL A 1 331 ? -4.028 -13.598 16.996 1.00 97.88 331 VAL A CA 1
ATOM 2557 C C . VAL A 1 331 ? -4.298 -15.093 16.832 1.00 97.88 331 VAL A C 1
ATOM 2559 O O . VAL A 1 331 ? -4.664 -15.529 15.743 1.00 97.88 331 VAL A O 1
ATOM 2562 N N . GLN A 1 332 ? -4.154 -15.895 17.893 1.00 97.12 332 GLN A N 1
ATOM 2563 C CA . GLN A 1 332 ? -4.356 -17.349 17.828 1.00 97.12 332 GLN A CA 1
ATOM 2564 C C . GLN A 1 332 ? -5.758 -17.723 17.343 1.00 97.12 332 GLN A C 1
ATOM 2566 O O . GLN A 1 332 ? -5.886 -18.589 16.481 1.00 97.12 332 GLN A O 1
ATOM 2571 N N . GLY A 1 333 ? -6.799 -17.038 17.830 1.00 96.88 333 GLY A N 1
ATOM 2572 C CA . GLY A 1 333 ? -8.176 -17.266 17.377 1.00 96.88 333 GLY A CA 1
ATOM 2573 C C . GLY A 1 333 ? -8.364 -16.972 15.885 1.00 96.88 333 GLY A C 1
ATOM 2574 O O . GLY A 1 333 ? -9.002 -17.749 15.178 1.00 96.88 333 GLY A O 1
ATOM 2575 N N . ILE A 1 334 ? -7.740 -15.900 15.386 1.00 98.31 334 ILE A N 1
ATOM 2576 C CA . ILE A 1 334 ? -7.793 -15.506 13.970 1.00 98.31 334 ILE A CA 1
ATOM 2577 C C . ILE A 1 334 ? -7.050 -16.539 13.110 1.00 98.31 334 ILE A C 1
ATOM 2579 O O . ILE A 1 334 ? -7.563 -16.987 12.087 1.00 98.31 334 ILE A O 1
ATOM 2583 N N . MET A 1 335 ? -5.862 -16.974 13.537 1.00 98.38 335 MET A N 1
ATOM 2584 C CA . MET A 1 335 ? -5.068 -17.958 12.792 1.00 98.38 335 MET A CA 1
ATOM 2585 C C . MET A 1 335 ? -5.671 -19.369 12.839 1.00 98.38 335 MET A C 1
ATOM 2587 O O . MET A 1 335 ? -5.491 -20.139 11.899 1.00 98.38 335 MET A O 1
ATOM 2591 N N . ALA A 1 336 ? -6.467 -19.701 13.861 1.00 97.81 336 ALA A N 1
ATOM 2592 C CA . ALA A 1 336 ? -7.173 -20.980 13.940 1.00 97.81 336 ALA A CA 1
ATOM 2593 C C . ALA A 1 336 ? -8.201 -21.175 12.808 1.00 97.81 336 ALA A C 1
ATOM 2595 O O . ALA A 1 336 ? -8.465 -22.313 12.407 1.00 97.81 336 ALA A O 1
ATOM 2596 N N . VAL A 1 337 ? -8.762 -20.094 12.256 1.00 98.25 337 VAL A N 1
ATOM 2597 C CA . VAL A 1 337 ? -9.679 -20.131 11.098 1.00 98.25 337 VAL A CA 1
ATOM 2598 C C . VAL A 1 337 ? -8.984 -19.825 9.768 1.00 98.25 337 VAL A C 1
ATOM 2600 O O . VAL A 1 337 ? -9.626 -19.847 8.719 1.00 98.25 337 VAL A O 1
ATOM 2603 N N . ALA A 1 338 ? -7.675 -19.583 9.778 1.00 98.38 338 ALA A N 1
ATOM 2604 C CA . ALA A 1 338 ? -6.920 -19.293 8.572 1.00 98.38 338 ALA A CA 1
ATOM 2605 C C . ALA A 1 338 ? -6.630 -20.562 7.751 1.00 98.38 338 ALA A C 1
ATOM 2607 O O . ALA A 1 338 ? -6.489 -21.666 8.288 1.00 98.38 338 ALA A O 1
ATOM 2608 N N . ASP A 1 339 ? -6.548 -20.396 6.434 1.00 97.94 339 ASP A N 1
ATOM 2609 C CA . ASP A 1 339 ? -6.223 -21.444 5.473 1.00 97.94 339 ASP A CA 1
ATOM 2610 C C . ASP A 1 339 ? -4.942 -21.103 4.712 1.00 97.94 339 ASP A C 1
ATOM 2612 O O . ASP A 1 339 ? -4.956 -20.462 3.659 1.00 97.94 339 ASP A O 1
ATOM 2616 N N . PHE A 1 340 ? -3.818 -21.564 5.255 1.00 97.06 340 PHE A N 1
ATOM 2617 C CA . PHE A 1 340 ? -2.498 -21.356 4.667 1.00 97.06 340 PHE A CA 1
ATOM 2618 C C . PHE A 1 340 ? -2.246 -22.175 3.393 1.00 97.06 340 PHE A C 1
ATOM 2620 O O . PHE A 1 340 ? -1.257 -21.911 2.720 1.00 97.06 340 PHE A O 1
ATOM 2627 N N . SER A 1 341 ? -3.127 -23.118 3.023 1.00 96.25 341 SER A N 1
ATOM 2628 C CA . SER A 1 341 ? -3.049 -23.783 1.709 1.00 96.25 341 SER A CA 1
ATOM 2629 C C . SER A 1 341 ? -3.510 -22.877 0.561 1.00 96.25 341 SER A C 1
ATOM 2631 O O . SER A 1 341 ? -3.316 -23.199 -0.609 1.00 96.25 341 SER A O 1
ATOM 2633 N N . ARG A 1 342 ? -4.125 -21.736 0.898 1.00 96.38 342 ARG A N 1
ATOM 2634 C CA . ARG A 1 342 ? -4.609 -20.704 -0.021 1.00 96.38 342 ARG A CA 1
ATOM 2635 C C . ARG A 1 342 ? -4.019 -19.349 0.369 1.00 96.38 342 ARG A C 1
ATOM 2637 O O . ARG A 1 342 ? -4.749 -18.416 0.710 1.00 96.38 342 ARG A O 1
ATOM 2644 N N . ILE A 1 343 ? -2.687 -19.269 0.364 1.00 98.38 343 ILE A N 1
ATOM 2645 C CA . ILE A 1 343 ? -1.940 -18.042 0.648 1.00 98.38 343 ILE A CA 1
ATOM 2646 C C . ILE A 1 343 ? -1.587 -17.301 -0.644 1.00 98.38 343 ILE A C 1
ATOM 2648 O O . ILE A 1 343 ? -1.046 -17.877 -1.587 1.00 98.38 343 ILE A O 1
ATOM 2652 N N . ALA A 1 344 ? -1.895 -16.010 -0.681 1.00 98.81 344 ALA A N 1
ATOM 2653 C CA . ALA A 1 344 ? -1.502 -15.102 -1.747 1.00 98.81 344 ALA A CA 1
ATOM 2654 C C . ALA A 1 344 ? -0.644 -13.963 -1.196 1.00 98.81 344 ALA A C 1
ATOM 2656 O O . ALA A 1 344 ? -0.791 -13.555 -0.039 1.00 98.81 344 ALA A O 1
ATOM 2657 N N . TYR A 1 345 ? 0.216 -13.421 -2.049 1.00 98.88 345 TYR A N 1
ATOM 2658 C CA . TYR A 1 345 ? 1.021 -12.246 -1.735 1.00 98.88 345 TYR A CA 1
ATOM 2659 C C . TYR A 1 345 ? 0.555 -11.075 -2.589 1.00 98.88 345 TYR A C 1
ATOM 2661 O O . TYR A 1 345 ? 0.359 -11.210 -3.792 1.00 98.88 345 TYR A O 1
ATOM 2669 N N . ALA A 1 346 ? 0.367 -9.916 -1.980 1.00 98.94 346 ALA A N 1
ATOM 2670 C CA . ALA A 1 346 ? -0.048 -8.708 -2.671 1.00 98.94 346 ALA A CA 1
ATOM 2671 C C . ALA A 1 346 ? 0.821 -7.529 -2.239 1.00 98.94 346 ALA A C 1
ATOM 2673 O O . ALA A 1 346 ? 1.380 -7.526 -1.143 1.00 98.94 346 ALA A O 1
ATOM 2674 N N . GLY A 1 347 ? 0.927 -6.497 -3.062 1.00 98.62 347 GLY A N 1
ATOM 2675 C CA . GLY A 1 347 ? 1.587 -5.283 -2.615 1.00 98.62 347 GLY A CA 1
ATOM 2676 C C . GLY A 1 347 ? 1.520 -4.139 -3.601 1.00 98.62 347 GLY A C 1
ATOM 2677 O O . GLY A 1 347 ? 1.101 -4.307 -4.744 1.00 98.62 347 GLY A O 1
ATOM 2678 N N . MET A 1 348 ? 1.926 -2.966 -3.124 1.00 98.00 348 MET A N 1
ATOM 2679 C CA . MET A 1 348 ? 1.954 -1.727 -3.898 1.00 98.00 348 MET A CA 1
ATOM 2680 C C . MET A 1 348 ? 3.384 -1.238 -4.085 1.00 98.00 348 MET A C 1
ATOM 2682 O O . MET A 1 348 ? 4.178 -1.272 -3.144 1.00 98.00 348 MET A O 1
ATOM 2686 N N . SER A 1 349 ? 3.716 -0.764 -5.288 1.00 96.38 349 SER A N 1
ATOM 2687 C CA . SER A 1 349 ? 5.044 -0.247 -5.623 1.00 96.38 349 SER A CA 1
ATOM 2688 C C . SER A 1 349 ? 6.129 -1.282 -5.290 1.00 96.38 349 SER A C 1
ATOM 2690 O O . SER A 1 349 ? 6.040 -2.443 -5.676 1.00 96.38 349 SER A O 1
ATOM 2692 N N . PHE A 1 350 ? 7.142 -0.916 -4.513 1.00 97.12 350 PHE A N 1
ATOM 2693 C CA . PHE A 1 350 ? 8.176 -1.840 -4.039 1.00 97.12 350 PHE A CA 1
ATOM 2694 C C . PHE A 1 350 ? 7.624 -3.081 -3.307 1.00 97.12 350 PHE A C 1
ATOM 2696 O O . PHE A 1 350 ? 8.198 -4.171 -3.397 1.00 97.12 350 PHE A O 1
ATOM 2703 N N . GLY A 1 351 ? 6.480 -2.945 -2.633 1.00 98.25 351 GLY A N 1
ATOM 2704 C CA . GLY A 1 351 ? 5.757 -4.059 -2.032 1.00 98.25 351 GLY A CA 1
ATOM 2705 C C . GLY A 1 351 ? 5.138 -5.012 -3.058 1.00 98.25 351 GLY A C 1
ATOM 2706 O O . GLY A 1 351 ? 5.026 -6.202 -2.784 1.00 98.25 351 GLY A O 1
ATOM 2707 N N . GLY A 1 352 ? 4.794 -4.537 -4.258 1.00 98.12 352 GLY A N 1
ATOM 2708 C CA . GLY A 1 352 ? 4.320 -5.371 -5.367 1.00 98.12 352 GLY A CA 1
ATOM 2709 C C . GLY A 1 352 ? 5.416 -6.296 -5.906 1.00 98.12 352 GLY A C 1
ATOM 2710 O O . GLY A 1 352 ? 5.230 -7.513 -5.966 1.00 98.12 352 GLY A O 1
ATOM 2711 N N . SER A 1 353 ? 6.621 -5.757 -6.126 1.00 97.31 353 SER A N 1
ATOM 2712 C CA . SER A 1 353 ? 7.803 -6.574 -6.453 1.00 97.31 353 SER A CA 1
ATOM 2713 C C . SER A 1 353 ? 8.162 -7.547 -5.327 1.00 97.31 353 SER A C 1
ATOM 2715 O O . SER A 1 353 ? 8.483 -8.709 -5.587 1.00 97.31 353 SER A O 1
ATOM 2717 N N . THR A 1 354 ? 8.053 -7.098 -4.071 1.00 98.62 354 THR A N 1
ATOM 2718 C CA . THR A 1 354 ? 8.224 -7.952 -2.886 1.00 98.62 354 THR A CA 1
ATOM 2719 C C . THR A 1 354 ? 7.223 -9.107 -2.891 1.00 98.62 354 THR A C 1
ATOM 2721 O O . THR A 1 354 ? 7.613 -10.245 -2.640 1.00 98.62 354 THR A O 1
ATOM 2724 N N . ALA A 1 355 ? 5.954 -8.843 -3.206 1.00 98.69 355 ALA A N 1
ATOM 2725 C CA . ALA A 1 355 ? 4.895 -9.842 -3.235 1.00 98.69 355 ALA A CA 1
ATOM 2726 C C . ALA A 1 355 ? 5.132 -10.911 -4.309 1.00 98.69 355 ALA A C 1
ATOM 2728 O O . ALA A 1 355 ? 5.063 -12.104 -4.010 1.00 98.69 355 ALA A O 1
ATOM 2729 N N . ALA A 1 356 ? 5.476 -10.505 -5.533 1.00 98.12 356 ALA A N 1
ATOM 2730 C CA . ALA A 1 356 ? 5.794 -11.440 -6.610 1.00 98.12 356 ALA A CA 1
ATOM 2731 C C . ALA A 1 356 ? 7.060 -12.269 -6.304 1.00 98.12 356 ALA A C 1
ATOM 2733 O O . ALA A 1 356 ? 7.053 -13.490 -6.475 1.00 98.12 356 ALA A O 1
ATOM 2734 N N . SER A 1 357 ? 8.117 -11.647 -5.764 1.00 98.06 357 SER A N 1
ATOM 2735 C CA . SER A 1 357 ? 9.347 -12.353 -5.359 1.00 98.06 357 SER A CA 1
ATOM 2736 C C . SER A 1 357 ? 9.108 -13.314 -4.183 1.00 98.06 357 SER A C 1
ATOM 2738 O O . SER A 1 357 ? 9.632 -14.430 -4.169 1.00 98.06 357 SER A O 1
ATOM 2740 N N . ALA A 1 358 ? 8.273 -12.935 -3.210 1.00 98.50 358 ALA A N 1
ATOM 2741 C CA . ALA A 1 358 ? 7.881 -13.811 -2.106 1.00 98.50 358 ALA A CA 1
ATOM 2742 C C . ALA A 1 358 ? 7.052 -14.998 -2.596 1.00 98.50 358 ALA A C 1
ATOM 2744 O O . ALA A 1 358 ? 7.288 -16.119 -2.158 1.00 98.50 358 ALA A O 1
ATOM 2745 N N . CYS A 1 359 ? 6.145 -14.773 -3.546 1.00 98.44 359 CYS A N 1
ATOM 2746 C CA . CYS A 1 359 ? 5.358 -15.836 -4.153 1.00 98.44 359 CYS A CA 1
ATOM 2747 C C . CYS A 1 359 ? 6.215 -16.834 -4.952 1.00 98.44 359 CYS A C 1
ATOM 2749 O O . CYS A 1 359 ? 5.949 -18.031 -4.910 1.00 98.44 359 CYS A O 1
ATOM 2751 N N . ASP A 1 360 ? 7.272 -16.386 -5.643 1.00 96.94 360 ASP A N 1
ATOM 2752 C CA . ASP A 1 360 ? 8.223 -17.307 -6.291 1.00 96.94 360 ASP A CA 1
ATOM 2753 C C . ASP A 1 360 ? 8.936 -18.201 -5.260 1.00 96.94 360 ASP A C 1
ATOM 2755 O O . ASP A 1 360 ? 9.104 -19.408 -5.478 1.00 96.94 360 ASP A O 1
ATOM 2759 N N . ALA A 1 361 ? 9.327 -17.601 -4.131 1.00 97.25 361 ALA A N 1
ATOM 2760 C CA . ALA A 1 361 ? 10.077 -18.243 -3.055 1.00 97.25 361 ALA A CA 1
ATOM 2761 C C . ALA A 1 361 ? 9.221 -19.120 -2.119 1.00 97.25 361 ALA A C 1
ATOM 2763 O O . ALA A 1 361 ? 9.763 -20.029 -1.484 1.00 97.25 361 ALA A O 1
ATOM 2764 N N . ASP A 1 362 ? 7.915 -18.866 -2.010 1.00 97.25 362 ASP A N 1
ATOM 2765 C CA . ASP A 1 362 ? 6.981 -19.689 -1.241 1.00 97.25 362 ASP A CA 1
ATOM 2766 C C . ASP A 1 362 ? 6.359 -20.780 -2.132 1.00 97.25 362 ASP A C 1
ATOM 2768 O O . ASP A 1 362 ? 5.551 -20.476 -3.012 1.00 97.25 362 ASP A O 1
ATOM 2772 N N . PRO A 1 363 ? 6.686 -22.071 -1.928 1.00 93.50 363 PRO A N 1
ATOM 2773 C CA . PRO A 1 363 ? 6.080 -23.154 -2.699 1.00 93.50 363 PRO A CA 1
ATOM 2774 C C . PRO A 1 363 ? 4.564 -23.289 -2.499 1.00 93.50 363 PRO A C 1
ATOM 2776 O O . PRO A 1 363 ? 3.926 -23.913 -3.350 1.00 93.50 363 PRO A O 1
ATOM 2779 N N . ASP A 1 364 ? 4.006 -22.724 -1.424 1.00 94.12 364 ASP A N 1
ATOM 2780 C CA . ASP A 1 364 ? 2.572 -22.754 -1.127 1.00 94.12 364 ASP A CA 1
ATOM 2781 C C . ASP A 1 364 ? 1.816 -21.539 -1.690 1.00 94.12 364 ASP A C 1
ATOM 2783 O O . ASP A 1 364 ? 0.589 -21.488 -1.590 1.00 94.12 364 ASP A O 1
ATOM 2787 N N . CYS A 1 365 ? 2.511 -20.566 -2.295 1.00 97.88 365 CYS A N 1
ATOM 2788 C CA . CYS A 1 365 ? 1.850 -19.412 -2.894 1.00 97.88 365 CYS A CA 1
ATOM 2789 C C . CYS A 1 365 ? 0.911 -19.837 -4.031 1.00 97.88 365 CYS A C 1
ATOM 2791 O O . CYS A 1 365 ? 1.331 -20.486 -4.993 1.00 97.88 365 CYS A O 1
ATOM 2793 N N . VAL A 1 366 ? -0.352 -19.408 -3.955 1.00 97.69 366 VAL A N 1
ATOM 2794 C CA . VAL A 1 366 ? -1.362 -19.718 -4.980 1.00 97.69 366 VAL A CA 1
ATOM 2795 C C . VAL A 1 366 ? -1.619 -18.571 -5.955 1.00 97.69 366 VAL A C 1
ATOM 2797 O O . VAL A 1 366 ? -2.156 -18.818 -7.029 1.00 97.69 366 VAL A O 1
ATOM 2800 N N . ALA A 1 367 ? -1.270 -17.330 -5.603 1.00 98.50 367 ALA A N 1
ATOM 2801 C CA . ALA A 1 367 ? -1.397 -16.165 -6.480 1.00 98.50 367 ALA A CA 1
ATOM 2802 C C . ALA A 1 367 ? -0.584 -14.967 -5.961 1.00 98.50 367 ALA A C 1
ATOM 2804 O O . ALA A 1 367 ? -0.395 -14.813 -4.750 1.00 98.50 367 ALA A O 1
ATOM 2805 N N . ALA A 1 368 ? -0.186 -14.079 -6.872 1.00 98.75 368 ALA A N 1
ATOM 2806 C CA . ALA A 1 368 ? 0.440 -12.801 -6.552 1.00 98.75 368 ALA A CA 1
ATOM 2807 C C . ALA A 1 368 ? -0.316 -11.603 -7.154 1.00 98.75 368 ALA A C 1
ATOM 2809 O O . ALA A 1 368 ? -0.917 -11.703 -8.226 1.00 98.75 368 ALA A O 1
ATOM 2810 N N . VAL A 1 369 ? -0.271 -10.456 -6.473 1.00 98.88 369 VAL A N 1
ATOM 2811 C CA . VAL A 1 369 ? -0.793 -9.170 -6.962 1.00 98.88 369 VAL A CA 1
ATOM 2812 C C . VAL A 1 369 ? 0.271 -8.090 -6.801 1.00 98.88 369 VAL A C 1
ATOM 2814 O O . VAL A 1 369 ? 0.752 -7.836 -5.699 1.00 98.88 369 VAL A O 1
ATOM 2817 N N . ASP A 1 370 ? 0.590 -7.422 -7.895 1.00 98.69 370 ASP A N 1
ATOM 2818 C CA . ASP A 1 370 ? 1.556 -6.339 -7.968 1.00 98.69 370 ASP A CA 1
ATOM 2819 C C . ASP A 1 370 ? 0.861 -5.067 -8.486 1.00 98.69 370 ASP A C 1
ATOM 2821 O O . ASP A 1 370 ? 0.428 -4.976 -9.641 1.00 98.69 370 ASP A O 1
ATOM 2825 N N . LEU A 1 371 ? 0.693 -4.094 -7.587 1.00 98.50 371 LEU A N 1
ATOM 2826 C CA . LEU A 1 371 ? 0.115 -2.786 -7.880 1.00 98.50 371 LEU A CA 1
ATOM 2827 C C . LEU A 1 371 ? 1.249 -1.792 -8.176 1.00 98.50 371 LEU A C 1
ATOM 2829 O O . LEU A 1 371 ? 1.721 -1.089 -7.279 1.00 98.50 371 LEU A O 1
ATOM 2833 N N . ASP A 1 372 ? 1.651 -1.726 -9.445 1.00 96.62 372 ASP A N 1
ATOM 2834 C CA . ASP A 1 372 ? 2.632 -0.784 -10.012 1.00 96.62 372 ASP A CA 1
ATOM 2835 C C . ASP A 1 372 ? 4.030 -0.862 -9.386 1.00 96.62 372 ASP A C 1
ATOM 2837 O O . ASP A 1 372 ? 4.706 0.152 -9.190 1.00 96.62 372 ASP A O 1
ATOM 2841 N N . GLY A 1 373 ? 4.457 -2.070 -9.028 1.00 95.44 373 GLY A N 1
ATOM 2842 C CA . GLY A 1 373 ? 5.821 -2.389 -8.647 1.00 95.44 373 GLY A CA 1
ATOM 2843 C C . GLY A 1 373 ? 6.705 -2.680 -9.849 1.00 95.44 373 GLY A C 1
ATOM 2844 O O . GLY A 1 373 ? 6.357 -3.457 -10.732 1.00 95.44 373 GLY A O 1
ATOM 2845 N N . GLU A 1 374 ? 7.892 -2.072 -9.864 1.00 92.69 374 GLU A N 1
ATOM 2846 C CA . GLU A 1 374 ? 8.929 -2.456 -10.818 1.00 92.69 374 GLU A CA 1
ATOM 2847 C C . GLU A 1 374 ? 9.716 -3.671 -10.336 1.00 92.69 374 GLU A C 1
ATOM 2849 O O . GLU A 1 374 ? 9.934 -3.842 -9.138 1.00 92.69 374 GLU A O 1
ATOM 2854 N N . ASN A 1 375 ? 10.224 -4.492 -11.258 1.00 93.81 375 ASN A N 1
ATOM 2855 C CA . ASN A 1 375 ? 11.033 -5.641 -10.868 1.00 93.81 375 ASN A CA 1
ATOM 2856 C C . ASN A 1 375 ? 12.432 -5.240 -10.352 1.00 93.81 375 ASN A C 1
ATOM 2858 O O . ASN A 1 375 ? 13.311 -4.810 -11.113 1.00 93.81 375 ASN A O 1
ATOM 2862 N N . PHE A 1 376 ? 12.666 -5.485 -9.062 1.00 93.56 376 PHE A N 1
ATOM 2863 C CA . PHE A 1 376 ? 13.981 -5.383 -8.421 1.00 93.56 376 PHE A CA 1
ATOM 2864 C C . PHE A 1 376 ? 14.650 -6.752 -8.212 1.00 93.56 376 PHE A C 1
ATOM 2866 O O . PHE A 1 376 ? 15.806 -6.816 -7.792 1.00 93.56 376 PHE A O 1
ATOM 2873 N N . ASP A 1 377 ? 13.969 -7.862 -8.505 1.00 93.69 377 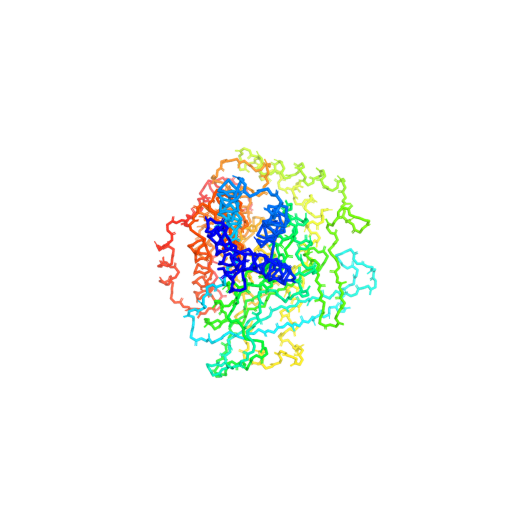ASP A N 1
ATOM 2874 C CA . ASP A 1 377 ? 14.546 -9.196 -8.368 1.00 93.69 377 ASP A CA 1
ATOM 2875 C C . ASP A 1 377 ? 15.270 -9.582 -9.666 1.00 93.69 377 ASP A C 1
ATOM 2877 O O . ASP A 1 377 ? 14.674 -9.972 -10.676 1.00 93.69 377 ASP A O 1
ATOM 2881 N N . GLY A 1 378 ? 16.600 -9.459 -9.651 1.00 91.69 378 GLY A N 1
ATOM 2882 C CA . GLY A 1 378 ? 17.448 -9.723 -10.815 1.00 91.69 378 GLY A CA 1
ATOM 2883 C C . GLY A 1 378 ? 17.335 -11.150 -11.374 1.00 91.69 378 GLY A C 1
ATOM 2884 O O . GLY A 1 378 ? 17.665 -11.369 -12.549 1.00 91.69 378 GLY A O 1
ATOM 2885 N N . ALA A 1 379 ? 16.857 -12.104 -10.569 1.00 92.06 379 ALA A N 1
ATOM 2886 C CA . ALA A 1 379 ? 16.657 -13.495 -10.969 1.00 92.06 379 ALA A CA 1
ATOM 2887 C C . ALA A 1 379 ? 15.351 -13.728 -11.751 1.00 92.06 379 ALA A C 1
ATOM 2889 O O . ALA A 1 379 ? 15.187 -14.800 -12.328 1.00 92.06 379 ALA A O 1
ATOM 2890 N N . GLN A 1 380 ? 14.441 -12.750 -11.783 1.00 94.38 380 GLN A N 1
ATOM 2891 C CA . GLN A 1 380 ? 13.088 -12.909 -12.343 1.00 94.38 380 GLN A CA 1
ATOM 2892 C C . GLN A 1 380 ? 12.947 -12.363 -13.766 1.00 94.38 380 GLN A C 1
ATOM 2894 O O . GLN A 1 380 ? 11.873 -12.423 -14.359 1.00 94.38 380 GLN A O 1
ATOM 2899 N N . PHE A 1 381 ? 14.036 -11.839 -14.331 1.00 94.75 381 PHE A N 1
ATOM 2900 C CA . PHE A 1 381 ? 14.094 -11.466 -15.741 1.00 94.75 381 PHE A CA 1
ATOM 2901 C C . PHE A 1 381 ? 14.235 -12.710 -16.622 1.00 94.75 381 PHE A C 1
ATOM 2903 O O . PHE A 1 381 ? 15.144 -13.505 -16.384 1.00 94.75 381 PHE A O 1
ATOM 2910 N N . ASP A 1 382 ? 13.391 -12.819 -17.652 1.00 93.81 382 ASP A N 1
ATOM 2911 C CA . ASP A 1 382 ? 13.263 -13.994 -18.538 1.00 93.81 382 ASP A CA 1
ATOM 2912 C C . ASP A 1 382 ? 12.974 -15.299 -17.781 1.00 93.81 382 ASP A C 1
ATOM 2914 O O . ASP A 1 382 ? 13.516 -16.365 -18.079 1.00 93.81 382 ASP A O 1
ATOM 2918 N N . ARG A 1 383 ? 12.147 -15.215 -16.737 1.00 91.75 383 ARG A N 1
ATOM 2919 C CA . ARG A 1 383 ? 11.812 -16.353 -15.886 1.00 91.75 383 ARG A CA 1
ATOM 2920 C C . ARG A 1 383 ? 10.336 -16.330 -15.545 1.00 91.75 383 ARG A C 1
ATOM 2922 O O . ARG A 1 383 ? 9.834 -15.346 -15.012 1.00 91.75 383 ARG A O 1
ATOM 2929 N N . ALA A 1 384 ? 9.659 -17.439 -15.820 1.00 90.06 384 ALA A N 1
ATOM 2930 C CA . ALA A 1 384 ? 8.252 -17.584 -15.504 1.00 90.06 384 ALA A CA 1
ATOM 2931 C C . ALA A 1 384 ? 8.005 -17.802 -14.003 1.00 90.06 384 ALA A C 1
ATOM 2933 O O . ALA A 1 384 ? 8.519 -18.750 -13.403 1.00 90.06 384 ALA A O 1
ATOM 2934 N N . LEU A 1 385 ? 7.167 -16.941 -13.419 1.00 93.25 385 LEU A N 1
ATOM 2935 C CA . LEU A 1 385 ? 6.588 -17.152 -12.095 1.00 93.25 385 LEU A CA 1
ATOM 2936 C C . LEU A 1 385 ? 5.605 -18.320 -12.173 1.00 93.25 385 LEU A C 1
ATOM 2938 O O . LEU A 1 385 ? 4.766 -18.357 -13.065 1.00 93.25 385 LEU A O 1
ATOM 2942 N N . ARG A 1 386 ? 5.666 -19.278 -11.246 1.00 92.69 386 ARG A N 1
ATOM 2943 C CA . ARG A 1 386 ? 4.774 -20.454 -11.291 1.00 92.69 386 ARG A CA 1
ATOM 2944 C C . ARG A 1 386 ? 3.310 -20.083 -11.047 1.00 92.69 386 ARG A C 1
ATOM 2946 O O . ARG A 1 386 ? 2.434 -20.555 -11.765 1.00 92.69 386 ARG A O 1
ATOM 2953 N N . ALA A 1 387 ? 3.053 -19.231 -10.061 1.00 95.75 387 ALA A N 1
ATOM 2954 C CA . ALA A 1 387 ? 1.706 -18.831 -9.681 1.00 95.75 387 ALA A CA 1
ATOM 2955 C C . ALA A 1 387 ? 1.093 -17.802 -10.657 1.00 95.75 387 ALA A C 1
ATOM 2957 O O . ALA A 1 387 ? 1.832 -17.060 -11.309 1.00 95.75 387 ALA A O 1
ATOM 2958 N N . PRO A 1 388 ? -0.248 -17.720 -10.731 1.00 97.81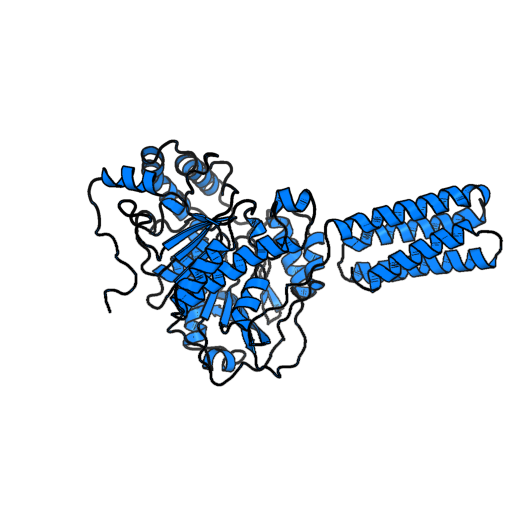 388 PRO A N 1
ATOM 2959 C CA . PRO A 1 388 ? -0.962 -16.596 -11.326 1.00 97.81 388 PRO A CA 1
ATOM 2960 C C . PRO A 1 388 ? -0.498 -15.246 -10.768 1.00 97.81 388 PRO A C 1
ATOM 2962 O O . PRO A 1 388 ? -0.253 -15.116 -9.565 1.00 97.81 388 PRO A O 1
ATOM 2965 N N . LEU A 1 389 ? -0.447 -14.225 -11.624 1.00 98.19 389 LEU A N 1
ATOM 2966 C CA . LEU A 1 389 ? -0.013 -12.872 -11.268 1.00 98.19 389 LEU A CA 1
ATOM 2967 C C . LEU A 1 389 ? -0.936 -11.812 -11.870 1.00 98.19 389 LEU A C 1
ATOM 2969 O O . LEU A 1 389 ? -1.168 -11.793 -13.077 1.00 98.19 389 LEU A O 1
ATOM 2973 N N . LEU A 1 390 ? -1.416 -10.893 -11.038 1.00 98.62 390 LEU A N 1
ATOM 2974 C CA . LEU A 1 390 ? -2.062 -9.658 -11.475 1.00 98.62 390 LEU A CA 1
ATOM 2975 C C . LEU A 1 390 ? -1.066 -8.504 -11.377 1.00 98.62 390 LEU A C 1
ATOM 2977 O O . LEU A 1 390 ? -0.595 -8.206 -10.288 1.00 98.62 390 LEU A O 1
ATOM 2981 N N . LEU A 1 391 ? -0.808 -7.829 -12.493 1.00 97.75 391 LEU A N 1
ATOM 2982 C CA . LEU A 1 391 ? -0.011 -6.607 -12.577 1.00 97.75 39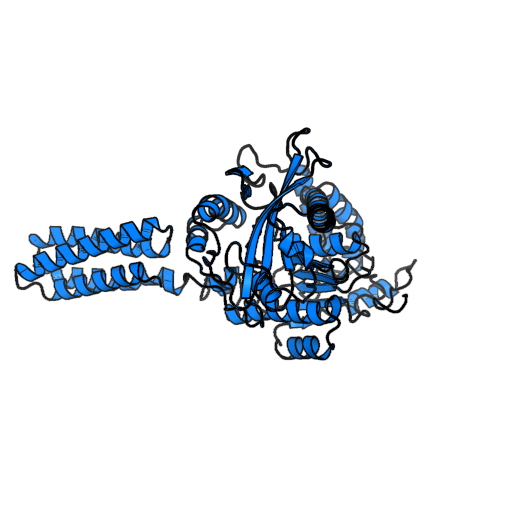1 LEU A CA 1
ATOM 2983 C C . LEU A 1 391 ? -0.935 -5.446 -12.961 1.00 97.75 391 LEU A C 1
ATOM 2985 O O . LEU A 1 391 ? -1.466 -5.432 -14.074 1.00 97.75 391 LEU A O 1
ATOM 2989 N N . ILE A 1 392 ? -1.132 -4.478 -12.064 1.00 97.62 392 ILE A N 1
ATOM 2990 C CA . ILE A 1 392 ? -1.841 -3.222 -12.362 1.00 97.62 392 ILE A CA 1
ATOM 2991 C C . ILE A 1 392 ? -0.816 -2.092 -12.402 1.00 97.62 392 ILE A C 1
ATOM 2993 O O . ILE A 1 392 ? -0.442 -1.557 -11.366 1.00 97.62 392 ILE A O 1
ATOM 2997 N N . LEU A 1 393 ? -0.384 -1.724 -13.604 1.00 94.69 393 LEU A N 1
ATOM 2998 C CA . LEU A 1 393 ? 0.584 -0.658 -13.856 1.00 94.69 393 LEU A CA 1
ATOM 2999 C C . LEU A 1 393 ? -0.123 0.677 -14.110 1.00 94.69 393 LEU A C 1
ATOM 3001 O O . LEU A 1 393 ? -1.241 0.711 -14.633 1.00 94.69 393 LEU A O 1
ATOM 3005 N N . THR A 1 394 ? 0.519 1.795 -13.790 1.00 93.62 394 THR A N 1
ATOM 3006 C CA . THR A 1 394 ? -0.059 3.134 -13.974 1.00 93.62 394 THR A CA 1
ATOM 3007 C C . THR A 1 394 ? 0.402 3.805 -15.270 1.00 93.62 394 THR A C 1
ATOM 3009 O O . THR A 1 394 ? 1.201 3.277 -16.049 1.00 93.62 394 THR A O 1
ATOM 3012 N N . ASP A 1 395 ? -0.153 4.986 -15.559 1.00 82.62 395 ASP A N 1
ATOM 3013 C CA . ASP A 1 395 ? 0.303 5.836 -16.669 1.00 82.62 395 ASP A CA 1
ATOM 3014 C C . ASP A 1 395 ? 1.593 6.614 -16.339 1.00 82.62 395 ASP A C 1
ATOM 3016 O O . ASP A 1 395 ? 2.134 7.311 -17.209 1.00 82.62 395 ASP A O 1
ATOM 3020 N N . GLN A 1 396 ? 2.057 6.546 -15.090 1.00 89.69 396 GLN A N 1
ATOM 3021 C CA . GLN A 1 396 ? 3.243 7.247 -14.627 1.00 89.69 396 GLN A CA 1
ATOM 3022 C C . GLN A 1 396 ? 4.494 6.405 -14.931 1.00 89.69 396 GLN A C 1
ATOM 3024 O O . GLN A 1 396 ? 4.532 5.237 -14.558 1.00 89.69 396 GLN A O 1
ATOM 3029 N N . PRO A 1 397 ? 5.529 6.965 -15.584 1.00 89.19 397 PRO A N 1
ATOM 3030 C CA . PRO A 1 397 ? 6.803 6.268 -15.697 1.00 89.19 397 PRO A CA 1
ATOM 3031 C C . PRO A 1 397 ? 7.421 6.099 -14.306 1.00 89.19 397 PRO A C 1
ATOM 3033 O O . PRO A 1 397 ? 7.355 7.015 -13.480 1.00 89.19 397 PRO A O 1
ATOM 3036 N N . PHE A 1 398 ? 8.064 4.961 -14.063 1.00 87.50 398 PHE A N 1
ATOM 3037 C CA . PHE A 1 398 ? 8.742 4.689 -12.797 1.00 87.50 398 PHE A CA 1
ATOM 3038 C C . PHE A 1 398 ? 9.855 5.707 -12.507 1.00 87.50 398 PHE A C 1
ATOM 3040 O O . PHE A 1 398 ? 10.055 6.132 -11.371 1.00 87.50 398 PHE A O 1
ATOM 3047 N N . SER A 1 399 ? 10.568 6.127 -13.552 1.00 87.06 399 SER A N 1
ATOM 3048 C CA . SER A 1 399 ? 11.674 7.079 -13.482 1.00 87.06 399 SER A CA 1
ATOM 3049 C C . SER A 1 399 ? 11.610 8.059 -14.653 1.00 87.06 399 SER A C 1
ATOM 3051 O O . SER A 1 399 ? 11.132 7.722 -15.735 1.00 87.06 399 SER A O 1
ATOM 3053 N N . ASP A 1 400 ? 12.167 9.258 -14.470 1.00 88.44 400 ASP A N 1
ATOM 3054 C CA . ASP A 1 400 ? 12.412 10.236 -15.539 1.00 88.44 400 ASP A CA 1
ATOM 3055 C C . ASP A 1 400 ? 13.308 9.690 -16.668 1.00 88.44 400 ASP A C 1
ATOM 3057 O O . ASP A 1 400 ? 13.353 10.263 -17.757 1.00 88.44 400 ASP A O 1
ATOM 3061 N N . LYS A 1 401 ? 14.017 8.584 -16.416 1.00 89.19 401 LYS A N 1
ATOM 3062 C CA . LYS A 1 401 ? 14.842 7.871 -17.397 1.00 89.19 401 LYS A CA 1
ATOM 3063 C C . LYS A 1 401 ? 14.056 6.904 -18.276 1.00 89.19 401 LYS A C 1
ATOM 3065 O O . LYS A 1 401 ? 14.569 6.477 -19.310 1.00 89.19 401 LYS A O 1
ATOM 3070 N N . GLN A 1 402 ? 12.843 6.528 -17.872 1.00 89.94 402 GLN A N 1
ATOM 3071 C CA . GLN A 1 402 ? 11.996 5.660 -18.676 1.00 89.94 402 GLN A CA 1
ATOM 3072 C C . GLN A 1 402 ? 11.475 6.430 -19.886 1.00 89.94 402 GLN A C 1
ATOM 3074 O O . GLN A 1 402 ? 11.009 7.567 -19.779 1.00 89.94 402 GLN A O 1
ATOM 3079 N N . ARG A 1 403 ? 11.541 5.790 -21.054 1.00 87.06 403 ARG A N 1
ATOM 3080 C CA . ARG A 1 403 ? 10.993 6.366 -22.281 1.00 87.06 403 ARG A CA 1
ATOM 3081 C C . ARG A 1 403 ? 9.505 6.681 -22.134 1.00 87.06 403 ARG A C 1
ATOM 3083 O O . ARG A 1 403 ? 8.749 5.966 -21.482 1.00 87.06 403 ARG A O 1
ATOM 3090 N N . SER A 1 404 ? 9.084 7.756 -22.793 1.00 79.25 404 SER A N 1
ATOM 3091 C CA . SER A 1 404 ? 7.693 8.211 -22.791 1.00 79.25 404 SER A CA 1
ATOM 3092 C C . SER A 1 404 ? 6.780 7.399 -23.716 1.00 79.25 404 SER A C 1
ATOM 3094 O O . SER A 1 404 ? 5.558 7.546 -23.630 1.00 79.25 404 SER A O 1
ATOM 3096 N N . ASP A 1 405 ? 7.337 6.546 -24.588 1.00 75.69 405 ASP A N 1
ATOM 3097 C CA . ASP A 1 405 ? 6.550 5.633 -25.411 1.00 75.69 405 ASP A CA 1
ATOM 3098 C C . ASP A 1 405 ? 5.909 4.559 -24.525 1.00 75.69 405 ASP A C 1
ATOM 3100 O O . ASP A 1 405 ? 6.508 3.579 -24.101 1.00 75.69 405 ASP A O 1
ATOM 3104 N N . ARG A 1 406 ? 4.623 4.752 -24.223 1.00 70.12 406 ARG A N 1
ATOM 3105 C CA . ARG A 1 406 ? 3.858 3.873 -23.328 1.00 70.12 406 ARG A CA 1
ATOM 3106 C C . ARG A 1 406 ? 3.629 2.467 -23.903 1.00 70.12 406 ARG A C 1
ATOM 3108 O O . ARG A 1 406 ? 2.826 1.722 -23.365 1.00 70.12 406 ARG A O 1
ATOM 3115 N N . THR A 1 407 ? 4.287 2.054 -24.976 1.00 71.69 407 THR A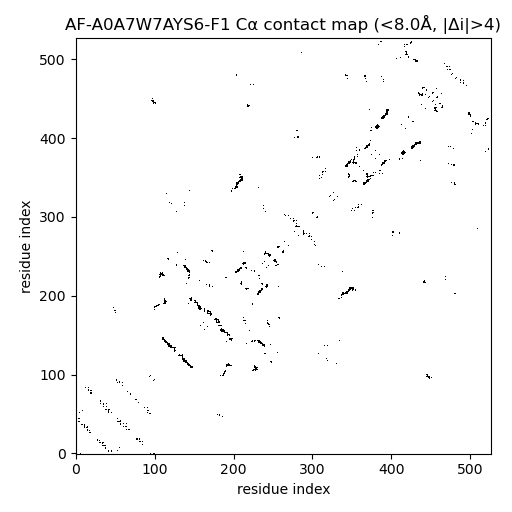 N 1
ATOM 3116 C CA . THR A 1 407 ? 4.192 0.682 -25.504 1.00 71.69 407 THR A CA 1
ATOM 3117 C C . THR A 1 407 ? 4.982 -0.327 -24.671 1.00 71.69 407 THR A C 1
ATOM 3119 O O . THR A 1 407 ? 4.975 -1.504 -24.992 1.00 71.69 407 THR A O 1
ATOM 3122 N N . PHE A 1 408 ? 5.673 0.129 -23.623 1.00 81.31 408 PHE A N 1
ATOM 3123 C CA . PHE A 1 408 ? 6.575 -0.683 -22.821 1.00 81.31 408 PHE A CA 1
ATOM 3124 C C . PHE A 1 408 ? 6.544 -0.278 -21.336 1.00 81.31 408 PHE A C 1
ATOM 3126 O O . PHE A 1 408 ? 6.421 0.909 -21.010 1.00 81.31 408 PHE A O 1
ATOM 3133 N N . ASN A 1 409 ? 6.687 -1.251 -20.439 1.00 88.50 409 ASN A N 1
ATOM 3134 C CA . ASN A 1 409 ? 7.020 -1.069 -19.027 1.00 88.50 409 ASN A CA 1
ATOM 3135 C C . ASN A 1 409 ? 8.231 -1.963 -18.650 1.00 88.50 409 ASN A C 1
ATOM 3137 O O . ASN A 1 409 ? 8.310 -3.095 -19.126 1.00 88.50 409 ASN A O 1
ATOM 3141 N N . PRO A 1 410 ? 9.181 -1.509 -17.804 1.00 89.38 410 PRO A N 1
ATOM 3142 C CA . PRO A 1 410 ? 10.358 -2.299 -17.415 1.00 89.38 410 PRO A CA 1
ATOM 3143 C C . PRO A 1 410 ? 10.056 -3.706 -16.886 1.00 89.38 410 PRO A C 1
ATOM 3145 O O . PRO A 1 410 ? 10.824 -4.638 -17.150 1.00 89.38 410 PRO A O 1
ATOM 3148 N N . THR A 1 411 ? 8.917 -3.880 -16.228 1.00 90.81 411 THR A N 1
ATOM 3149 C CA . THR A 1 411 ? 8.439 -5.159 -15.696 1.00 90.81 411 THR A CA 1
ATOM 3150 C C . THR A 1 411 ? 7.903 -6.116 -16.771 1.00 90.81 411 THR A C 1
ATOM 3152 O O . THR A 1 411 ? 7.761 -7.308 -16.504 1.00 90.81 411 THR A O 1
ATOM 3155 N N . ASP A 1 412 ? 7.731 -5.680 -18.025 1.00 90.81 412 ASP A N 1
ATOM 3156 C CA . ASP A 1 412 ? 7.418 -6.574 -19.156 1.00 90.81 412 ASP A CA 1
ATOM 3157 C C . ASP A 1 412 ? 8.517 -7.629 -19.385 1.00 90.81 412 ASP A C 1
ATOM 3159 O O . ASP A 1 412 ? 8.246 -8.706 -19.914 1.00 90.81 412 ASP A O 1
ATOM 3163 N N . TYR A 1 413 ? 9.757 -7.350 -18.961 1.00 93.69 413 TYR A N 1
ATOM 3164 C CA . TYR A 1 413 ? 10.871 -8.302 -19.027 1.00 93.69 413 TYR A CA 1
ATOM 3165 C C . TYR A 1 413 ? 10.940 -9.262 -17.832 1.00 93.69 413 TYR A C 1
ATOM 3167 O O . TYR A 1 413 ? 11.895 -10.039 -17.740 1.00 93.69 413 TYR A O 1
ATOM 3175 N N . ALA A 1 414 ? 9.994 -9.210 -16.902 1.00 94.38 414 ALA A N 1
ATOM 3176 C CA . ALA A 1 414 ? 9.989 -10.048 -15.713 1.00 94.38 414 ALA A CA 1
ATOM 3177 C C . ALA A 1 414 ? 8.763 -10.967 -15.663 1.00 94.38 414 ALA A C 1
ATOM 3179 O O . ALA A 1 414 ? 7.766 -10.768 -16.367 1.00 94.38 414 ALA A O 1
ATOM 3180 N N . TRP A 1 415 ? 8.858 -11.979 -14.799 1.00 94.31 415 TRP A N 1
ATOM 3181 C CA . TRP A 1 415 ? 7.770 -12.889 -14.411 1.00 94.31 415 TRP A CA 1
ATOM 3182 C C . TRP A 1 415 ? 7.274 -13.851 -15.496 1.00 94.31 415 TRP A C 1
ATOM 3184 O O . TRP A 1 415 ? 6.481 -14.742 -15.198 1.00 94.31 415 TRP A O 1
ATOM 3194 N N . GLU A 1 416 ? 7.768 -13.725 -16.727 1.00 93.94 416 GLU A N 1
ATOM 3195 C CA . GLU A 1 416 ? 7.586 -14.674 -17.823 1.00 93.94 416 GLU A CA 1
ATOM 3196 C C . GLU A 1 416 ? 8.866 -14.840 -18.639 1.00 93.94 416 GLU A C 1
ATOM 3198 O O . GLU A 1 416 ? 9.719 -13.950 -18.692 1.00 93.94 416 GLU A O 1
ATOM 3203 N N . ASN A 1 417 ? 8.968 -15.983 -19.318 1.00 93.31 417 ASN A N 1
ATOM 3204 C CA . ASN A 1 417 ? 9.939 -16.169 -20.386 1.00 93.31 417 ASN A CA 1
ATOM 3205 C C . ASN A 1 417 ? 9.540 -15.319 -21.596 1.00 93.31 417 ASN A C 1
ATOM 3207 O O . ASN A 1 417 ? 8.408 -15.399 -22.078 1.00 93.31 417 ASN A O 1
ATOM 3211 N N . TRP A 1 418 ? 10.467 -14.523 -22.123 1.00 93.44 418 TRP A N 1
ATOM 3212 C CA . TRP A 1 418 ? 10.161 -13.510 -23.137 1.00 93.44 418 TRP A CA 1
ATOM 3213 C C . TRP A 1 418 ? 9.649 -14.108 -24.442 1.00 93.44 418 TRP A C 1
ATOM 3215 O O . TRP A 1 418 ? 8.815 -13.509 -25.108 1.00 93.44 418 TRP A O 1
ATOM 3225 N N . HIS A 1 419 ? 10.101 -15.308 -24.803 1.00 91.81 419 HIS A N 1
ATOM 3226 C CA . HIS A 1 419 ? 9.676 -15.988 -26.029 1.00 91.81 419 HIS A CA 1
ATOM 3227 C C . HIS A 1 419 ? 8.170 -16.336 -26.057 1.00 91.81 419 HIS A C 1
ATOM 3229 O O . HIS A 1 419 ? 7.611 -16.506 -27.140 1.00 91.81 419 HIS A O 1
ATOM 3235 N N . CYS A 1 420 ? 7.507 -16.380 -24.898 1.00 91.38 420 CYS A N 1
ATOM 3236 C CA . CYS A 1 420 ? 6.078 -16.686 -24.745 1.00 91.38 420 CYS A CA 1
ATOM 3237 C C . CYS A 1 420 ? 5.358 -15.732 -2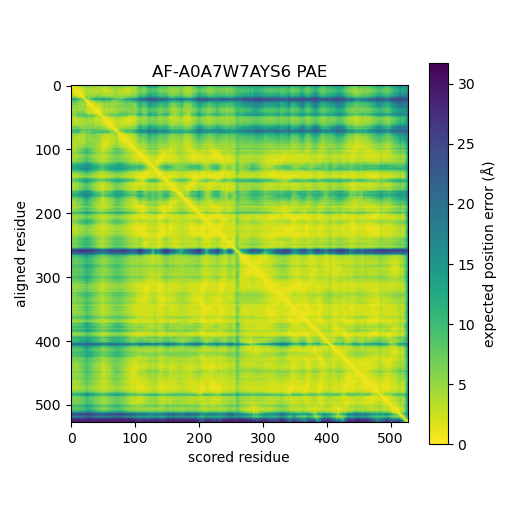3.781 1.00 91.38 420 CYS A C 1
ATOM 3239 O O . CYS A 1 420 ? 4.281 -16.030 -23.267 1.00 91.38 420 CYS A O 1
ATOM 3241 N N . VAL A 1 421 ? 5.936 -14.553 -23.538 1.00 92.81 421 VAL A N 1
ATOM 3242 C CA . VAL A 1 421 ? 5.356 -13.543 -22.647 1.00 92.81 421 VAL A CA 1
ATOM 3243 C C . VAL A 1 421 ? 3.949 -13.161 -23.102 1.00 92.81 421 VAL A C 1
ATOM 3245 O O . VAL A 1 421 ? 3.747 -12.743 -24.247 1.00 92.81 421 VAL A O 1
ATOM 3248 N N . GLY A 1 422 ? 2.968 -13.272 -22.210 1.00 90.88 422 GLY A N 1
ATOM 3249 C CA . GLY A 1 422 ? 1.560 -12.988 -22.488 1.00 90.88 422 GLY A CA 1
ATOM 3250 C C . GLY A 1 422 ? 0.781 -14.129 -23.151 1.00 90.88 422 GLY A C 1
ATOM 3251 O O . GLY A 1 422 ? -0.358 -13.901 -23.551 1.00 90.88 422 GLY A O 1
ATOM 3252 N N . ASP A 1 423 ? 1.359 -15.326 -23.306 1.00 91.38 423 ASP A N 1
ATOM 3253 C CA . ASP A 1 423 ? 0.587 -16.532 -23.667 1.00 91.38 423 ASP A CA 1
ATOM 3254 C C . ASP A 1 423 ? -0.216 -17.065 -22.474 1.00 91.38 423 ASP A C 1
ATOM 3256 O O . ASP A 1 423 ? -1.273 -17.679 -22.635 1.00 91.38 423 ASP A O 1
ATOM 3260 N N . ARG A 1 424 ? 0.251 -16.789 -21.254 1.00 91.38 424 ARG A N 1
ATOM 3261 C CA . ARG A 1 424 ? -0.422 -17.185 -20.022 1.00 91.38 424 ARG A CA 1
ATOM 3262 C C . ARG A 1 424 ? -1.585 -16.265 -19.681 1.00 91.38 424 ARG A C 1
ATOM 3264 O O . ARG A 1 424 ? -1.406 -15.115 -19.296 1.00 91.38 424 ARG A O 1
ATOM 3271 N N . GLU A 1 425 ? -2.799 -16.806 -19.732 1.00 90.06 425 GLU A N 1
ATOM 3272 C CA . GLU A 1 425 ? -4.006 -16.077 -19.316 1.00 90.06 425 GLU A CA 1
ATOM 3273 C C . GLU A 1 425 ? -4.078 -15.799 -17.804 1.00 90.06 425 GLU A C 1
ATOM 3275 O O . GLU A 1 425 ? -4.842 -14.934 -17.369 1.00 90.06 425 GLU A O 1
ATOM 3280 N N . ASP A 1 426 ? -3.307 -16.536 -17.005 1.00 93.38 426 ASP A N 1
ATOM 3281 C CA . ASP A 1 426 ? -3.191 -16.381 -15.556 1.00 93.38 426 ASP A CA 1
ATOM 3282 C C . ASP A 1 426 ? -2.114 -15.371 -15.129 1.00 93.38 426 ASP A C 1
ATOM 3284 O O . ASP A 1 426 ? -2.008 -15.071 -13.940 1.00 93.38 426 ASP A O 1
ATOM 3288 N N . ILE A 1 427 ? -1.387 -14.777 -16.083 1.00 95.44 427 ILE A N 1
ATOM 3289 C CA . ILE A 1 427 ? -0.543 -13.598 -15.862 1.00 95.44 427 ILE A CA 1
ATOM 3290 C C . ILE A 1 427 ? -1.189 -12.396 -16.555 1.00 95.44 427 ILE A C 1
ATOM 3292 O O . ILE A 1 427 ? -1.078 -12.177 -17.761 1.00 95.44 427 ILE A O 1
ATOM 3296 N N . LEU A 1 428 ? -1.902 -11.597 -15.767 1.00 95.62 428 LEU A N 1
ATOM 3297 C CA . LEU A 1 428 ? -2.723 -10.497 -16.246 1.00 95.62 428 LEU A CA 1
ATOM 3298 C C . LEU A 1 428 ? -1.993 -9.160 -16.080 1.00 95.62 428 LEU A C 1
ATOM 3300 O O . LEU A 1 428 ? -1.951 -8.602 -14.987 1.00 95.62 428 LEU A O 1
ATOM 3304 N N . ARG A 1 429 ? -1.458 -8.627 -17.184 1.00 94.56 429 ARG A N 1
ATOM 3305 C CA . ARG A 1 429 ? -0.831 -7.295 -17.245 1.00 94.56 429 ARG A CA 1
ATOM 3306 C C . ARG A 1 429 ? -1.814 -6.233 -17.705 1.00 94.56 429 ARG A C 1
ATOM 3308 O O . ARG A 1 429 ? -2.225 -6.221 -18.868 1.00 94.56 429 ARG A O 1
ATOM 3315 N N . LEU A 1 430 ? -2.165 -5.332 -16.800 1.00 95.44 430 LEU A N 1
ATOM 3316 C CA . LEU A 1 430 ? -3.096 -4.238 -17.032 1.00 95.44 430 LEU A CA 1
ATOM 3317 C C . LEU A 1 430 ? -2.396 -2.905 -16.829 1.00 95.44 430 LEU A C 1
ATOM 3319 O O . LEU A 1 430 ? -1.609 -2.736 -15.905 1.00 95.44 430 LEU A O 1
ATOM 3323 N N . ARG A 1 431 ? -2.754 -1.928 -17.653 1.00 94.12 431 ARG A N 1
ATOM 3324 C CA . ARG A 1 431 ? -2.477 -0.520 -17.418 1.00 94.12 431 ARG A CA 1
ATOM 3325 C C . ARG A 1 431 ? -3.756 0.202 -17.031 1.00 94.12 431 ARG A C 1
ATOM 3327 O O . ARG A 1 431 ? -4.711 0.218 -17.804 1.00 94.12 431 ARG A O 1
ATOM 3334 N N . ALA A 1 432 ? -3.735 0.845 -15.874 1.00 95.69 432 ALA A N 1
ATOM 3335 C CA . ALA A 1 432 ? -4.806 1.674 -15.353 1.00 95.69 432 ALA A CA 1
ATOM 3336 C C . ALA A 1 432 ? -4.686 3.115 -15.873 1.00 95.69 432 ALA A C 1
ATOM 3338 O O . ALA A 1 432 ? -3.867 3.911 -15.404 1.00 95.69 432 ALA A O 1
ATOM 3339 N N . ARG A 1 433 ? -5.504 3.459 -16.870 1.00 95.19 433 ARG A N 1
ATOM 3340 C CA . ARG A 1 433 ? -5.502 4.783 -17.501 1.00 95.19 433 ARG A CA 1
ATOM 3341 C C . ARG A 1 433 ? -6.024 5.865 -16.567 1.00 95.19 433 ARG A C 1
ATOM 3343 O O . ARG A 1 43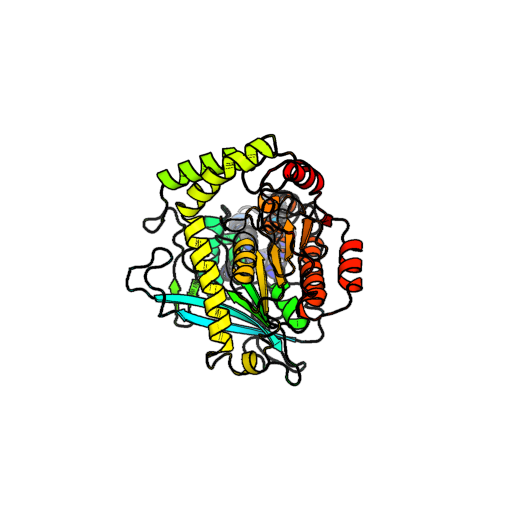3 ? -7.059 5.711 -15.926 1.00 95.19 433 ARG A O 1
ATOM 3350 N N . GLY A 1 434 ? -5.329 6.999 -16.541 1.00 95.06 434 GLY A N 1
ATOM 3351 C CA . GLY A 1 434 ? -5.713 8.153 -15.725 1.00 95.06 434 GLY A CA 1
ATOM 3352 C C . GLY A 1 434 ? -5.452 7.980 -14.227 1.00 95.06 434 GLY A C 1
ATOM 3353 O O . GLY A 1 434 ? -5.827 8.854 -13.447 1.00 95.06 434 GLY A O 1
ATOM 3354 N N . ILE A 1 435 ? -4.802 6.894 -13.809 1.00 96.56 435 ILE A N 1
ATOM 3355 C CA . ILE A 1 435 ? -4.308 6.687 -12.446 1.00 96.56 435 ILE A CA 1
ATOM 3356 C C . ILE A 1 435 ? -2.782 6.840 -12.479 1.00 96.56 435 ILE A C 1
ATOM 3358 O O . ILE A 1 435 ? -2.125 6.383 -13.414 1.00 96.56 435 ILE A O 1
ATOM 3362 N N . LEU A 1 436 ? -2.236 7.553 -11.496 1.00 95.19 436 LEU A N 1
ATOM 3363 C CA . LEU A 1 436 ? -0.801 7.743 -11.267 1.00 95.19 436 LEU A CA 1
ATOM 3364 C C . LEU A 1 436 ? -0.342 6.842 -10.118 1.00 95.19 436 LEU A C 1
ATOM 3366 O O . LEU A 1 436 ? -1.178 6.304 -9.394 1.00 95.19 436 LEU A O 1
ATOM 3370 N N . HIS A 1 437 ? 0.969 6.732 -9.903 1.00 94.69 437 HIS A N 1
ATOM 3371 C CA . HIS A 1 437 ? 1.560 5.793 -8.943 1.00 94.69 437 HIS A CA 1
ATOM 3372 C C . HIS A 1 437 ? 0.916 5.875 -7.548 1.00 94.69 437 HIS A C 1
ATOM 3374 O O . HIS A 1 437 ? 0.423 4.892 -7.000 1.00 94.69 437 HIS A O 1
ATOM 3380 N N . MET A 1 438 ? 0.807 7.091 -7.001 1.00 92.81 438 MET A N 1
ATOM 3381 C CA . MET A 1 438 ? 0.198 7.311 -5.682 1.00 92.81 438 MET A CA 1
ATOM 3382 C C . MET A 1 438 ? -1.332 7.236 -5.690 1.00 92.81 438 MET A C 1
ATOM 3384 O O . MET A 1 438 ? -1.951 7.178 -4.628 1.00 92.81 438 MET A O 1
ATOM 3388 N N . GLY A 1 439 ? -1.956 7.228 -6.869 1.00 95.19 439 GLY A N 1
ATOM 3389 C CA . GLY A 1 439 ? -3.388 6.997 -7.041 1.00 95.19 439 GLY A CA 1
ATOM 3390 C C . GLY A 1 439 ? -3.816 5.559 -6.758 1.00 95.19 439 GLY A C 1
ATOM 3391 O O . GLY A 1 439 ? -5.011 5.319 -6.628 1.00 95.19 439 GLY A O 1
ATOM 3392 N N . LEU A 1 440 ? -2.866 4.631 -6.601 1.00 96.50 440 LEU A N 1
ATOM 3393 C CA . LEU A 1 440 ? -3.120 3.241 -6.210 1.00 96.50 440 LEU A CA 1
ATOM 3394 C C . LEU A 1 440 ? -3.324 3.035 -4.702 1.00 96.50 440 LEU A C 1
ATOM 3396 O O . LEU A 1 440 ? -3.204 1.924 -4.193 1.00 96.50 440 LEU A O 1
ATOM 3400 N N . THR A 1 441 ? -3.583 4.112 -3.969 1.00 95.56 441 THR A N 1
ATOM 3401 C CA . THR A 1 441 ? -3.625 4.139 -2.504 1.00 95.56 441 THR A CA 1
ATOM 3402 C C . THR A 1 441 ? -4.880 4.860 -2.035 1.00 95.56 441 THR A C 1
ATOM 3404 O O . THR A 1 441 ? -5.495 5.601 -2.806 1.00 95.56 441 THR A O 1
ATOM 3407 N N . ASP A 1 442 ? -5.218 4.736 -0.752 1.00 95.81 442 ASP A N 1
ATOM 3408 C CA . ASP A 1 442 ? -6.412 5.377 -0.184 1.00 95.81 442 ASP A CA 1
ATOM 3409 C C . ASP A 1 442 ? -6.345 6.922 -0.252 1.00 95.81 442 ASP A C 1
ATOM 3411 O O . ASP A 1 442 ? -7.365 7.613 -0.188 1.00 95.81 442 ASP A O 1
ATOM 3415 N N . PHE A 1 443 ? -5.154 7.495 -0.478 1.00 91.06 443 PHE A N 1
ATOM 3416 C CA . PHE A 1 443 ? -4.939 8.941 -0.615 1.00 91.06 443 PHE A CA 1
ATOM 3417 C C . PHE A 1 443 ? -5.658 9.586 -1.792 1.00 91.06 443 PHE A C 1
ATOM 3419 O O . PHE A 1 443 ? -5.856 10.806 -1.798 1.00 91.06 443 PHE A O 1
ATOM 3426 N N . VAL A 1 444 ? -6.098 8.780 -2.752 1.00 93.81 444 VAL A N 1
ATOM 3427 C CA . VAL A 1 444 ? -6.921 9.222 -3.873 1.00 93.81 444 VAL A CA 1
ATOM 3428 C C . VAL A 1 444 ? -8.218 9.925 -3.430 1.00 93.81 444 VAL A C 1
ATOM 3430 O O . VAL A 1 444 ? -8.716 10.803 -4.140 1.00 93.81 444 VAL A O 1
ATOM 3433 N N . LEU A 1 445 ? -8.717 9.620 -2.227 1.00 95.12 445 LEU A N 1
ATOM 3434 C CA . LEU A 1 445 ? -9.903 10.239 -1.625 1.00 95.12 445 LEU A CA 1
ATOM 3435 C C . LEU A 1 445 ? -9.615 11.594 -0.946 1.00 95.12 445 LEU A C 1
ATOM 3437 O O . LEU A 1 445 ? -10.516 12.415 -0.764 1.00 95.12 445 LEU A O 1
ATOM 3441 N N . GLY A 1 446 ? -8.354 11.860 -0.592 1.00 92.25 446 GLY A N 1
ATOM 3442 C CA . GLY A 1 446 ? -7.937 13.020 0.207 1.00 92.25 446 GLY A CA 1
ATOM 3443 C C . GLY A 1 446 ? -7.681 14.308 -0.578 1.00 92.25 446 GLY A C 1
ATOM 3444 O O . GLY A 1 446 ? -7.185 15.291 -0.017 1.00 92.25 446 GLY A O 1
ATOM 3445 N N . ALA A 1 447 ? -7.975 14.330 -1.880 1.00 92.81 447 ALA A N 1
ATOM 3446 C CA . ALA A 1 447 ? -7.778 15.501 -2.728 1.00 92.81 447 ALA A CA 1
ATOM 3447 C C . ALA A 1 447 ? -8.852 15.633 -3.815 1.00 92.81 447 ALA A C 1
ATOM 3449 O O . ALA A 1 447 ? -9.419 14.652 -4.284 1.00 92.81 447 ALA A O 1
ATOM 3450 N N . ARG A 1 448 ? -9.097 16.863 -4.277 1.00 94.00 448 ARG A N 1
ATOM 3451 C CA . ARG A 1 448 ? -10.001 17.179 -5.394 1.00 94.00 448 ARG A CA 1
ATOM 3452 C C . ARG A 1 448 ? -9.357 18.139 -6.394 1.00 94.00 448 ARG A C 1
ATOM 3454 O O . ARG A 1 448 ? -8.327 18.760 -6.126 1.00 94.00 448 ARG A O 1
ATOM 3461 N N . GLY A 1 449 ? -9.992 18.265 -7.558 1.00 94.00 449 GLY A N 1
ATOM 3462 C CA . GLY A 1 449 ? -9.608 19.224 -8.593 1.00 94.00 449 GLY A CA 1
ATOM 3463 C C . GLY A 1 449 ? -8.210 18.977 -9.185 1.00 94.00 449 GLY A C 1
ATOM 3464 O O . GLY A 1 449 ? -7.723 17.844 -9.159 1.00 94.00 449 GLY A O 1
ATOM 3465 N N . PRO A 1 450 ? -7.539 20.031 -9.692 1.00 94.19 450 PRO A N 1
ATOM 3466 C CA . PRO A 1 450 ? -6.265 19.907 -10.405 1.00 94.19 450 PRO A CA 1
ATOM 3467 C C . PRO A 1 450 ? -5.148 19.254 -9.587 1.00 94.19 450 PRO A C 1
ATOM 3469 O O . PRO A 1 450 ? -4.290 18.576 -10.146 1.00 94.19 450 PRO A O 1
ATOM 3472 N N . TYR A 1 451 ? -5.166 19.425 -8.261 1.00 92.06 451 TYR A N 1
ATOM 3473 C CA . TYR A 1 451 ? -4.189 18.783 -7.385 1.00 92.06 451 TYR A CA 1
ATOM 3474 C C . TYR A 1 451 ? -4.324 17.257 -7.424 1.00 92.06 451 TYR A C 1
ATOM 3476 O O . TYR A 1 451 ? -3.321 16.565 -7.581 1.00 92.06 451 TYR A O 1
ATOM 3484 N N . LYS A 1 452 ? -5.556 16.728 -7.336 1.00 94.56 452 LYS A N 1
ATOM 3485 C CA . LYS A 1 452 ? -5.805 15.283 -7.452 1.00 94.56 452 LYS A CA 1
ATOM 3486 C C . LYS A 1 452 ? -5.335 14.764 -8.809 1.00 94.56 452 LYS A C 1
ATOM 3488 O O . LYS A 1 452 ? -4.585 13.796 -8.854 1.00 94.56 452 LYS A O 1
ATOM 3493 N N . SER A 1 453 ? -5.709 15.454 -9.886 1.00 95.12 453 SER A N 1
ATOM 3494 C CA . SER A 1 453 ? -5.326 15.091 -11.256 1.00 95.12 453 SER A CA 1
ATOM 3495 C C . SER A 1 453 ? -3.819 15.049 -11.469 1.00 95.12 453 SER A C 1
ATOM 3497 O O . SER A 1 453 ? -3.332 14.182 -12.184 1.00 95.12 453 SER A O 1
ATOM 3499 N N . LYS A 1 454 ? -3.078 15.955 -10.827 1.00 93.06 454 LYS A N 1
ATOM 3500 C CA . LYS A 1 454 ? -1.620 16.026 -10.938 1.00 93.06 454 LYS A CA 1
ATOM 3501 C C . LYS A 1 454 ? -0.886 14.949 -10.134 1.00 93.06 454 LYS A C 1
ATOM 3503 O O . LYS A 1 454 ? 0.194 14.547 -10.548 1.00 93.06 454 LYS A O 1
ATOM 3508 N N . HIS A 1 455 ? -1.417 14.546 -8.980 1.00 90.62 455 HIS A N 1
ATOM 3509 C CA . HIS A 1 455 ? -0.669 13.737 -8.008 1.00 90.62 455 HIS A CA 1
ATOM 3510 C C . HIS A 1 455 ? -1.207 12.316 -7.798 1.00 90.62 455 HIS A C 1
ATOM 3512 O O . HIS A 1 455 ? -0.456 11.464 -7.337 1.00 90.62 455 HIS A O 1
ATOM 3518 N N . PHE A 1 456 ? -2.472 12.048 -8.131 1.00 94.19 456 PHE A N 1
ATOM 3519 C CA . PHE A 1 456 ? -3.119 10.763 -7.851 1.00 94.19 456 PHE A CA 1
ATOM 3520 C C . PHE A 1 456 ? -3.860 10.212 -9.067 1.00 94.19 456 PHE A C 1
ATOM 3522 O O . PHE A 1 456 ? -3.551 9.128 -9.544 1.00 94.19 456 PHE A O 1
ATOM 3529 N N . THR A 1 457 ? -4.853 10.939 -9.576 1.00 96.50 457 THR A N 1
ATOM 3530 C CA . THR A 1 457 ? -5.693 10.448 -10.672 1.00 96.50 457 THR A CA 1
ATOM 3531 C C . THR A 1 457 ? -6.494 11.566 -11.327 1.00 96.50 457 THR A C 1
ATOM 3533 O O . THR A 1 457 ? -7.009 12.467 -10.654 1.00 96.50 457 THR A O 1
ATOM 3536 N N . SER A 1 458 ? -6.647 11.489 -12.649 1.00 96.75 458 SER A N 1
ATOM 3537 C CA . SER A 1 458 ? -7.595 12.309 -13.406 1.00 96.75 458 SER A CA 1
ATOM 3538 C C . SER A 1 458 ? -9.042 11.825 -13.285 1.00 96.75 458 SER A C 1
ATOM 3540 O O . SER A 1 458 ? -9.949 12.573 -13.644 1.00 96.75 458 SER A O 1
ATOM 3542 N N . LEU A 1 459 ? -9.268 10.602 -12.798 1.00 96.88 459 LEU A N 1
ATOM 3543 C CA . LEU A 1 459 ? -10.596 10.026 -12.602 1.00 96.88 459 LEU A CA 1
ATOM 3544 C C . LEU A 1 459 ? -11.273 10.595 -11.353 1.00 96.88 459 LEU A C 1
ATOM 3546 O O . LEU A 1 459 ? -10.671 11.325 -10.558 1.00 96.88 459 LEU A O 1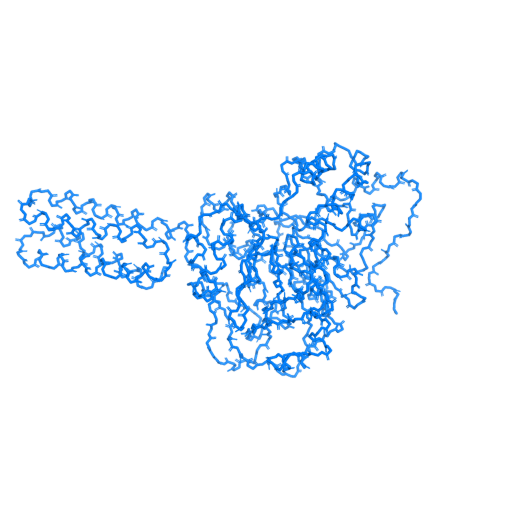
ATOM 3550 N N . ASP A 1 460 ? -12.540 10.238 -11.147 1.00 96.25 460 ASP A N 1
ATOM 3551 C CA . ASP A 1 460 ? -13.130 10.350 -9.819 1.00 96.25 460 ASP A CA 1
ATOM 3552 C C . ASP A 1 460 ? -12.354 9.490 -8.797 1.00 96.25 460 ASP A C 1
ATOM 3554 O O . ASP A 1 460 ? -11.808 8.442 -9.143 1.00 96.25 460 ASP A O 1
ATOM 3558 N N . GLY A 1 461 ? -12.244 9.975 -7.556 1.00 95.75 461 GLY A N 1
ATOM 3559 C CA . GLY A 1 461 ? -11.401 9.321 -6.555 1.00 95.75 461 GLY A CA 1
ATOM 3560 C C . GLY A 1 461 ? -11.961 7.980 -6.082 1.00 95.75 461 GLY A C 1
ATOM 3561 O O . GLY A 1 461 ? -11.205 7.022 -5.939 1.00 95.75 461 GLY A O 1
ATOM 3562 N N . GLU A 1 462 ? -13.281 7.885 -5.921 1.00 96.38 462 GLU A N 1
ATOM 3563 C CA . GLU A 1 462 ? -13.947 6.632 -5.558 1.00 96.38 462 GLU A CA 1
ATOM 3564 C C . GLU A 1 462 ? -13.898 5.643 -6.723 1.00 96.38 462 GLU A C 1
ATOM 3566 O O . GLU A 1 462 ? -13.657 4.456 -6.513 1.00 96.38 462 GLU A O 1
ATOM 3571 N N . ARG A 1 463 ? -14.030 6.128 -7.967 1.00 97.31 463 ARG A N 1
ATOM 3572 C CA . ARG A 1 463 ? -13.870 5.293 -9.169 1.00 97.31 463 ARG A CA 1
ATOM 3573 C C . ARG A 1 463 ? -12.471 4.682 -9.265 1.00 97.31 463 ARG A C 1
ATOM 3575 O O . ARG A 1 463 ? -12.360 3.487 -9.530 1.00 97.31 463 ARG A O 1
ATOM 3582 N N . ALA A 1 464 ? -11.422 5.476 -9.045 1.00 97.38 464 ALA A N 1
ATOM 3583 C CA . ALA A 1 464 ? -10.044 4.987 -9.052 1.00 97.38 464 ALA A CA 1
ATOM 3584 C C . ALA A 1 464 ? -9.801 3.940 -7.954 1.00 97.38 464 ALA A C 1
ATOM 3586 O O . ALA A 1 464 ? -9.216 2.893 -8.227 1.00 97.38 464 ALA A O 1
ATOM 3587 N N . LEU A 1 465 ? -10.320 4.180 -6.746 1.00 97.69 465 LEU A N 1
ATOM 3588 C CA . LEU A 1 465 ? -10.245 3.218 -5.648 1.00 97.69 465 LEU A CA 1
ATOM 3589 C C . LEU A 1 465 ? -10.989 1.911 -5.973 1.00 97.69 465 LEU A C 1
ATOM 3591 O O . LEU A 1 465 ? -10.461 0.824 -5.739 1.00 97.69 465 LEU A O 1
ATOM 3595 N N . ALA A 1 466 ? -12.184 2.005 -6.562 1.00 98.00 466 ALA A N 1
ATOM 3596 C CA . ALA A 1 466 ? -12.984 0.849 -6.959 1.00 98.00 466 ALA A CA 1
ATOM 3597 C C . ALA A 1 466 ? -12.280 -0.012 -8.019 1.00 98.00 466 ALA A C 1
ATOM 3599 O O . ALA A 1 466 ? -12.266 -1.230 -7.882 1.00 98.00 466 ALA A O 1
ATOM 3600 N N . ILE A 1 467 ? -11.627 0.599 -9.020 1.00 98.06 467 ILE A N 1
ATOM 3601 C CA . ILE A 1 467 ? -10.837 -0.121 -10.039 1.00 98.06 467 ILE A CA 1
ATOM 3602 C C . ILE A 1 467 ? -9.816 -1.061 -9.382 1.00 98.06 467 ILE A C 1
ATOM 3604 O O . ILE A 1 467 ? -9.723 -2.232 -9.754 1.00 98.06 467 ILE A O 1
ATOM 3608 N N . ILE A 1 468 ? -9.066 -0.565 -8.394 1.00 97.50 468 ILE A N 1
ATOM 3609 C CA . ILE A 1 468 ? -8.016 -1.326 -7.698 1.00 97.50 468 ILE A CA 1
ATOM 3610 C C . ILE A 1 468 ? -8.643 -2.446 -6.870 1.00 97.50 468 ILE A C 1
ATOM 3612 O O . ILE A 1 468 ? -8.246 -3.610 -6.967 1.00 97.50 468 ILE A O 1
ATOM 3616 N N . ASN A 1 469 ? -9.646 -2.081 -6.077 1.00 98.38 469 ASN A N 1
ATOM 3617 C CA . ASN A 1 469 ? -10.286 -2.952 -5.106 1.00 98.38 469 ASN A CA 1
ATOM 3618 C C . ASN A 1 469 ? -11.041 -4.111 -5.762 1.00 98.38 469 ASN A C 1
ATOM 3620 O O . ASN A 1 469 ? -10.868 -5.267 -5.369 1.00 98.38 469 ASN A O 1
ATOM 3624 N N . ASP A 1 470 ? -11.840 -3.821 -6.783 1.00 98.31 470 ASP A N 1
ATOM 3625 C CA . ASP A 1 470 ? -12.682 -4.810 -7.452 1.00 98.31 470 ASP A CA 1
ATOM 3626 C C . ASP A 1 470 ? -11.856 -5.748 -8.321 1.00 98.31 470 ASP A C 1
ATOM 3628 O O . ASP A 1 470 ? -12.094 -6.955 -8.314 1.00 98.31 470 ASP A O 1
ATOM 3632 N N . THR A 1 471 ? -10.846 -5.225 -9.017 1.00 98.62 471 THR A N 1
ATOM 3633 C CA . THR A 1 471 ? -9.958 -6.046 -9.852 1.00 98.62 471 THR A CA 1
ATOM 3634 C C . THR A 1 471 ? -9.115 -6.983 -8.999 1.00 98.62 471 THR A C 1
ATOM 3636 O O . THR A 1 471 ? -9.041 -8.177 -9.294 1.00 98.62 471 THR A O 1
ATOM 3639 N N . THR A 1 472 ? -8.544 -6.477 -7.902 1.00 98.75 472 THR A N 1
ATOM 3640 C CA . THR A 1 472 ? -7.762 -7.293 -6.964 1.00 98.75 472 THR A CA 1
ATOM 3641 C C . THR A 1 472 ? -8.623 -8.388 -6.340 1.00 98.75 472 THR A C 1
ATOM 3643 O O . THR A 1 472 ? -8.251 -9.562 -6.371 1.00 98.75 472 THR A O 1
ATOM 3646 N N . LEU A 1 473 ? -9.809 -8.040 -5.829 1.00 98.69 473 LEU A N 1
ATOM 3647 C CA . LEU A 1 473 ? -10.730 -9.012 -5.240 1.00 98.69 473 LEU A CA 1
ATOM 3648 C C . LEU A 1 473 ? -11.199 -10.053 -6.266 1.00 98.69 473 LEU A C 1
ATOM 3650 O O . LEU A 1 473 ? -11.231 -11.242 -5.951 1.00 98.69 473 LEU A O 1
ATOM 3654 N N . ALA A 1 474 ? -11.560 -9.640 -7.483 1.00 98.50 474 ALA A N 1
ATOM 3655 C CA . ALA A 1 474 ? -12.027 -10.555 -8.521 1.00 98.50 474 ALA A CA 1
ATOM 3656 C C . ALA A 1 474 ? -10.930 -11.537 -8.956 1.00 98.50 474 ALA A C 1
ATOM 3658 O O . ALA A 1 474 ? -11.201 -12.730 -9.111 1.00 98.50 474 ALA A O 1
ATOM 3659 N N . PHE A 1 475 ? -9.689 -11.059 -9.084 1.00 98.69 475 PHE A N 1
ATOM 3660 C CA . PHE A 1 475 ? -8.532 -11.897 -9.383 1.00 98.69 475 PHE A CA 1
ATOM 3661 C C . PHE A 1 475 ? -8.262 -12.911 -8.265 1.00 98.69 475 PHE A C 1
ATOM 3663 O O . PHE A 1 475 ? -8.176 -14.111 -8.530 1.00 98.69 475 PHE A O 1
ATOM 3670 N N . LEU A 1 476 ? -8.210 -12.459 -7.009 1.00 98.69 476 LEU A N 1
ATOM 3671 C CA . LEU A 1 476 ? -8.002 -13.349 -5.864 1.00 98.69 476 LEU A CA 1
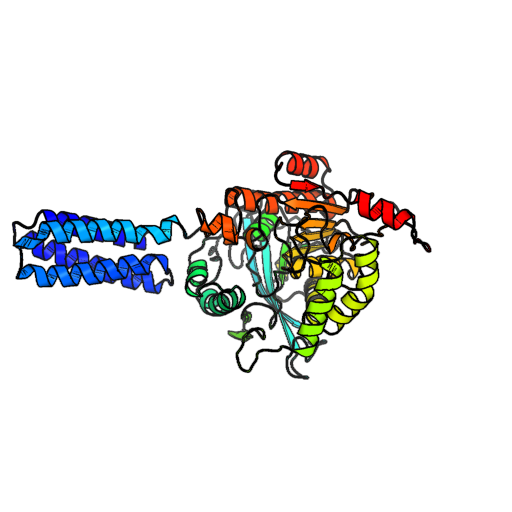ATOM 3672 C C . LEU A 1 476 ? -9.150 -14.357 -5.725 1.00 98.69 476 LEU A C 1
ATOM 3674 O O . LEU A 1 476 ? -8.916 -15.540 -5.499 1.00 98.69 476 LEU A O 1
ATOM 3678 N N . ASN A 1 477 ? -10.399 -13.941 -5.937 1.00 98.25 477 ASN A N 1
ATOM 3679 C CA . ASN A 1 477 ? -11.539 -14.856 -5.909 1.00 98.25 477 ASN A CA 1
ATOM 3680 C C . ASN A 1 477 ? -11.402 -15.968 -6.955 1.00 98.25 477 ASN A C 1
ATOM 3682 O O . ASN A 1 477 ? -11.693 -17.126 -6.653 1.00 98.25 477 ASN A O 1
ATOM 3686 N N . GLN A 1 478 ? -10.933 -15.642 -8.158 1.00 97.62 478 GLN A N 1
ATOM 3687 C CA . GLN A 1 478 ? -10.707 -16.639 -9.196 1.00 97.62 478 GLN A CA 1
ATOM 3688 C C . GLN A 1 478 ? -9.570 -17.602 -8.826 1.00 97.62 478 GLN A C 1
ATOM 3690 O O . GLN A 1 478 ? -9.786 -18.812 -8.826 1.00 97.62 478 GLN A O 1
ATOM 3695 N N . TYR A 1 479 ? -8.385 -17.091 -8.483 1.00 97.38 479 TYR A N 1
ATOM 3696 C CA . TYR A 1 479 ? -7.179 -17.924 -8.364 1.00 97.38 479 TYR A CA 1
ATOM 3697 C C . TYR A 1 479 ? -6.912 -18.471 -6.956 1.00 97.38 479 TYR A C 1
ATOM 3699 O O . TYR A 1 479 ? -6.362 -19.558 -6.820 1.00 97.38 479 TYR A O 1
ATOM 3707 N N . VAL A 1 480 ? -7.349 -17.778 -5.903 1.00 97.62 480 VAL A N 1
ATOM 3708 C CA . VAL A 1 480 ? -7.191 -18.218 -4.505 1.00 97.62 480 VAL A CA 1
ATOM 3709 C C . VAL A 1 480 ? -8.401 -19.024 -4.041 1.00 97.62 480 VAL A C 1
ATOM 3711 O O . VAL A 1 480 ? -8.257 -20.024 -3.341 1.00 97.62 480 VAL A O 1
ATOM 3714 N N . ARG A 1 481 ? -9.620 -18.609 -4.413 1.00 95.56 481 ARG A N 1
ATOM 3715 C CA . ARG A 1 481 ? -10.867 -19.268 -3.971 1.00 95.56 481 ARG A CA 1
ATOM 3716 C C . ARG A 1 481 ? -11.487 -20.202 -5.008 1.00 95.56 481 ARG A C 1
ATOM 3718 O O . ARG A 1 481 ? -12.470 -20.865 -4.678 1.00 95.56 481 ARG A O 1
ATOM 3725 N N . GLY A 1 482 ? -10.942 -20.265 -6.222 1.00 92.31 482 GLY A N 1
ATOM 3726 C CA . GLY A 1 482 ? -11.454 -21.124 -7.292 1.00 92.31 482 GLY A CA 1
ATOM 3727 C C . GLY A 1 482 ? -12.823 -20.691 -7.824 1.00 92.31 482 GLY A C 1
ATOM 3728 O O . GLY A 1 482 ? -13.583 -21.522 -8.325 1.00 92.31 482 GLY A O 1
ATOM 3729 N N . PHE A 1 483 ? -13.195 -19.415 -7.675 1.00 92.25 483 PHE A N 1
ATOM 3730 C CA . PHE A 1 483 ? -14.449 -18.908 -8.232 1.00 92.25 483 PHE A CA 1
ATOM 3731 C C . PHE A 1 483 ? -14.389 -18.879 -9.762 1.00 92.25 483 PHE A C 1
ATOM 3733 O O . PHE A 1 483 ? -13.323 -18.824 -10.373 1.00 92.25 483 PHE A O 1
ATOM 3740 N N . ARG A 1 484 ? -15.563 -18.916 -10.402 1.00 86.69 484 ARG A N 1
ATOM 3741 C CA . ARG A 1 484 ? -15.651 -18.973 -11.866 1.00 86.69 484 ARG A CA 1
ATOM 3742 C C . ARG A 1 484 ? -14.995 -17.740 -12.515 1.00 86.69 484 ARG A C 1
ATOM 3744 O O . ARG A 1 484 ? -15.273 -16.623 -12.072 1.00 86.69 484 ARG A O 1
ATOM 3751 N N . PRO A 1 485 ? -14.274 -17.903 -13.644 1.00 82.44 485 PRO A N 1
ATOM 3752 C CA . PRO A 1 485 ? -13.601 -16.794 -14.329 1.00 82.44 485 PRO A CA 1
ATOM 3753 C C . PRO A 1 485 ? -14.508 -15.655 -14.815 1.00 82.44 485 PRO A C 1
ATOM 3755 O O . PRO A 1 485 ? -14.045 -14.546 -15.071 1.00 82.44 485 PRO A O 1
ATOM 3758 N N . ALA A 1 486 ? -15.816 -15.909 -14.937 1.00 88.56 486 ALA A N 1
ATOM 3759 C CA . ALA A 1 486 ? -16.795 -14.913 -15.368 1.00 88.56 486 ALA A CA 1
ATOM 3760 C C . ALA A 1 486 ? -16.808 -13.656 -14.478 1.00 88.56 486 ALA A C 1
ATOM 3762 O O . ALA A 1 486 ? -17.077 -12.572 -14.986 1.00 88.56 486 ALA A O 1
ATOM 3763 N N . GLY A 1 487 ? -16.480 -13.789 -13.184 1.00 90.81 487 GLY A N 1
ATOM 3764 C CA . GLY A 1 487 ? -16.386 -12.653 -12.266 1.00 90.81 487 GLY A CA 1
ATOM 3765 C C . GLY A 1 487 ? -15.290 -11.670 -12.677 1.00 90.81 487 GLY A C 1
ATOM 3766 O O . GLY A 1 487 ? -15.586 -10.514 -12.950 1.00 90.81 487 GLY A O 1
ATOM 3767 N N . LEU A 1 488 ? -14.045 -12.144 -12.812 1.00 94.75 488 LEU A N 1
ATOM 3768 C CA . LEU A 1 488 ? -12.920 -11.311 -13.247 1.00 94.75 488 LEU A CA 1
ATOM 3769 C C . LEU A 1 488 ? -13.149 -10.734 -14.644 1.00 94.75 488 LEU A C 1
ATOM 3771 O O . LEU A 1 488 ? -12.901 -9.552 -14.864 1.00 94.75 488 LEU A O 1
ATOM 3775 N N . LYS A 1 489 ? -13.672 -11.536 -15.577 1.00 94.81 489 LYS A N 1
ATOM 3776 C CA . LYS A 1 489 ? -14.006 -11.052 -16.920 1.00 94.81 489 LYS A CA 1
ATOM 3777 C C . LYS A 1 489 ? -15.001 -9.884 -16.868 1.00 94.81 489 LYS A C 1
ATOM 3779 O O . LYS A 1 489 ? -14.731 -8.848 -17.465 1.00 94.81 489 LYS A O 1
ATOM 3784 N N . SER A 1 490 ? -16.095 -10.029 -16.118 1.00 96.00 490 SER A N 1
ATOM 3785 C CA . SER A 1 490 ? -17.095 -8.966 -15.960 1.00 96.00 490 SER A CA 1
ATOM 3786 C C . SER A 1 490 ? -16.513 -7.726 -15.280 1.00 96.00 490 SER A C 1
ATOM 3788 O O . SER A 1 490 ? -16.792 -6.611 -15.712 1.00 96.00 490 SER A O 1
ATOM 3790 N N . THR A 1 491 ? -15.658 -7.897 -14.268 1.00 96.62 491 THR A N 1
ATOM 3791 C CA . THR A 1 491 ? -14.940 -6.783 -13.636 1.00 96.62 491 THR A CA 1
ATOM 3792 C C . THR A 1 491 ? -14.120 -6.002 -14.661 1.00 96.62 491 THR A C 1
ATOM 3794 O O . THR A 1 491 ? -14.247 -4.784 -14.733 1.00 96.62 491 THR A O 1
ATOM 3797 N N . LEU A 1 492 ? -13.334 -6.679 -15.501 1.00 96.56 492 LEU A N 1
ATOM 3798 C CA . LEU A 1 492 ? -12.531 -6.016 -16.535 1.00 96.56 492 LEU A CA 1
ATOM 3799 C C . LEU A 1 492 ? -13.399 -5.311 -17.590 1.00 96.56 492 LEU A C 1
ATOM 3801 O O . LEU A 1 492 ? -13.049 -4.224 -18.035 1.00 96.56 492 LEU A O 1
ATOM 3805 N N . GLU A 1 493 ? -14.545 -5.886 -17.961 1.00 96.62 493 GLU A N 1
ATOM 3806 C CA . GLU A 1 493 ? -15.505 -5.253 -18.881 1.00 96.62 493 GLU A CA 1
ATOM 3807 C C . GLU A 1 493 ? -16.145 -3.986 -18.282 1.00 96.62 493 GLU A C 1
ATOM 3809 O O . GLU A 1 493 ? -16.403 -3.022 -19.003 1.00 96.62 493 GLU A O 1
ATOM 3814 N N . ASN A 1 494 ? -16.345 -3.950 -16.961 1.00 97.31 494 ASN A N 1
ATOM 3815 C CA . ASN A 1 494 ? -16.898 -2.796 -16.242 1.00 97.31 494 ASN A CA 1
ATOM 3816 C C . ASN A 1 494 ? -15.888 -1.651 -16.040 1.00 97.31 494 ASN A C 1
ATOM 3818 O O . ASN A 1 494 ? -16.286 -0.534 -15.681 1.00 97.31 494 ASN A O 1
ATOM 3822 N N . TYR A 1 495 ? -14.598 -1.911 -16.262 1.00 97.81 495 TYR A N 1
ATOM 3823 C CA . TYR A 1 495 ? -13.503 -0.956 -16.090 1.00 97.81 495 TYR A CA 1
ATOM 3824 C C . TYR A 1 495 ? -12.746 -0.734 -17.405 1.00 97.81 495 TYR A C 1
ATOM 3826 O O . TYR A 1 495 ? -11.626 -1.224 -17.558 1.00 97.81 495 TYR A O 1
ATOM 3834 N N . PRO A 1 496 ? -13.304 0.047 -18.353 1.00 96.62 496 PRO A N 1
ATOM 3835 C CA . PRO A 1 496 ? -12.618 0.385 -19.605 1.00 96.62 496 PRO A CA 1
ATOM 3836 C C . PRO A 1 496 ? -11.300 1.152 -19.397 1.00 96.62 496 PRO A C 1
ATOM 3838 O O . PRO A 1 496 ? -10.488 1.262 -20.318 1.00 96.62 496 PRO A O 1
ATOM 3841 N N . GLU A 1 497 ? -11.075 1.696 -18.199 1.00 97.06 497 GLU A N 1
ATOM 3842 C CA . GLU A 1 497 ? -9.814 2.312 -17.794 1.00 97.06 497 GLU A CA 1
ATOM 3843 C C . GLU A 1 497 ? -8.656 1.299 -17.715 1.00 97.06 497 GLU A C 1
ATOM 3845 O O . GLU A 1 497 ? -7.498 1.699 -17.842 1.00 97.06 497 GLU A O 1
ATOM 3850 N N . LEU A 1 498 ? -8.944 0.005 -17.535 1.00 97.00 498 LEU A N 1
ATOM 3851 C CA . LEU A 1 498 ? -7.949 -1.066 -17.510 1.00 97.00 498 LEU A CA 1
ATOM 3852 C C . LEU A 1 498 ? -7.700 -1.599 -18.922 1.00 97.00 498 LEU A C 1
ATOM 3854 O O . LEU A 1 498 ? -8.550 -2.245 -19.532 1.00 97.00 498 LEU A O 1
ATOM 3858 N N . GLN A 1 499 ? -6.496 -1.367 -19.437 1.00 93.62 499 GLN A N 1
ATOM 3859 C CA . GLN A 1 499 ? -6.080 -1.827 -20.761 1.00 93.62 499 GLN A CA 1
ATOM 3860 C C . GLN A 1 499 ? -5.037 -2.927 -20.630 1.00 93.62 499 GLN A C 1
ATOM 3862 O O . GLN A 1 499 ? -4.051 -2.754 -19.920 1.00 93.62 499 GLN A O 1
ATOM 3867 N N . ARG A 1 500 ? -5.213 -4.047 -21.336 1.00 92.25 500 ARG A N 1
ATOM 3868 C CA . ARG A 1 500 ? -4.163 -5.070 -21.399 1.00 92.25 500 ARG A CA 1
ATOM 3869 C C . ARG A 1 500 ? -2.916 -4.500 -22.071 1.00 92.25 500 ARG A C 1
ATOM 3871 O O . ARG A 1 500 ? -3.024 -3.798 -23.076 1.00 92.25 500 ARG A O 1
ATOM 3878 N N . LEU A 1 501 ? -1.751 -4.797 -21.505 1.00 89.69 501 LEU A N 1
ATOM 3879 C CA . LEU A 1 501 ? -0.479 -4.453 -22.131 1.00 89.69 501 LEU A CA 1
ATOM 3880 C C . LEU A 1 501 ? -0.192 -5.392 -23.300 1.00 89.69 501 LEU A C 1
ATOM 3882 O O . LEU A 1 501 ? -0.402 -6.599 -23.201 1.00 89.69 501 LEU A O 1
ATOM 3886 N N . ASP A 1 502 ? 0.278 -4.813 -24.402 1.00 88.75 502 ASP A N 1
ATOM 3887 C CA . ASP A 1 502 ? 0.703 -5.558 -25.579 1.00 88.75 502 ASP A CA 1
ATOM 3888 C C . ASP A 1 502 ? 2.158 -6.001 -25.410 1.00 88.75 502 ASP A C 1
ATOM 3890 O O . ASP A 1 502 ? 3.070 -5.178 -25.352 1.00 88.75 502 ASP A O 1
ATOM 3894 N N . THR A 1 503 ? 2.365 -7.311 -25.329 1.00 91.44 503 THR A N 1
ATOM 3895 C CA . THR A 1 503 ? 3.686 -7.929 -25.189 1.00 91.44 503 THR A CA 1
ATOM 3896 C C . THR A 1 503 ? 4.180 -8.556 -26.497 1.00 91.44 503 THR A C 1
ATOM 3898 O O . THR A 1 503 ? 5.244 -9.182 -26.519 1.00 91.44 503 THR A O 1
ATOM 3901 N N . ALA A 1 504 ? 3.445 -8.391 -27.605 1.00 92.00 504 ALA A N 1
ATOM 3902 C CA . ALA A 1 504 ? 3.738 -9.043 -28.877 1.00 92.00 504 ALA A CA 1
ATOM 3903 C C . ALA A 1 504 ? 5.096 -8.627 -29.453 1.00 92.00 504 ALA A C 1
ATOM 3905 O O . ALA A 1 504 ? 5.805 -9.468 -30.004 1.00 92.00 504 ALA A O 1
ATOM 3906 N N . SER A 1 505 ? 5.497 -7.361 -29.294 1.00 92.44 505 SER A N 1
ATOM 3907 C CA . SER A 1 505 ? 6.791 -6.884 -29.801 1.00 92.44 505 SER A CA 1
ATOM 3908 C C . SER A 1 505 ? 7.974 -7.529 -29.073 1.00 92.44 505 SER A C 1
ATOM 3910 O O . SER A 1 505 ? 8.941 -7.938 -29.717 1.00 92.44 505 SER A O 1
ATOM 3912 N N . LEU A 1 506 ? 7.880 -7.674 -27.745 1.00 93.25 506 LEU A N 1
ATOM 3913 C CA . LEU A 1 506 ? 8.892 -8.361 -26.941 1.00 93.25 506 LEU A CA 1
ATOM 3914 C C . LEU A 1 506 ? 8.955 -9.837 -27.325 1.00 93.25 506 LEU A C 1
ATOM 3916 O O . LEU A 1 506 ? 10.041 -10.374 -27.537 1.00 93.25 506 LEU A O 1
ATOM 3920 N N . ARG A 1 507 ? 7.788 -10.469 -27.470 1.00 93.56 507 ARG A N 1
ATOM 3921 C CA . ARG A 1 507 ? 7.686 -11.874 -27.854 1.00 93.56 507 ARG A CA 1
ATOM 3922 C C . ARG A 1 507 ? 8.307 -12.145 -29.219 1.00 93.56 507 ARG A C 1
ATOM 3924 O O . ARG A 1 507 ? 9.108 -13.066 -29.342 1.00 93.56 507 ARG A O 1
ATOM 3931 N N . ALA A 1 508 ? 7.972 -11.332 -30.220 1.00 93.38 508 ALA A N 1
ATOM 3932 C CA . ALA A 1 508 ? 8.514 -11.445 -31.570 1.00 93.38 508 ALA A CA 1
ATOM 3933 C C . ALA A 1 508 ? 10.041 -11.305 -31.574 1.00 93.38 508 ALA A C 1
ATOM 3935 O O . ALA A 1 508 ? 10.726 -12.144 -32.144 1.00 93.38 508 ALA A O 1
ATOM 3936 N N . TYR A 1 509 ? 10.586 -10.318 -30.857 1.00 93.19 509 TYR A N 1
ATOM 3937 C CA . TYR A 1 509 ? 12.036 -10.178 -30.713 1.00 93.19 509 TYR A CA 1
ATOM 3938 C C . TYR A 1 509 ? 12.670 -11.400 -30.023 1.00 93.19 509 TYR A C 1
ATOM 3940 O O . TYR A 1 509 ? 13.681 -11.934 -30.472 1.00 93.19 509 TYR A O 1
ATOM 3948 N N . ALA A 1 510 ? 12.062 -11.891 -28.942 1.00 92.06 510 ALA A N 1
ATOM 3949 C CA . ALA A 1 510 ? 12.588 -13.023 -28.186 1.00 92.06 510 ALA A CA 1
ATOM 3950 C C . ALA A 1 510 ? 12.512 -14.365 -28.940 1.00 92.06 510 ALA A C 1
ATOM 3952 O O . ALA A 1 510 ? 13.258 -15.288 -28.614 1.00 92.06 510 ALA A O 1
ATOM 3953 N N . GLN A 1 511 ? 11.655 -14.489 -29.961 1.00 89.38 511 GLN A N 1
ATOM 3954 C CA . GLN A 1 511 ? 11.619 -15.652 -30.860 1.00 89.38 511 GLN A CA 1
ATOM 3955 C C . GLN A 1 511 ? 12.913 -15.831 -31.664 1.00 89.38 511 GLN A C 1
ATOM 3957 O O . GLN A 1 511 ? 13.233 -16.959 -32.043 1.00 89.38 511 GLN A O 1
ATOM 3962 N N . GLU A 1 512 ? 13.659 -14.752 -31.889 1.00 89.31 512 GLU A N 1
ATOM 3963 C CA . GLU A 1 512 ? 14.903 -14.747 -32.662 1.00 89.31 512 GLU A CA 1
ATOM 3964 C C . GLU A 1 512 ? 16.138 -15.083 -31.803 1.00 89.31 512 GLU A C 1
ATOM 3966 O O . GLU A 1 512 ? 17.214 -15.358 -32.337 1.00 89.31 512 GLU A O 1
ATOM 3971 N N . LEU A 1 513 ? 15.998 -15.102 -30.470 1.00 87.38 513 LEU A N 1
ATOM 3972 C CA . LEU A 1 513 ? 17.104 -15.361 -29.547 1.00 87.38 513 LEU A CA 1
ATOM 3973 C C . LEU A 1 513 ? 17.431 -16.869 -29.430 1.00 87.38 513 LEU A C 1
ATOM 3975 O O . LEU A 1 513 ? 16.527 -17.711 -29.357 1.00 87.38 513 LEU A O 1
ATOM 3979 N N . PRO A 1 514 ? 18.724 -17.247 -29.368 1.00 82.06 514 PRO A N 1
ATOM 3980 C CA . PRO A 1 514 ? 19.137 -18.633 -29.151 1.00 82.06 514 PRO A CA 1
ATOM 3981 C C . PRO A 1 514 ? 18.943 -19.073 -27.686 1.00 82.06 514 PRO A C 1
ATOM 3983 O O . PRO A 1 514 ? 18.977 -18.252 -26.776 1.00 82.06 514 PRO A O 1
ATOM 3986 N N . GLY A 1 515 ? 18.822 -20.387 -27.442 1.00 71.00 515 GLY A N 1
ATOM 3987 C CA . GLY A 1 515 ? 18.878 -20.957 -26.082 1.00 71.00 515 GLY A CA 1
ATOM 3988 C C . GLY A 1 515 ? 17.595 -20.824 -25.252 1.00 71.00 515 GLY A C 1
ATOM 3989 O O . GLY A 1 515 ? 17.647 -20.426 -24.094 1.00 71.00 515 GLY A O 1
ATOM 3990 N N . ARG A 1 516 ? 16.441 -21.166 -25.837 1.00 77.38 516 ARG A N 1
ATOM 3991 C CA . ARG A 1 516 ? 15.118 -21.009 -25.210 1.00 77.38 516 ARG A CA 1
ATOM 3992 C C . ARG A 1 516 ? 14.816 -22.116 -24.194 1.00 77.38 516 ARG A C 1
ATOM 3994 O O . ARG A 1 516 ? 14.872 -23.298 -24.534 1.00 77.38 516 ARG A O 1
ATOM 4001 N N . ALA A 1 517 ? 14.448 -21.727 -22.975 1.00 74.69 517 ALA A N 1
ATOM 4002 C CA . ALA A 1 517 ? 13.837 -22.635 -22.009 1.00 74.69 517 ALA A CA 1
ATOM 4003 C C . ALA A 1 517 ? 12.391 -22.984 -22.431 1.00 74.69 517 ALA A C 1
ATOM 4005 O O . ALA A 1 517 ? 11.765 -22.195 -23.146 1.00 74.69 517 ALA A O 1
ATOM 4006 N N . PRO A 1 518 ? 11.839 -24.137 -22.006 1.00 77.94 518 PRO A N 1
ATOM 4007 C CA . PRO A 1 518 ? 10.428 -24.444 -22.210 1.00 77.94 518 PRO A CA 1
ATOM 4008 C C . PRO A 1 518 ? 9.535 -23.401 -21.533 1.00 77.94 518 PRO A C 1
ATOM 4010 O O . PRO A 1 518 ? 9.808 -22.982 -20.408 1.00 77.94 518 PRO A O 1
ATOM 4013 N N . CYS A 1 519 ? 8.454 -23.013 -22.204 1.00 83.50 519 CYS A N 1
ATOM 4014 C CA . CYS A 1 519 ? 7.433 -22.164 -21.606 1.00 83.50 519 CYS A CA 1
ATOM 4015 C C . CYS A 1 519 ? 6.691 -22.936 -20.517 1.00 83.50 519 CYS A C 1
ATOM 4017 O O . CYS A 1 519 ? 6.342 -24.101 -20.711 1.00 83.50 519 CYS A O 1
ATOM 4019 N N . LEU A 1 520 ? 6.448 -22.289 -19.376 1.00 79.44 520 LEU A N 1
ATOM 4020 C CA . LEU A 1 520 ? 5.536 -22.845 -18.385 1.00 79.44 520 LEU A CA 1
ATOM 4021 C C . LEU A 1 520 ? 4.109 -22.725 -18.915 1.00 79.44 520 LEU A C 1
ATOM 4023 O O . LEU A 1 520 ? 3.616 -21.621 -19.151 1.00 79.44 520 LEU A O 1
ATOM 4027 N N . GLU A 1 521 ? 3.458 -23.869 -19.083 1.00 66.94 521 GLU A N 1
ATOM 4028 C CA . GLU A 1 521 ? 2.014 -23.938 -19.274 1.00 66.94 521 GLU A CA 1
ATOM 4029 C C . GLU A 1 521 ? 1.302 -23.567 -17.957 1.00 66.94 521 GLU A C 1
ATOM 4031 O O . GLU A 1 521 ? 1.932 -23.466 -16.899 1.00 66.94 521 GLU A O 1
ATOM 4036 N N . ARG A 1 522 ? -0.001 -23.268 -18.036 1.00 62.06 522 ARG A N 1
ATOM 4037 C CA . ARG A 1 522 ? -0.825 -22.738 -16.931 1.00 62.06 522 ARG A CA 1
ATOM 4038 C C . ARG A 1 522 ? -0.547 -23.413 -15.583 1.00 62.06 522 ARG A C 1
ATOM 4040 O O . ARG A 1 522 ? -0.358 -24.628 -15.500 1.00 62.06 522 ARG A O 1
ATOM 4047 N N . ALA A 1 523 ? -0.668 -22.639 -14.502 1.00 55.62 523 ALA A N 1
ATOM 4048 C CA . ALA A 1 523 ? -0.655 -23.184 -13.149 1.00 55.62 523 ALA A CA 1
ATOM 4049 C C . ALA A 1 523 ? -1.830 -24.167 -12.955 1.00 55.62 523 ALA A C 1
ATOM 4051 O O . ALA A 1 523 ? -2.963 -23.743 -12.732 1.00 55.62 523 ALA A O 1
ATOM 4052 N N . GLY A 1 524 ? -1.577 -25.479 -13.063 1.00 48.09 524 GLY A N 1
ATOM 4053 C CA . GLY A 1 524 ? -2.582 -26.508 -12.765 1.00 48.09 524 GLY A CA 1
ATOM 4054 C C . GLY A 1 524 ? -2.612 -27.769 -13.634 1.00 48.09 524 GLY A C 1
ATOM 4055 O O . GLY A 1 524 ? -3.378 -28.662 -13.293 1.00 48.09 524 GLY A O 1
ATOM 4056 N N . GLU A 1 525 ? -1.809 -27.902 -14.697 1.00 39.44 525 GLU A N 1
ATOM 4057 C CA . GLU A 1 525 ? -1.788 -29.147 -15.505 1.00 39.44 525 GLU A CA 1
ATOM 4058 C C . GLU A 1 525 ? -0.807 -30.223 -15.001 1.00 39.44 525 GLU A C 1
ATOM 4060 O O . GLU A 1 525 ? -0.818 -31.354 -15.477 1.00 39.44 525 GLU A O 1
ATOM 4065 N N . THR A 1 526 ? -0.025 -29.927 -13.960 1.00 35.34 526 THR A N 1
ATOM 4066 C CA . THR A 1 526 ? 0.789 -30.924 -13.248 1.00 35.34 526 THR A CA 1
ATOM 4067 C C . THR A 1 526 ? 0.483 -30.922 -11.752 1.00 35.34 526 THR A C 1
ATOM 4069 O O . THR A 1 526 ? 1.282 -30.430 -10.950 1.00 35.34 526 THR A O 1
ATOM 4072 N N . ARG A 1 527 ? -0.674 -31.462 -11.364 1.00 31.53 527 ARG A N 1
ATOM 4073 C CA . ARG A 1 527 ? -0.873 -32.126 -10.067 1.00 31.53 527 ARG A CA 1
ATOM 4074 C C . ARG A 1 527 ? -1.798 -33.318 -10.219 1.00 31.53 527 ARG A C 1
ATOM 4076 O O . ARG A 1 527 ? -2.856 -33.149 -10.861 1.00 31.53 527 ARG A O 1
#

Nearest PDB structures (foldseek):
  5ye8-assembly2_B  TM=7.336E-01  e=6.318E-17  Homo sapiens
  3f98-assembly1_A  TM=7.132E-01  e=1.042E-17  Homo sapiens
  3f96-assembly2_B  TM=7.343E-01  e=8.531E-17  Homo sapiens
  5ye9-assembly1_A  TM=7.232E-01  e=1.808E-16  Homo sapiens
  5i9i-assembly2_B  TM=6.804E-01  e=4.450E-17  Homo sapiens

Solvent-accessible surface area (backbone atoms only — not comparable to full-atom values): 26791 Å² total; per-residue (Å²): 125,58,69,69,59,53,50,26,54,51,29,49,48,50,23,23,52,36,40,63,58,66,80,48,76,66,37,54,53,50,26,49,50,32,19,47,50,21,28,53,47,26,51,57,47,42,73,63,41,32,58,53,45,49,53,45,29,52,51,22,49,51,50,33,53,51,51,61,56,35,76,81,46,65,88,52,36,60,60,52,20,51,48,47,42,53,50,52,58,57,27,45,46,48,48,68,38,43,34,78,43,61,54,75,80,60,84,37,89,31,37,28,14,32,46,77,52,68,46,74,40,81,86,51,50,29,61,80,85,41,56,74,84,40,56,43,67,39,44,36,41,35,26,25,29,12,28,84,81,58,75,67,56,61,40,43,66,27,49,71,64,51,18,63,50,25,16,47,39,30,16,63,67,70,75,45,69,34,59,66,46,29,34,38,34,72,17,46,51,76,33,19,48,80,36,55,58,44,77,98,55,73,24,34,33,37,42,32,26,40,33,70,44,31,47,53,62,52,47,47,59,48,33,41,35,42,3,7,65,50,24,34,26,38,21,42,36,52,62,28,56,18,22,27,44,68,47,92,91,64,54,72,43,64,41,31,76,44,98,53,98,67,37,75,81,52,75,70,37,52,52,43,36,52,53,21,45,34,42,31,42,44,36,92,45,72,67,48,23,61,71,23,40,67,53,32,38,52,22,34,64,67,23,68,66,27,52,47,44,54,51,48,23,50,47,56,52,49,51,55,49,38,46,70,77,62,46,57,81,95,44,36,74,56,45,71,31,47,29,72,83,29,23,28,22,25,19,29,26,54,10,4,31,24,11,45,54,32,32,64,74,35,90,56,36,39,28,25,30,22,40,50,31,58,74,62,60,67,80,34,54,58,27,63,50,68,46,35,34,41,34,45,31,45,70,51,69,94,43,96,45,37,58,85,63,80,76,63,58,83,42,74,50,35,54,26,37,42,59,55,38,76,72,47,85,54,50,41,50,31,33,35,59,54,29,29,73,58,20,80,30,58,64,26,55,44,38,35,67,72,62,21,43,74,60,14,26,67,55,58,38,66,59,48,48,45,56,56,39,52,48,52,50,29,47,43,38,30,59,54,69,67,41,66,64,66,54,36,53,51,49,52,69,76,34,78,48,52,38,74,65,71,42,62,68,57,17,60,59,36,65,75,52,83,87,79,76,83,78,82,72,69,79,72,85,85,121

Foldseek 3Di:
DDPLLVLLLVLLLVLLVLLVVPDDPVSLVSNLVSLVVSLVSLVVVVVLLQCLSVLSNVLSVVLNVVSVVCVPVVPCSNVSSVVSNVSSVVSCVCCVFFNQEAQDAAPFQFFKAKDKAKDWACPDACALNHDRNHTDIKIKMKIAGFDPPWDADFQQLDALVRLVQFLVQLCQVVVHDSSSSSSSNVHGYRHHYLGHHDDDAAAEEEEEEEAFQEAQSFAVSLNRNSRSNRHIYMGIDGALRYGWDAHPVGDIGHHCCDPDPSNDADVVLVVLQVVLCLQQQLPPALVSNVVSLVSNLVSLCSGPLVSSLVVLLVSSVVVLVCLQPPNDPSCVSVSVSYDLLLYAYEYAASSQLSRLVNQQVDPSHQEGEYHAYAHSDSVFFLHARLHQYHYEHEQEAPDPSHDNPPLDHNCQRGNFHLLCRPVEPSHFHKYQAFADRSLLTLCLRRGDDPVSSVPGGPDRSVLSSCLNNQLVSQSSCCRRVVDDNVSNVVSCVVRPSIDTRDSVSSNVVSNPDPDDDDGDDHNPPPD

Mean predicted aligned error: 6.0 Å

Organism: NCBI:txid333708

Radius of gyration: 26.24 Å; Cα contacts (8 Å, |Δi|>4): 1034; chains: 1; bounding box: 56×86×56 Å

Sequence (527 aa):
MPLLDMIVFALLFLSAVLLSCWHDPRSKRAFLCGSFTALVVAAIAAWSLRWQIVPALVVSAVSTGLGAWMVWHAERRRLVAASTAGLTLVAVVPYVFFPIFDLPAPDGPFRVGIQNIDLRDTSRRGVSYLGPDVQRDIPLTIWYPASADAKGKIRPYLTRREALDEAVSVATLWGFPAYRFLSLHSTGTHAIEDADVAQGHKFPIVVFSHGYWSFRAQNSALMERLASHGYIAVSVAHPRDSADVRLQDGTLITSALHTGPEGVGDPAADRKWDAATSAFMGGESHEKRIAALPSYKAAVSGHRLGRSLTVWRDDVLFASRTLRDRPPPAVQGIMAVADFSRIAYAGMSFGGSTAASACDADPDCVAAVDLDGENFDGAQFDRALRAPLLLILTDQPFSDKQRSDRTFNPTDYAWENWHCVGDREDILRLRARGILHMGLTDFVLGARGPYKSKHFTSLDGERALAIINDTTLAFLNQYVRGFRPAGLKSTLENYPELQRLDTASLRAYAQELPGRAPCLERAGETR

InterPro domains:
  IPR029058 Alpha/Beta hydrolase fold [G3DSA:3.40.50.1820] (98-497)
  IPR029058 Alpha/Beta hydrolase fold [SSF53474] (137-444)